Protein 1YVC (pdb70)

Foldseek 3Di:
DDPVPPPVVDPLDDAQDKDKWAQQADDPQCWGWTARVNQTEIENPDDHGDIFIWHFHADDDRYTYTYGPD

Organism: Methanococcus maripaludis (strain DSM 14266 / JCM 13030 / NBRC 101832 / S2 / LL) (NCBI:txid267377)

Secondary structure (DSSP, 8-state):
--BSBSTTS--SS-TT-EEEEE--EE-TTS-EEEEETTEEEEETT--TT-EEEEEEEEE-SS-EEEEE--

Solvent-accessible surface area: 4925 Å² total; per-residue (Å²): 225,63,163,75,160,101,66,124,169,124,39,65,1,89,64,61,103,84,56,127,8,65,0,106,53,77,27,224,69,58,32,0,19,0,104,30,150,46,42,49,0,49,0,80,66,9,115,129,57,40,106,3,25,0,61,0,71,33,48,103,138,157,69,0,74,3,63,110,64,131

Nearest PDB structures (foldseek):
  1yvc-assembly1_A  TM=8.616E-01  e=1.884E-11  Methanococcus maripaludis
  1yez-assembly1_A  TM=8.827E-01  e=1.230E-06  Methanosarcina mazei Go1
  5xj2-assembly2_B  TM=8.979E-01  e=2.664E-03  Streptococcus pneumoniae TIGR4
  5xj1-assembly1_A  TM=8.983E-01  e=5.602E-03  Streptococcus pneumoniae TIGR4
  1uwv-assembly1_A  TM=8.988E-01  e=1.509E-02  Escherichia coli K-12

Structure (mmCIF, N/CA/C/O backbone):
data_1YVC
#
_entry.id   1YVC
#
loop_
_atom_site.group_PDB
_atom_site.id
_atom_site.type_symbol
_atom_site.label_atom_id
_atom_site.label_alt_id
_atom_site.label_comp_id
_atom_site.label_asym_id
_atom_site.label_entity_id
_atom_site.label_seq_id
_atom_site.pdbx_PDB_ins_code
_atom_site.Cartn_x
_atom_site.Cartn_y
_atom_site.Cartn_z
_atom_site.occupancy
_atom_site.B_iso_or_equiv
_atom_site.auth_seq_id
_atom_site.auth_comp_id
_atom_site.auth_asym_id
_atom_site.auth_atom_id
_atom_site.pdbx_PDB_model_num
ATOM 1 N N . MET A 1 1 ? -17.879 23.164 0.828 1.00 0.00 1 MET A N 1
ATOM 2 C CA . MET A 1 1 ? -18.419 21.889 0.308 1.00 0.00 1 MET A CA 1
ATOM 3 C C . MET A 1 1 ? -17.827 20.718 1.073 1.00 0.00 1 MET A C 1
ATOM 4 O O . MET A 1 1 ? -16.669 20.351 0.870 1.00 0.00 1 MET A O 1
ATOM 20 N N . ALA A 1 2 ? -18.624 20.143 1.961 1.00 0.00 2 ALA A N 1
ATOM 21 C CA . ALA A 1 2 ? -18.176 19.031 2.780 1.00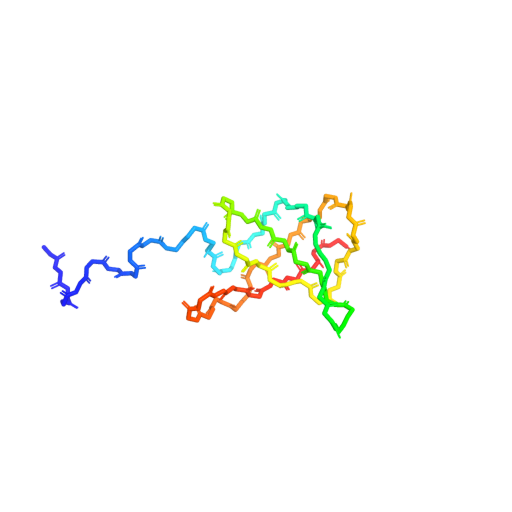 0.00 2 ALA A CA 1
ATOM 22 C C . ALA A 1 2 ? -19.359 18.203 3.257 1.00 0.00 2 ALA A C 1
ATOM 23 O O . ALA A 1 2 ? -20.307 18.732 3.838 1.00 0.00 2 ALA A O 1
ATOM 30 N N . PHE A 1 3 ? -19.305 16.906 2.998 1.00 0.00 3 PHE A N 1
ATOM 31 C CA . PHE A 1 3 ? -20.335 15.983 3.457 1.00 0.00 3 PHE A CA 1
ATOM 32 C C . PHE A 1 3 ? -19.911 15.342 4.776 1.00 0.00 3 PHE A C 1
ATOM 33 O O . PHE A 1 3 ? -19.675 14.135 4.858 1.00 0.00 3 PHE A O 1
ATOM 50 N N . GLY A 1 4 ? -19.804 16.166 5.807 1.00 0.00 4 GLY A N 1
ATOM 51 C CA . GLY A 1 4 ? -19.275 15.712 7.075 1.00 0.00 4 GLY A CA 1
ATOM 52 C C . GLY A 1 4 ? -17.806 16.052 7.196 1.00 0.00 4 GLY A C 1
ATOM 53 O O . GLY A 1 4 ? -17.409 16.858 8.040 1.00 0.00 4 GLY A O 1
ATOM 57 N N . LYS A 1 5 ? -17.005 15.440 6.331 1.00 0.00 5 LYS A N 1
ATOM 58 C CA . LYS A 1 5 ? -15.579 15.722 6.241 1.00 0.00 5 LYS A CA 1
ATOM 59 C C . LYS A 1 5 ? -15.150 15.687 4.777 1.00 0.00 5 LYS A C 1
ATOM 60 O O . LYS A 1 5 ? -15.764 14.987 3.970 1.00 0.00 5 LYS A O 1
ATOM 79 N N . PRO A 1 6 ? -14.119 16.458 4.403 1.00 0.00 6 PRO A N 1
ATOM 80 C CA . PRO A 1 6 ? -13.597 16.464 3.041 1.00 0.00 6 PRO A CA 1
ATOM 81 C C . PRO A 1 6 ? -12.747 15.232 2.759 1.00 0.00 6 PRO A C 1
ATOM 82 O O . PRO A 1 6 ? -11.556 15.199 3.086 1.00 0.00 6 PRO A O 1
ATOM 93 N N . ALA A 1 7 ? -13.382 14.212 2.186 1.00 0.00 7 ALA A N 1
ATOM 94 C CA . ALA A 1 7 ? -12.703 12.973 1.821 1.00 0.00 7 ALA A CA 1
ATOM 95 C C . ALA A 1 7 ? -12.163 12.256 3.057 1.00 0.00 7 ALA A C 1
ATOM 96 O O . ALA A 1 7 ? -12.545 12.564 4.185 1.00 0.00 7 ALA A O 1
ATOM 103 N N . MET A 1 8 ? -11.276 11.294 2.843 1.00 0.00 8 MET A N 1
ATOM 104 C CA . MET A 1 8 ? -10.682 10.544 3.942 1.00 0.00 8 MET A CA 1
ATOM 105 C C . MET A 1 8 ? -9.296 11.105 4.262 1.00 0.00 8 MET A C 1
ATOM 106 O O . MET A 1 8 ? -8.351 10.362 4.533 1.00 0.00 8 MET A O 1
ATOM 120 N N . LYS A 1 9 ? -9.197 12.434 4.213 1.00 0.00 9 LYS A N 1
ATOM 121 C CA . LYS A 1 9 ? -7.964 13.155 4.542 1.00 0.00 9 LYS A CA 1
ATOM 122 C C . LYS A 1 9 ? -6.866 12.858 3.516 1.00 0.00 9 LYS A C 1
ATOM 123 O O . LYS A 1 9 ? -5.677 13.030 3.794 1.00 0.00 9 LYS A O 1
ATOM 142 N N . ASN A 1 10 ? -7.287 12.442 2.324 1.00 0.00 10 ASN A N 1
ATOM 143 C CA . ASN A 1 10 ? -6.370 12.077 1.238 1.00 0.00 10 ASN A CA 1
ATOM 144 C C . ASN A 1 10 ? -5.456 10.919 1.623 1.00 0.00 10 ASN A C 1
ATOM 145 O O . ASN A 1 10 ? -4.447 11.099 2.305 1.00 0.00 10 ASN A O 1
ATOM 156 N N . VAL A 1 11 ? -5.824 9.728 1.185 1.00 0.00 11 VAL A N 1
ATOM 157 C CA . VAL A 1 11 ? -4.996 8.549 1.388 1.00 0.00 11 VAL A CA 1
ATOM 158 C C . VAL A 1 11 ? -3.823 8.582 0.408 1.00 0.00 11 VAL A C 1
ATOM 159 O O . VAL A 1 11 ? -4.023 8.744 -0.796 1.00 0.00 11 VAL A O 1
ATOM 172 N N . PRO A 1 12 ? -2.584 8.453 0.914 1.00 0.00 12 PRO A N 1
ATOM 173 C CA . PRO A 1 12 ? -1.363 8.498 0.087 1.00 0.00 12 PRO A CA 1
ATOM 174 C C . PRO A 1 12 ? -1.335 7.429 -1.004 1.00 0.00 12 PRO A C 1
ATOM 175 O O . PRO A 1 12 ? -0.627 7.561 -2.004 1.00 0.00 12 PRO A O 1
ATOM 186 N N . VAL A 1 13 ? -2.104 6.372 -0.804 1.00 0.00 13 VAL A N 1
ATOM 187 C CA . VAL A 1 13 ? -2.173 5.285 -1.764 1.00 0.00 13 VAL A CA 1
ATOM 188 C C . VAL A 1 13 ? -3.570 5.201 -2.371 1.00 0.00 13 VAL A C 1
ATOM 189 O O . VAL A 1 13 ? -4.564 5.045 -1.660 1.00 0.00 13 VAL A O 1
ATOM 202 N N . GLU A 1 14 ? -3.646 5.329 -3.681 1.00 0.00 14 GLU A N 1
ATOM 203 C CA . GLU A 1 14 ? -4.924 5.316 -4.364 1.00 0.00 14 GLU A CA 1
ATOM 204 C C . GLU A 1 14 ? -5.203 3.945 -4.961 1.00 0.00 14 GLU A C 1
ATOM 205 O O . GLU A 1 14 ? -4.453 3.460 -5.812 1.00 0.00 14 GLU A O 1
ATOM 217 N N . ALA A 1 15 ? -6.279 3.323 -4.495 1.00 0.00 15 ALA A N 1
ATOM 218 C CA . ALA A 1 15 ? -6.678 2.004 -4.970 1.00 0.00 15 ALA A CA 1
ATOM 219 C C . ALA A 1 15 ? -7.044 2.043 -6.448 1.00 0.00 15 ALA A C 1
ATOM 220 O O . ALA A 1 15 ? -7.895 2.829 -6.869 1.00 0.00 15 ALA A O 1
ATOM 227 N N . GLY A 1 16 ? -6.395 1.193 -7.225 1.00 0.00 16 GLY A N 1
ATOM 228 C CA . GLY A 1 16 ? -6.624 1.169 -8.656 1.00 0.00 16 GLY A CA 1
ATOM 229 C C . GLY A 1 16 ? -5.409 1.637 -9.428 1.00 0.00 16 GLY A C 1
ATOM 230 O O . GLY A 1 16 ? -5.394 1.613 -10.658 1.00 0.00 16 GLY A O 1
ATOM 234 N N . LYS A 1 17 ? -4.391 2.071 -8.702 1.00 0.00 17 LYS A N 1
ATOM 235 C CA . LYS A 1 17 ? -3.155 2.529 -9.315 1.00 0.00 17 LYS A CA 1
ATOM 236 C C . LYS A 1 17 ? -1.989 1.660 -8.865 1.00 0.00 17 LYS A C 1
ATOM 237 O O . LYS A 1 17 ? -2.068 0.993 -7.828 1.00 0.00 17 LYS A O 1
ATOM 256 N N . GLU A 1 18 ? -0.916 1.659 -9.642 1.00 0.00 18 GLU A N 1
ATOM 257 C CA . GLU A 1 18 ? 0.258 0.870 -9.312 1.00 0.00 18 GLU A CA 1
ATOM 258 C C . GLU A 1 18 ? 1.494 1.754 -9.154 1.00 0.00 18 GLU A C 1
ATOM 259 O O . GLU A 1 18 ? 1.783 2.615 -9.987 1.00 0.00 18 GLU A O 1
ATOM 271 N N . TYR A 1 19 ? 2.200 1.547 -8.052 1.00 0.00 19 TYR A N 1
ATOM 272 C CA . TYR A 1 19 ? 3.343 2.372 -7.690 1.00 0.00 19 TYR A CA 1
ATOM 273 C C . TYR A 1 19 ? 4.584 1.507 -7.527 1.00 0.00 19 TYR A C 1
ATOM 274 O O . TYR A 1 19 ? 4.482 0.344 -7.137 1.00 0.00 19 TYR A O 1
ATOM 292 N N . GLU A 1 20 ? 5.751 2.069 -7.811 1.00 0.00 20 GLU A N 1
ATOM 293 C CA . GLU A 1 20 ? 6.998 1.365 -7.559 1.00 0.00 20 GLU A CA 1
ATOM 294 C C . GLU A 1 20 ? 7.420 1.573 -6.117 1.00 0.00 20 GLU A C 1
ATOM 295 O O . GLU A 1 20 ? 7.647 2.703 -5.675 1.00 0.00 20 GLU A O 1
ATOM 307 N N . VAL A 1 21 ? 7.514 0.481 -5.389 1.00 0.00 21 VAL A N 1
ATOM 308 C CA . VAL A 1 21 ? 7.804 0.524 -3.969 1.00 0.00 21 VAL A CA 1
ATOM 309 C C . VAL A 1 21 ? 8.932 -0.431 -3.618 1.00 0.00 21 VAL A C 1
ATOM 310 O O . VAL A 1 21 ? 9.291 -1.299 -4.410 1.00 0.00 21 VAL A O 1
ATOM 323 N N . THR A 1 22 ? 9.485 -0.261 -2.436 1.00 0.00 22 THR A N 1
ATOM 324 C CA . THR A 1 22 ? 10.509 -1.155 -1.941 1.00 0.00 22 THR A CA 1
ATOM 325 C C . THR A 1 22 ? 9.945 -2.022 -0.821 1.00 0.00 22 THR A C 1
ATOM 326 O O . THR A 1 22 ? 9.053 -1.599 -0.083 1.00 0.00 22 THR A O 1
ATOM 337 N N . ILE A 1 23 ? 10.475 -3.229 -0.698 1.00 0.00 23 ILE A N 1
ATOM 338 C CA . ILE A 1 23 ? 10.003 -4.191 0.275 1.00 0.00 23 ILE A CA 1
ATOM 339 C C . ILE A 1 23 ? 11.080 -4.351 1.320 1.00 0.00 23 ILE A C 1
ATOM 340 O O . ILE A 1 23 ? 11.710 -5.397 1.467 1.00 0.00 23 ILE A O 1
ATOM 356 N N . GLU A 1 24 ? 11.340 -3.239 1.964 1.00 0.00 24 GLU A N 1
ATOM 357 C CA . GLU A 1 24 ? 12.344 -3.139 3.010 1.00 0.00 24 GLU A CA 1
ATOM 358 C C . GLU A 1 24 ? 11.995 -4.036 4.200 1.00 0.00 24 GLU A C 1
ATOM 359 O O . GLU A 1 24 ? 12.879 -4.480 4.938 1.00 0.00 24 GLU A O 1
ATOM 371 N N . ASP A 1 25 ? 10.711 -4.331 4.358 1.00 0.00 25 ASP A N 1
ATOM 372 C CA . ASP A 1 25 ? 10.243 -5.092 5.514 1.00 0.00 25 ASP A CA 1
ATOM 373 C C . ASP A 1 25 ? 9.472 -6.332 5.081 1.00 0.00 25 ASP A C 1
ATOM 374 O O . ASP A 1 25 ? 8.830 -6.341 4.033 1.00 0.00 25 ASP A O 1
ATOM 383 N N . MET A 1 26 ? 9.545 -7.378 5.894 1.00 0.00 26 MET A N 1
ATOM 384 C CA . MET A 1 26 ? 8.759 -8.590 5.680 1.00 0.00 26 MET A CA 1
ATOM 385 C C . MET A 1 26 ? 7.913 -8.884 6.911 1.00 0.00 26 MET A C 1
ATOM 386 O O . MET A 1 26 ? 8.318 -8.587 8.036 1.00 0.00 26 MET A O 1
ATOM 400 N N . GLY A 1 27 ? 6.744 -9.467 6.694 1.00 0.00 27 GLY A N 1
ATOM 401 C CA . GLY A 1 27 ? 5.838 -9.755 7.786 1.00 0.00 27 GLY A CA 1
ATOM 402 C C . GLY A 1 27 ? 5.959 -11.179 8.289 1.00 0.00 27 GLY A C 1
ATOM 403 O O . GLY A 1 27 ? 6.647 -12.005 7.690 1.00 0.00 27 GLY A O 1
ATOM 407 N N . LYS A 1 28 ? 5.253 -11.468 9.378 1.00 0.00 28 LYS A N 1
ATOM 408 C CA . LYS A 1 28 ? 5.328 -12.763 10.059 1.00 0.00 28 LYS A CA 1
ATOM 409 C C . LYS A 1 28 ? 4.568 -13.859 9.315 1.00 0.00 28 LYS A C 1
ATOM 410 O O . LYS A 1 28 ? 4.238 -14.898 9.887 1.00 0.00 28 LYS A O 1
ATOM 429 N N . GLY A 1 29 ? 4.292 -13.622 8.054 1.00 0.00 29 GLY A N 1
ATOM 430 C CA . GLY A 1 29 ? 3.554 -14.584 7.261 1.00 0.00 29 GLY A CA 1
ATOM 431 C C . GLY A 1 29 ? 4.030 -14.638 5.827 1.00 0.00 29 GLY A C 1
ATOM 432 O O . GLY A 1 29 ? 3.258 -14.956 4.924 1.00 0.00 29 GLY A O 1
ATOM 436 N N . GLY A 1 30 ? 5.303 -14.320 5.618 1.00 0.00 30 GLY A N 1
ATOM 437 C CA . GLY A 1 30 ? 5.860 -14.324 4.275 1.00 0.00 30 GLY A CA 1
ATOM 438 C C . GLY A 1 30 ? 5.291 -13.218 3.404 1.00 0.00 30 GLY A C 1
ATOM 439 O O . GLY A 1 30 ? 5.356 -13.278 2.174 1.00 0.00 30 GLY A O 1
ATOM 443 N N . ASP A 1 31 ? 4.737 -12.207 4.047 1.00 0.00 31 ASP A N 1
ATOM 444 C CA . ASP A 1 31 ? 4.139 -11.081 3.348 1.00 0.00 31 ASP A CA 1
ATOM 445 C C . ASP A 1 31 ? 5.139 -9.937 3.276 1.00 0.00 31 ASP A C 1
ATOM 446 O O . ASP A 1 31 ? 5.928 -9.747 4.202 1.00 0.00 31 ASP A O 1
ATOM 455 N N . GLY A 1 32 ? 5.128 -9.197 2.183 1.00 0.00 32 GLY A N 1
ATOM 456 C CA . GLY A 1 32 ? 6.085 -8.126 2.009 1.00 0.00 32 GLY A CA 1
ATOM 457 C C . GLY A 1 32 ? 5.495 -6.781 2.360 1.00 0.00 32 GLY A C 1
ATOM 458 O O . GLY A 1 32 ? 4.395 -6.451 1.930 1.00 0.00 32 GLY A O 1
ATOM 462 N N . ILE A 1 33 ? 6.215 -6.000 3.142 1.00 0.00 33 ILE A N 1
ATOM 463 C CA . ILE A 1 33 ? 5.723 -4.704 3.569 1.00 0.00 33 ILE A CA 1
ATOM 464 C C . ILE A 1 33 ? 6.366 -3.593 2.756 1.00 0.00 33 ILE A C 1
ATOM 465 O O . ILE A 1 33 ? 7.545 -3.268 2.927 1.00 0.00 33 ILE A O 1
ATOM 481 N N . ALA A 1 34 ? 5.599 -3.053 1.831 1.00 0.00 34 ALA A N 1
ATOM 482 C CA . ALA A 1 34 ? 5.987 -1.842 1.145 1.00 0.00 34 ALA A CA 1
ATOM 483 C C . ALA A 1 34 ? 5.587 -0.646 1.983 1.00 0.00 34 ALA A C 1
ATOM 484 O O . ALA A 1 34 ? 4.700 -0.738 2.831 1.00 0.00 34 ALA A O 1
ATOM 491 N N . ARG A 1 35 ? 6.244 0.470 1.764 1.00 0.00 35 ARG A N 1
ATOM 492 C CA . ARG A 1 35 ? 5.983 1.647 2.561 1.00 0.00 35 ARG A CA 1
ATOM 493 C C . ARG A 1 35 ? 6.046 2.901 1.708 1.00 0.00 35 ARG A C 1
ATOM 494 O O . ARG A 1 35 ? 7.121 3.317 1.275 1.00 0.00 35 ARG A O 1
ATOM 515 N N . ILE A 1 36 ? 4.885 3.484 1.457 1.00 0.00 36 ILE A N 1
ATOM 516 C CA . ILE A 1 36 ? 4.798 4.713 0.689 1.00 0.00 36 ILE A CA 1
ATOM 517 C C . ILE A 1 36 ? 4.654 5.904 1.623 1.00 0.00 36 ILE A C 1
ATOM 518 O O . ILE A 1 36 ? 3.620 6.083 2.264 1.00 0.00 36 ILE A O 1
ATOM 534 N N . ASP A 1 37 ? 5.719 6.688 1.708 1.00 0.00 37 ASP A N 1
ATOM 535 C CA . ASP A 1 37 ? 5.794 7.842 2.613 1.00 0.00 37 ASP A CA 1
ATOM 536 C C . ASP A 1 37 ? 5.584 7.442 4.072 1.00 0.00 37 ASP A C 1
ATOM 537 O O . ASP A 1 37 ? 5.341 8.293 4.929 1.00 0.00 37 ASP A O 1
ATOM 546 N N . GLY A 1 38 ? 5.708 6.153 4.352 1.00 0.00 38 GLY A N 1
ATOM 547 C CA . GLY A 1 38 ? 5.488 5.660 5.697 1.00 0.00 38 GLY A CA 1
ATOM 548 C C . GLY A 1 38 ? 4.222 4.832 5.792 1.00 0.00 38 GLY A C 1
ATOM 549 O O . GLY A 1 38 ? 4.035 4.076 6.745 1.00 0.00 38 GLY A O 1
ATOM 553 N N . PHE A 1 39 ? 3.357 4.968 4.794 1.00 0.00 39 PHE A N 1
ATOM 554 C CA . PHE A 1 39 ? 2.110 4.222 4.753 1.00 0.00 39 PHE A CA 1
ATOM 555 C C . PHE A 1 39 ? 2.401 2.758 4.453 1.00 0.00 39 PHE A C 1
ATOM 556 O O . PHE A 1 39 ? 2.954 2.428 3.401 1.00 0.00 39 PHE A O 1
ATOM 573 N N . VAL A 1 40 ? 2.055 1.898 5.394 1.00 0.00 40 VAL A N 1
ATOM 574 C CA . VAL A 1 40 ? 2.300 0.470 5.266 1.00 0.00 40 VAL A CA 1
ATOM 575 C C . VAL A 1 40 ? 1.391 -0.156 4.213 1.00 0.00 40 VAL A C 1
ATOM 576 O O . VAL A 1 40 ? 0.164 -0.150 4.342 1.00 0.00 40 VAL A O 1
ATOM 589 N N . VAL A 1 41 ? 2.009 -0.692 3.174 1.00 0.00 41 VAL A N 1
ATOM 590 C CA . VAL A 1 41 ? 1.288 -1.323 2.085 1.00 0.00 41 VAL A CA 1
ATOM 591 C C . VAL A 1 41 ? 1.700 -2.790 1.980 1.00 0.00 41 VAL A C 1
ATOM 592 O O . VAL A 1 41 ? 2.820 -3.103 1.580 1.00 0.00 41 VAL A O 1
ATOM 605 N N . PHE A 1 42 ? 0.797 -3.681 2.362 1.00 0.00 42 PHE A N 1
ATOM 606 C CA . PHE A 1 42 ? 1.092 -5.109 2.407 1.00 0.00 42 PHE A CA 1
ATOM 607 C C . PHE A 1 42 ? 1.035 -5.724 1.016 1.00 0.00 42 PHE A C 1
ATOM 608 O O . PHE A 1 42 ? 0.063 -5.538 0.279 1.00 0.00 42 PHE A O 1
ATOM 625 N N . VAL A 1 43 ? 2.078 -6.453 0.662 1.00 0.00 43 VAL A N 1
ATOM 626 C CA . VAL A 1 43 ? 2.182 -7.064 -0.649 1.00 0.00 43 VAL A CA 1
ATOM 627 C C . VAL A 1 43 ? 2.433 -8.569 -0.514 1.00 0.00 43 VAL A C 1
ATOM 628 O O . VAL A 1 43 ? 3.544 -8.998 -0.196 1.00 0.00 43 VAL A O 1
ATOM 641 N N . PRO A 1 44 ? 1.401 -9.386 -0.782 1.00 0.00 44 PRO A N 1
ATOM 642 C CA . PRO A 1 44 ? 1.432 -10.844 -0.547 1.00 0.00 44 PRO A CA 1
ATOM 643 C C . PRO A 1 44 ? 2.426 -11.605 -1.422 1.00 0.00 44 PRO A C 1
ATOM 644 O O . PRO A 1 44 ? 2.656 -12.795 -1.218 1.00 0.00 44 PRO A O 1
ATOM 655 N N . ASN A 1 45 ? 3.014 -10.925 -2.390 1.00 0.00 45 ASN A N 1
ATOM 656 C CA . ASN A 1 45 ? 3.766 -11.605 -3.440 1.00 0.00 45 ASN A CA 1
ATOM 657 C C . ASN A 1 45 ? 5.010 -10.829 -3.854 1.00 0.00 45 ASN A C 1
ATOM 658 O O . ASN A 1 45 ? 5.561 -11.045 -4.934 1.00 0.00 45 ASN A O 1
ATOM 669 N N . ALA A 1 46 ? 5.459 -9.939 -2.985 1.00 0.00 46 ALA A N 1
ATOM 670 C CA . ALA A 1 46 ? 6.684 -9.192 -3.222 1.00 0.00 46 ALA A CA 1
ATOM 671 C C . ALA A 1 46 ? 7.867 -9.836 -2.505 1.00 0.00 46 ALA A C 1
ATOM 672 O O . ALA A 1 46 ? 7.694 -10.556 -1.519 1.00 0.00 46 ALA A O 1
ATOM 679 N N . GLU A 1 47 ? 9.067 -9.576 -3.015 1.00 0.00 47 GLU A N 1
ATOM 680 C CA . GLU A 1 47 ? 10.288 -10.091 -2.425 1.00 0.00 47 GLU A CA 1
ATOM 681 C C . GLU A 1 47 ? 11.039 -8.969 -1.709 1.00 0.00 47 GLU A C 1
ATOM 682 O O . GLU A 1 47 ? 11.027 -7.820 -2.157 1.00 0.00 47 GLU A O 1
ATOM 694 N N . LYS A 1 48 ? 11.688 -9.305 -0.601 1.00 0.00 48 LYS A N 1
ATOM 695 C CA . LYS A 1 48 ? 12.367 -8.314 0.228 1.00 0.00 48 LYS A CA 1
ATOM 696 C C . LYS A 1 48 ? 13.551 -7.692 -0.507 1.00 0.00 48 LYS A C 1
ATOM 697 O O . LYS A 1 48 ? 14.315 -8.390 -1.178 1.00 0.00 48 LYS A O 1
ATOM 716 N N . GLY A 1 49 ? 13.692 -6.379 -0.381 1.00 0.00 49 GLY A N 1
ATOM 717 C CA . GLY A 1 49 ? 14.829 -5.690 -0.962 1.00 0.00 49 GLY A CA 1
ATOM 718 C C . GLY A 1 49 ? 14.643 -5.369 -2.432 1.00 0.00 49 GLY A C 1
ATOM 719 O O . GLY A 1 49 ? 15.508 -4.750 -3.051 1.00 0.00 49 GLY A O 1
ATOM 723 N N . SER A 1 50 ? 13.521 -5.786 -2.997 1.00 0.00 50 SER A N 1
ATOM 724 C CA . SER A 1 50 ? 13.248 -5.540 -4.402 1.00 0.00 50 SER A CA 1
ATOM 725 C C . SER A 1 50 ? 12.441 -4.260 -4.588 1.00 0.00 50 SER A C 1
ATOM 726 O O . SER A 1 50 ? 11.695 -3.849 -3.693 1.00 0.00 50 SER A O 1
ATOM 734 N N . VAL A 1 51 ? 12.608 -3.627 -5.742 1.00 0.00 51 VAL A N 1
ATOM 735 C CA . VAL A 1 51 ? 11.794 -2.484 -6.115 1.00 0.00 51 VAL A CA 1
ATOM 736 C C . VAL A 1 51 ? 10.684 -2.964 -7.039 1.00 0.00 51 VAL A C 1
ATOM 737 O O . VAL A 1 51 ? 10.910 -3.228 -8.222 1.00 0.00 51 VAL A O 1
ATOM 750 N N . ILE A 1 52 ? 9.499 -3.108 -6.484 1.00 0.00 52 ILE A N 1
ATOM 751 C CA . ILE A 1 52 ? 8.402 -3.750 -7.181 1.00 0.00 52 ILE A CA 1
ATOM 752 C C . ILE A 1 52 ? 7.259 -2.788 -7.452 1.00 0.00 52 ILE A C 1
ATOM 753 O O . ILE A 1 52 ? 6.982 -1.887 -6.662 1.00 0.00 52 ILE A O 1
ATOM 769 N N . ASN A 1 53 ? 6.620 -2.990 -8.588 1.00 0.00 53 ASN A N 1
ATOM 770 C CA . ASN A 1 53 ? 5.452 -2.211 -8.966 1.00 0.00 53 ASN A CA 1
ATOM 771 C C . ASN A 1 53 ? 4.206 -2.884 -8.409 1.00 0.00 53 ASN A C 1
ATOM 772 O O . ASN A 1 53 ? 3.858 -3.995 -8.815 1.00 0.00 53 ASN A O 1
ATOM 783 N N . VAL A 1 54 ? 3.559 -2.229 -7.464 1.00 0.00 54 VAL A N 1
ATOM 784 C CA . VAL A 1 54 ? 2.415 -2.818 -6.786 1.00 0.00 54 VAL A CA 1
ATOM 785 C C . VAL A 1 54 ? 1.135 -2.049 -7.076 1.00 0.00 54 VAL A C 1
ATOM 786 O O . VAL A 1 54 ? 1.109 -0.820 -7.036 1.00 0.00 54 VAL A O 1
ATOM 799 N N . LYS A 1 55 ? 0.079 -2.781 -7.377 1.00 0.00 55 LYS A N 1
ATOM 800 C CA . LYS A 1 55 ? -1.225 -2.181 -7.581 1.00 0.00 55 LYS A CA 1
ATOM 801 C C . LYS A 1 55 ? -1.995 -2.208 -6.273 1.00 0.00 55 LYS A C 1
ATOM 802 O O . LYS A 1 55 ? -2.355 -3.281 -5.789 1.00 0.00 55 LYS A O 1
ATOM 821 N N . VAL A 1 56 ? -2.215 -1.044 -5.684 1.00 0.00 56 VAL A N 1
ATOM 822 C CA . VAL A 1 56 ? -2.987 -0.970 -4.454 1.00 0.00 56 VAL A CA 1
ATOM 823 C C . VAL A 1 56 ? -4.437 -1.334 -4.750 1.00 0.00 56 VAL A C 1
ATOM 824 O O . VAL A 1 56 ? -5.130 -0.615 -5.472 1.00 0.00 56 VAL A O 1
ATOM 837 N N . THR A 1 57 ? -4.880 -2.460 -4.213 1.00 0.00 57 THR A N 1
ATOM 838 C CA . THR A 1 57 ? -6.192 -2.991 -4.539 1.00 0.00 57 THR A CA 1
ATOM 839 C C . THR A 1 57 ? -7.172 -2.877 -3.376 1.00 0.00 57 THR A C 1
ATOM 840 O O . THR A 1 57 ? -8.383 -2.793 -3.586 1.00 0.00 57 THR A O 1
ATOM 851 N N . ALA A 1 58 ? -6.663 -2.846 -2.153 1.00 0.00 58 ALA A N 1
ATOM 852 C CA . ALA A 1 58 ? -7.532 -2.841 -0.988 1.00 0.00 58 ALA A CA 1
ATOM 853 C C . ALA A 1 58 ? -6.976 -1.969 0.125 1.00 0.00 58 ALA A C 1
ATOM 854 O O . ALA A 1 58 ? -6.174 -2.420 0.941 1.00 0.00 58 ALA A O 1
ATOM 861 N N . VAL A 1 59 ? -7.382 -0.714 0.137 1.00 0.00 59 VAL A N 1
ATOM 862 C CA . VAL A 1 59 ? -7.023 0.188 1.223 1.00 0.00 59 VAL A CA 1
ATOM 863 C C . VAL A 1 59 ? -7.931 -0.061 2.422 1.00 0.00 59 VAL A C 1
ATOM 864 O O . VAL A 1 59 ? -9.159 -0.048 2.300 1.00 0.00 59 VAL A O 1
ATOM 877 N N . LYS A 1 60 ? -7.320 -0.309 3.569 1.00 0.00 60 LYS A N 1
ATOM 878 C CA . LYS A 1 60 ? -8.052 -0.575 4.797 1.00 0.00 60 LYS A CA 1
ATOM 879 C C . LYS A 1 60 ? -7.980 0.628 5.731 1.00 0.00 60 LYS A C 1
ATOM 880 O O . LYS A 1 60 ? -7.629 1.725 5.305 1.00 0.00 60 LYS A O 1
ATOM 899 N N . GLU A 1 61 ? -8.318 0.414 7.000 1.00 0.00 61 GLU A N 1
ATOM 900 C CA . GLU A 1 61 ? -8.392 1.493 7.980 1.00 0.00 61 GLU A CA 1
ATOM 901 C C . GLU A 1 61 ? -7.024 2.120 8.271 1.00 0.00 61 GLU A C 1
ATOM 902 O O . GLU A 1 61 ? -6.881 3.340 8.253 1.00 0.00 61 GLU A O 1
ATOM 914 N N . LYS A 1 62 ? -6.021 1.291 8.538 1.00 0.00 62 LYS A N 1
ATOM 915 C CA . LYS A 1 62 ? -4.720 1.800 8.976 1.00 0.00 62 LYS A CA 1
ATOM 916 C C . LYS A 1 62 ? -3.599 1.391 8.026 1.00 0.00 62 LYS A C 1
ATOM 917 O O . LYS A 1 62 ? -2.427 1.668 8.283 1.00 0.00 62 LYS A O 1
ATOM 936 N N . PHE A 1 63 ? -3.961 0.729 6.938 1.00 0.00 63 PHE A N 1
ATOM 937 C CA . PHE A 1 63 ? -2.980 0.173 6.010 1.00 0.00 63 PHE A CA 1
ATOM 938 C C . PHE A 1 63 ? -3.658 -0.233 4.709 1.00 0.00 63 PHE A C 1
ATOM 939 O O . PHE A 1 63 ? -4.881 -0.260 4.631 1.00 0.00 63 PHE A O 1
ATOM 956 N N . ALA A 1 64 ? -2.872 -0.544 3.692 1.00 0.00 64 ALA A N 1
ATOM 957 C CA . ALA A 1 64 ? -3.426 -0.943 2.408 1.00 0.00 64 ALA A CA 1
ATOM 958 C C . ALA A 1 64 ? -2.798 -2.237 1.920 1.00 0.00 64 ALA A C 1
ATOM 959 O O . ALA A 1 64 ? -1.713 -2.613 2.353 1.00 0.00 64 ALA A O 1
ATOM 966 N N . PHE A 1 65 ? -3.500 -2.910 1.026 1.00 0.00 65 PHE A N 1
ATOM 967 C CA . PHE A 1 65 ? -3.008 -4.129 0.412 1.00 0.00 65 PHE A CA 1
ATOM 968 C C . PHE A 1 65 ? -2.789 -3.905 -1.075 1.00 0.00 65 PHE A C 1
ATOM 969 O O . PHE A 1 65 ? -3.620 -3.289 -1.751 1.00 0.00 65 PHE A O 1
ATOM 986 N N . ALA A 1 66 ? -1.668 -4.393 -1.574 1.00 0.00 66 ALA A N 1
ATOM 987 C CA . ALA A 1 66 ? -1.316 -4.239 -2.976 1.00 0.00 66 ALA A CA 1
ATOM 988 C C . ALA A 1 66 ? -0.982 -5.587 -3.594 1.00 0.00 66 ALA A C 1
ATOM 989 O O . ALA A 1 66 ? -1.059 -6.615 -2.926 1.00 0.00 66 ALA A O 1
ATOM 996 N N . GLU A 1 67 ? -0.629 -5.583 -4.871 1.00 0.00 67 GLU A N 1
ATOM 997 C CA . GLU A 1 67 ? -0.263 -6.809 -5.564 1.00 0.00 67 GLU A CA 1
ATOM 998 C C . GLU A 1 67 ? 0.894 -6.573 -6.529 1.00 0.00 67 GLU A C 1
ATOM 999 O O . GLU A 1 67 ? 0.998 -5.510 -7.143 1.00 0.00 67 GLU A O 1
ATOM 1011 N N . ARG A 1 68 ? 1.762 -7.570 -6.631 1.00 0.00 68 ARG A N 1
ATOM 1012 C CA . ARG A 1 68 ? 2.906 -7.537 -7.531 1.00 0.00 68 ARG A CA 1
ATOM 1013 C C . ARG A 1 68 ? 2.474 -7.573 -8.995 1.00 0.00 68 ARG A C 1
ATOM 1014 O O . ARG A 1 68 ? 2.033 -8.605 -9.501 1.00 0.00 68 ARG A O 1
ATOM 1035 N N . VAL A 1 69 ? 2.584 -6.428 -9.660 1.00 0.00 69 VAL A N 1
ATOM 1036 C CA . VAL A 1 69 ? 2.306 -6.331 -11.090 1.00 0.00 69 VAL A CA 1
ATOM 1037 C C . VAL A 1 69 ? 3.537 -6.751 -11.904 1.00 0.00 69 VAL A C 1
ATOM 1038 O O . VAL A 1 69 ? 3.688 -6.394 -13.071 1.00 0.00 69 VAL A O 1
ATOM 1051 N N . LEU A 1 70 ? 4.413 -7.516 -11.273 1.00 0.00 70 LEU A N 1
ATOM 1052 C CA . LEU A 1 70 ? 5.635 -7.976 -11.918 1.00 0.00 70 LEU A CA 1
ATOM 1053 C C . LEU A 1 70 ? 5.495 -9.435 -12.320 1.00 0.00 70 LEU A C 1
ATOM 1054 O O . LEU A 1 70 ? 5.889 -10.311 -11.521 1.00 0.00 70 LEU A O 1
ATOM 1071 N N . MET A 1 1 ? -26.105 16.983 -0.568 1.00 0.00 1 MET A N 2
ATOM 1072 C CA . MET A 1 1 ? -25.061 16.025 -0.143 1.00 0.00 1 MET A CA 2
ATOM 1073 C C . MET A 1 1 ? -23.677 16.625 -0.331 1.00 0.00 1 MET A C 2
ATOM 1074 O O . MET A 1 1 ? -23.466 17.450 -1.223 1.00 0.00 1 MET A O 2
ATOM 1090 N N . ALA A 1 2 ? -22.745 16.234 0.528 1.00 0.00 2 ALA A N 2
ATOM 1091 C CA . ALA A 1 2 ? -21.382 16.738 0.452 1.00 0.00 2 ALA A CA 2
ATOM 1092 C C . ALA A 1 2 ? -20.426 15.683 -0.081 1.00 0.00 2 ALA A C 2
ATOM 1093 O O . ALA A 1 2 ? -20.092 15.673 -1.264 1.00 0.00 2 ALA A O 2
ATOM 1100 N N . PHE A 1 3 ? -20.001 14.781 0.791 1.00 0.00 3 PHE A N 2
ATOM 1101 C CA . PHE A 1 3 ? -18.973 13.821 0.432 1.00 0.00 3 PHE A CA 2
ATOM 1102 C C . PHE A 1 3 ? -19.444 12.392 0.652 1.00 0.00 3 PHE A C 2
ATOM 1103 O O . PHE A 1 3 ? -20.605 12.152 0.986 1.00 0.00 3 PHE A O 2
ATOM 1120 N N . GLY A 1 4 ? -18.529 11.453 0.466 1.00 0.00 4 GLY A N 2
ATOM 1121 C CA . GLY A 1 4 ? -18.874 10.044 0.463 1.00 0.00 4 GLY A CA 2
ATOM 1122 C C . GLY A 1 4 ? -18.435 9.413 -0.835 1.00 0.00 4 GLY A C 2
ATOM 1123 O O . GLY A 1 4 ? -18.203 8.208 -0.922 1.00 0.00 4 GLY A O 2
ATOM 1127 N N . LYS A 1 5 ? -18.332 10.264 -1.845 1.00 0.00 5 LYS A N 2
ATOM 1128 C CA . LYS A 1 5 ? -17.781 9.896 -3.139 1.00 0.00 5 LYS A CA 2
ATOM 1129 C C . LYS A 1 5 ? -16.583 10.790 -3.480 1.00 0.00 5 LYS A C 2
ATOM 1130 O O . LYS A 1 5 ? -15.541 10.286 -3.905 1.00 0.00 5 LYS A O 2
ATOM 1149 N N . PRO A 1 6 ? -16.696 12.130 -3.316 1.00 0.00 6 PRO A N 2
ATOM 1150 C CA . PRO A 1 6 ? -15.575 13.042 -3.502 1.00 0.00 6 PRO A CA 2
ATOM 1151 C C . PRO A 1 6 ? -14.837 13.315 -2.190 1.00 0.00 6 PRO A C 2
ATOM 1152 O O . PRO A 1 6 ? -15.350 13.013 -1.107 1.00 0.00 6 PRO A O 2
ATOM 1163 N N . ALA A 1 7 ? -13.630 13.877 -2.305 1.00 0.00 7 ALA A N 2
ATOM 1164 C CA . ALA A 1 7 ? -12.815 14.289 -1.153 1.00 0.00 7 ALA A CA 2
ATOM 1165 C C . ALA A 1 7 ? -12.421 13.114 -0.260 1.00 0.00 7 ALA A C 2
ATOM 1166 O O . ALA A 1 7 ? -11.942 13.308 0.856 1.00 0.00 7 ALA A O 2
ATOM 1173 N N . MET A 1 8 ? -12.589 11.900 -0.760 1.00 0.00 8 MET A N 2
ATOM 1174 C CA . MET A 1 8 ? -12.247 10.714 0.014 1.00 0.00 8 MET A CA 2
ATOM 1175 C C . MET A 1 8 ? -10.886 10.179 -0.428 1.00 0.00 8 MET A C 2
ATOM 1176 O O . MET A 1 8 ? -10.623 8.977 -0.391 1.00 0.00 8 MET A O 2
ATOM 1190 N N . LYS A 1 9 ? -10.009 11.091 -0.824 1.00 0.00 9 LYS A N 2
ATOM 1191 C CA . LYS A 1 9 ? -8.673 10.716 -1.261 1.00 0.00 9 LYS A CA 2
ATOM 1192 C C . LYS A 1 9 ? -7.635 11.115 -0.217 1.00 0.00 9 LYS A C 2
ATOM 1193 O O . LYS A 1 9 ? -6.465 11.341 -0.534 1.00 0.00 9 LYS A O 2
ATOM 1212 N N . ASN A 1 10 ? -8.067 11.166 1.039 1.00 0.00 10 ASN A N 2
ATOM 1213 C CA . ASN A 1 10 ? -7.186 11.496 2.156 1.00 0.00 10 ASN A CA 2
ATOM 1214 C C . ASN A 1 10 ? -6.350 10.276 2.557 1.00 0.00 10 ASN A C 2
ATOM 1215 O O . ASN A 1 10 ? -6.284 9.900 3.729 1.00 0.00 10 ASN A O 2
ATOM 1226 N N . VAL A 1 11 ? -5.661 9.717 1.569 1.00 0.00 11 VAL A N 2
ATOM 1227 C CA . VAL A 1 11 ? -4.926 8.462 1.700 1.00 0.00 11 VAL A CA 2
ATOM 1228 C C . VAL A 1 11 ? -3.877 8.403 0.592 1.00 0.00 11 VAL A C 2
ATOM 1229 O O . VAL A 1 11 ? -4.208 8.547 -0.586 1.00 0.00 11 VAL A O 2
ATOM 1242 N N . PRO A 1 12 ? -2.597 8.212 0.960 1.00 0.00 12 PRO A N 2
ATOM 1243 C CA . PRO A 1 12 ? -1.470 8.205 0.011 1.00 0.00 12 PRO A CA 2
ATOM 1244 C C . PRO A 1 12 ? -1.649 7.201 -1.125 1.00 0.00 12 PRO A C 2
ATOM 1245 O O . PRO A 1 12 ? -1.181 7.419 -2.242 1.00 0.00 12 PRO A O 2
ATOM 1256 N N . VAL A 1 13 ? -2.326 6.106 -0.831 1.00 0.00 13 VAL A N 2
ATOM 1257 C CA . VAL A 1 13 ? -2.535 5.058 -1.810 1.00 0.00 13 VAL A CA 2
ATOM 1258 C C . VAL A 1 13 ? -3.955 5.095 -2.363 1.00 0.00 13 VAL A C 2
ATOM 1259 O O . VAL A 1 13 ? -4.930 5.108 -1.611 1.00 0.00 13 VAL A O 2
ATOM 1272 N N . GLU A 1 14 ? -4.061 5.139 -3.680 1.00 0.00 14 GLU A N 2
ATOM 1273 C CA . GLU A 1 14 ? -5.353 5.100 -4.340 1.00 0.00 14 GLU A CA 2
ATOM 1274 C C . GLU A 1 14 ? -5.624 3.703 -4.873 1.00 0.00 14 GLU A C 2
ATOM 1275 O O . GLU A 1 14 ? -4.821 3.156 -5.633 1.00 0.00 14 GLU A O 2
ATOM 1287 N N . ALA A 1 15 ? -6.744 3.129 -4.459 1.00 0.00 15 ALA A N 2
ATOM 1288 C CA . ALA A 1 15 ? -7.153 1.818 -4.939 1.00 0.00 15 ALA A CA 2
ATOM 1289 C C . ALA A 1 15 ? -7.356 1.846 -6.449 1.00 0.00 15 ALA A C 2
ATOM 1290 O O . ALA A 1 15 ? -8.290 2.474 -6.948 1.00 0.00 15 ALA A O 2
ATOM 1297 N N . GLY A 1 16 ? -6.468 1.182 -7.169 1.00 0.00 16 GLY A N 2
ATOM 1298 C CA . GLY A 1 16 ? -6.539 1.169 -8.614 1.00 0.00 16 GLY A CA 2
ATOM 1299 C C . GLY A 1 16 ? -5.259 1.663 -9.261 1.00 0.00 16 GLY A C 2
ATOM 1300 O O . GLY A 1 16 ? -5.009 1.396 -10.435 1.00 0.00 16 GLY A O 2
ATOM 1304 N N . LYS A 1 17 ? -4.439 2.377 -8.495 1.00 0.00 17 LYS A N 2
ATOM 1305 C CA . LYS A 1 17 ? -3.180 2.902 -9.016 1.00 0.00 17 LYS A CA 2
ATOM 1306 C C . LYS A 1 17 ? -2.022 1.958 -8.725 1.00 0.00 17 LYS A C 2
ATOM 1307 O O . LYS A 1 17 ? -2.120 1.081 -7.863 1.00 0.00 17 LYS A O 2
ATOM 1326 N N . GLU A 1 18 ? -0.926 2.159 -9.444 1.00 0.00 18 GLU A N 2
ATOM 1327 C CA . GLU A 1 18 ? 0.271 1.347 -9.280 1.00 0.00 18 GLU A CA 2
ATOM 1328 C C . GLU A 1 18 ? 1.441 2.223 -8.844 1.00 0.00 18 GLU A C 2
ATOM 1329 O O . GLU A 1 18 ? 1.728 3.244 -9.471 1.00 0.00 18 GLU A O 2
ATOM 1341 N N . TYR A 1 19 ? 2.110 1.825 -7.776 1.00 0.00 19 TYR A N 2
ATOM 1342 C CA . TYR A 1 19 ? 3.254 2.569 -7.269 1.00 0.00 19 TYR A CA 2
ATOM 1343 C C . TYR A 1 19 ? 4.450 1.638 -7.099 1.00 0.00 19 TYR A C 2
ATOM 1344 O O . TYR A 1 19 ? 4.340 0.595 -6.461 1.00 0.00 19 TYR A O 2
ATOM 1362 N N . GLU A 1 20 ? 5.586 2.002 -7.678 1.00 0.00 20 GLU A N 2
ATOM 1363 C CA . GLU A 1 20 ? 6.796 1.207 -7.515 1.00 0.00 20 GLU A CA 2
ATOM 1364 C C . GLU A 1 20 ? 7.417 1.487 -6.151 1.00 0.00 20 GLU A C 2
ATOM 1365 O O . GLU A 1 20 ? 7.793 2.622 -5.841 1.00 0.00 20 GLU A O 2
ATOM 1377 N N . VAL A 1 21 ? 7.513 0.441 -5.342 1.00 0.00 21 VAL A N 2
ATOM 1378 C CA . VAL A 1 21 ? 7.883 0.569 -3.939 1.00 0.00 21 VAL A CA 2
ATOM 1379 C C . VAL A 1 21 ? 9.005 -0.389 -3.563 1.00 0.00 21 VAL A C 2
ATOM 1380 O O . VAL A 1 21 ? 9.281 -1.353 -4.274 1.00 0.00 21 VAL A O 2
ATOM 1393 N N . THR A 1 22 ? 9.646 -0.116 -2.439 1.00 0.00 22 THR A N 2
ATOM 1394 C CA . THR A 1 22 ? 10.699 -0.978 -1.927 1.00 0.00 22 THR A CA 2
ATOM 1395 C C . THR A 1 22 ? 10.132 -1.924 -0.865 1.00 0.00 22 THR A C 2
ATOM 1396 O O . THR A 1 22 ? 9.193 -1.570 -0.144 1.00 0.00 22 THR A O 2
ATOM 1407 N N . ILE A 1 23 ? 10.709 -3.113 -0.762 1.00 0.00 23 ILE A N 2
ATOM 1408 C CA . ILE A 1 23 ? 10.216 -4.141 0.133 1.00 0.00 23 ILE A CA 2
ATOM 1409 C C . ILE A 1 23 ? 11.322 -4.511 1.098 1.00 0.00 23 ILE A C 2
ATOM 1410 O O . ILE A 1 23 ? 11.887 -5.605 1.054 1.00 0.00 23 ILE A O 2
ATOM 1426 N N . GLU A 1 24 ? 11.666 -3.552 1.922 1.00 0.00 24 GLU A N 2
ATOM 1427 C CA . GLU A 1 24 ? 12.743 -3.723 2.895 1.00 0.00 24 GLU A CA 2
ATOM 1428 C C . GLU A 1 24 ? 12.205 -4.341 4.184 1.00 0.00 24 GLU A C 2
ATOM 1429 O O . GLU A 1 24 ? 12.960 -4.693 5.096 1.00 0.00 24 GLU A O 2
ATOM 1441 N N . ASP A 1 25 ? 10.894 -4.501 4.235 1.00 0.00 25 ASP A N 2
ATOM 1442 C CA . ASP A 1 25 ? 10.234 -5.053 5.404 1.00 0.00 25 ASP A CA 2
ATOM 1443 C C . ASP A 1 25 ? 9.521 -6.337 5.021 1.00 0.00 25 ASP A C 2
ATOM 1444 O O . ASP A 1 25 ? 8.853 -6.394 3.991 1.00 0.00 25 ASP A O 2
ATOM 1453 N N . MET A 1 26 ? 9.675 -7.369 5.835 1.00 0.00 26 MET A N 2
ATOM 1454 C CA . MET A 1 26 ? 9.038 -8.650 5.561 1.00 0.00 26 MET A CA 2
ATOM 1455 C C . MET A 1 26 ? 8.190 -9.096 6.738 1.00 0.00 26 MET A C 2
ATOM 1456 O O . MET A 1 26 ? 8.515 -8.809 7.893 1.00 0.00 26 MET A O 2
ATOM 1470 N N . GLY A 1 27 ? 7.101 -9.786 6.440 1.00 0.00 27 GLY A N 2
ATOM 1471 C CA . GLY A 1 27 ? 6.266 -10.343 7.479 1.00 0.00 27 GLY A CA 2
ATOM 1472 C C . GLY A 1 27 ? 6.753 -11.715 7.877 1.00 0.00 27 GLY A C 2
ATOM 1473 O O . GLY A 1 27 ? 6.956 -11.993 9.060 1.00 0.00 27 GLY A O 2
ATOM 1477 N N . LYS A 1 28 ? 6.948 -12.567 6.878 1.00 0.00 28 LYS A N 2
ATOM 1478 C CA . LYS A 1 28 ? 7.547 -13.874 7.093 1.00 0.00 28 LYS A CA 2
ATOM 1479 C C . LYS A 1 28 ? 7.999 -14.496 5.789 1.00 0.00 28 LYS A C 2
ATOM 1480 O O . LYS A 1 28 ? 9.175 -14.444 5.431 1.00 0.00 28 LYS A O 2
ATOM 1499 N N . GLY A 1 29 ? 7.054 -15.046 5.075 1.00 0.00 29 GLY A N 2
ATOM 1500 C CA . GLY A 1 29 ? 7.370 -15.827 3.894 1.00 0.00 29 GLY A CA 2
ATOM 1501 C C . GLY A 1 29 ? 6.666 -15.347 2.645 1.00 0.00 29 GLY A C 2
ATOM 1502 O O . GLY A 1 29 ? 5.718 -15.976 2.175 1.00 0.00 29 GLY A O 2
ATOM 1506 N N . GLY A 1 30 ? 7.115 -14.223 2.114 1.00 0.00 30 GLY A N 2
ATOM 1507 C CA . GLY A 1 30 ? 6.587 -13.730 0.852 1.00 0.00 30 GLY A CA 2
ATOM 1508 C C . GLY A 1 30 ? 5.697 -12.531 1.054 1.00 0.00 30 GLY A C 2
ATOM 1509 O O . GLY A 1 30 ? 5.587 -11.663 0.189 1.00 0.00 30 GLY A O 2
ATOM 1513 N N . ASP A 1 31 ? 5.059 -12.498 2.206 1.00 0.00 31 ASP A N 2
ATOM 1514 C CA . ASP A 1 31 ? 4.278 -11.353 2.615 1.00 0.00 31 ASP A CA 2
ATOM 1515 C C . ASP A 1 31 ? 5.216 -10.223 3.010 1.00 0.00 31 ASP A C 2
ATOM 1516 O O . ASP A 1 31 ? 5.879 -10.276 4.047 1.00 0.00 31 ASP A O 2
ATOM 1525 N N . GLY A 1 32 ? 5.309 -9.230 2.142 1.00 0.00 32 GLY A N 2
ATOM 1526 C CA . GLY A 1 32 ? 6.240 -8.148 2.354 1.00 0.00 32 GLY A CA 2
ATOM 1527 C C . GLY A 1 32 ? 5.552 -6.852 2.706 1.00 0.00 32 GLY A C 2
ATOM 1528 O O . GLY A 1 32 ? 4.355 -6.681 2.460 1.00 0.00 32 GLY A O 2
ATOM 1532 N N . ILE A 1 33 ? 6.309 -5.944 3.286 1.00 0.00 33 ILE A N 2
ATOM 1533 C CA . ILE A 1 33 ? 5.792 -4.652 3.683 1.00 0.00 33 ILE A CA 2
ATOM 1534 C C . ILE A 1 33 ? 6.448 -3.554 2.858 1.00 0.00 33 ILE A C 2
ATOM 1535 O O . ILE A 1 33 ? 7.646 -3.291 2.993 1.00 0.00 33 ILE A O 2
ATOM 1551 N N . ALA A 1 34 ? 5.676 -2.943 1.981 1.00 0.00 34 ALA A N 2
ATOM 1552 C CA . ALA A 1 34 ? 6.150 -1.798 1.234 1.00 0.00 34 ALA A CA 2
ATOM 1553 C C . ALA A 1 34 ? 5.770 -0.511 1.916 1.00 0.00 34 ALA A C 2
ATOM 1554 O O . ALA A 1 34 ? 4.809 -0.444 2.685 1.00 0.00 34 ALA A O 2
ATOM 1561 N N . ARG A 1 35 ? 6.548 0.507 1.632 1.00 0.00 35 ARG A N 2
ATOM 1562 C CA . ARG A 1 35 ? 6.429 1.767 2.312 1.00 0.00 35 ARG A CA 2
ATOM 1563 C C . ARG A 1 35 ? 6.144 2.884 1.323 1.00 0.00 35 ARG A C 2
ATOM 1564 O O . ARG A 1 35 ? 7.039 3.326 0.605 1.00 0.00 35 ARG A O 2
ATOM 1585 N N . ILE A 1 36 ? 4.899 3.325 1.262 1.00 0.00 36 ILE A N 2
ATOM 1586 C CA . ILE A 1 36 ? 4.547 4.455 0.415 1.00 0.00 36 ILE A CA 2
ATOM 1587 C C . ILE A 1 36 ? 4.431 5.707 1.250 1.00 0.00 36 ILE A C 2
ATOM 1588 O O . ILE A 1 36 ? 3.444 5.912 1.953 1.00 0.00 36 ILE A O 2
ATOM 1604 N N . ASP A 1 37 ? 5.478 6.514 1.184 1.00 0.00 37 ASP A N 2
ATOM 1605 C CA . ASP A 1 37 ? 5.623 7.711 2.024 1.00 0.00 37 ASP A CA 2
ATOM 1606 C C . ASP A 1 37 ? 5.799 7.329 3.501 1.00 0.00 37 ASP A C 2
ATOM 1607 O O . ASP A 1 37 ? 6.069 8.178 4.350 1.00 0.00 37 ASP A O 2
ATOM 1616 N N . GLY A 1 38 ? 5.708 6.036 3.789 1.00 0.00 38 GLY A N 2
ATOM 1617 C CA . GLY A 1 38 ? 5.690 5.577 5.160 1.00 0.00 38 GLY A CA 2
ATOM 1618 C C . GLY A 1 38 ? 4.440 4.772 5.442 1.00 0.00 38 GLY A C 2
ATOM 1619 O O . GLY A 1 38 ? 4.385 3.999 6.400 1.00 0.00 38 GLY A O 2
ATOM 1623 N N . PHE A 1 39 ? 3.436 4.952 4.590 1.00 0.00 39 PHE A N 2
ATOM 1624 C CA . PHE A 1 39 ? 2.195 4.201 4.683 1.00 0.00 39 PHE A CA 2
ATOM 1625 C C . PHE A 1 39 ? 2.478 2.734 4.400 1.00 0.00 39 PHE A C 2
ATOM 1626 O O . PHE A 1 39 ? 3.077 2.391 3.374 1.00 0.00 39 PHE A O 2
ATOM 1643 N N . VAL A 1 40 ? 2.068 1.883 5.320 1.00 0.00 40 VAL A N 2
ATOM 1644 C CA . VAL A 1 40 ? 2.357 0.464 5.232 1.00 0.00 40 VAL A CA 2
ATOM 1645 C C . VAL A 1 40 ? 1.454 -0.222 4.217 1.00 0.00 40 VAL A C 2
ATOM 1646 O O . VAL A 1 40 ? 0.238 -0.309 4.399 1.00 0.00 40 VAL A O 2
ATOM 1659 N N . VAL A 1 41 ? 2.061 -0.694 3.145 1.00 0.00 41 VAL A N 2
ATOM 1660 C CA . VAL A 1 41 ? 1.344 -1.422 2.117 1.00 0.00 41 VAL A CA 2
ATOM 1661 C C . VAL A 1 41 ? 1.736 -2.893 2.155 1.00 0.00 41 VAL A C 2
ATOM 1662 O O . VAL A 1 41 ? 2.878 -3.251 1.864 1.00 0.00 41 VAL A O 2
ATOM 1675 N N . PHE A 1 42 ? 0.792 -3.736 2.549 1.00 0.00 42 PHE A N 2
ATOM 1676 C CA . PHE A 1 42 ? 1.028 -5.169 2.641 1.00 0.00 42 PHE A CA 2
ATOM 1677 C C . PHE A 1 42 ? 0.979 -5.802 1.263 1.00 0.00 42 PHE A C 2
ATOM 1678 O O . PHE A 1 42 ? -0.031 -5.725 0.560 1.00 0.00 42 PHE A O 2
ATOM 1695 N N . VAL A 1 43 ? 2.082 -6.415 0.878 1.00 0.00 43 VAL A N 2
ATOM 1696 C CA . VAL A 1 43 ? 2.194 -7.012 -0.435 1.00 0.00 43 VAL A CA 2
ATOM 1697 C C . VAL A 1 43 ? 2.485 -8.508 -0.317 1.00 0.00 43 VAL A C 2
ATOM 1698 O O . VAL A 1 43 ? 3.608 -8.909 -0.016 1.00 0.00 43 VAL A O 2
ATOM 1711 N N . PRO A 1 44 ? 1.469 -9.349 -0.566 1.00 0.00 44 PRO A N 2
ATOM 1712 C CA . PRO A 1 44 ? 1.558 -10.807 -0.374 1.00 0.00 44 PRO A CA 2
ATOM 1713 C C . PRO A 1 44 ? 2.321 -11.526 -1.489 1.00 0.00 44 PRO A C 2
ATOM 1714 O O . PRO A 1 44 ? 2.219 -12.743 -1.642 1.00 0.00 44 PRO A O 2
ATOM 1725 N N . ASN A 1 45 ? 3.077 -10.767 -2.262 1.00 0.00 45 ASN A N 2
ATOM 1726 C CA . ASN A 1 45 ? 3.828 -11.308 -3.390 1.00 0.00 45 ASN A CA 2
ATOM 1727 C C . ASN A 1 45 ? 5.068 -10.462 -3.653 1.00 0.00 45 ASN A C 2
ATOM 1728 O O . ASN A 1 45 ? 5.633 -10.470 -4.748 1.00 0.00 45 ASN A O 2
ATOM 1739 N N . ALA A 1 46 ? 5.479 -9.734 -2.632 1.00 0.00 46 ALA A N 2
ATOM 1740 C CA . ALA A 1 46 ? 6.666 -8.904 -2.689 1.00 0.00 46 ALA A CA 2
ATOM 1741 C C . ALA A 1 46 ? 7.930 -9.729 -2.524 1.00 0.00 46 ALA A C 2
ATOM 1742 O O . ALA A 1 46 ? 7.880 -10.906 -2.168 1.00 0.00 46 ALA A O 2
ATOM 1749 N N . GLU A 1 47 ? 9.062 -9.098 -2.790 1.00 0.00 47 GLU A N 2
ATOM 1750 C CA . GLU A 1 47 ? 10.348 -9.748 -2.639 1.00 0.00 47 GLU A CA 2
ATOM 1751 C C . GLU A 1 47 ? 11.244 -8.905 -1.742 1.00 0.00 47 GLU A C 2
ATOM 1752 O O . GLU A 1 47 ? 11.325 -7.685 -1.908 1.00 0.00 47 GLU A O 2
ATOM 1764 N N . LYS A 1 48 ? 11.911 -9.557 -0.806 1.00 0.00 48 LYS A N 2
ATOM 1765 C CA . LYS A 1 48 ? 12.742 -8.875 0.177 1.00 0.00 48 LYS A CA 2
ATOM 1766 C C . LYS A 1 48 ? 13.903 -8.154 -0.499 1.00 0.00 48 LYS A C 2
ATOM 1767 O O . LYS A 1 48 ? 14.711 -8.769 -1.198 1.00 0.00 48 LYS A O 2
ATOM 1786 N N . GLY A 1 49 ? 13.960 -6.843 -0.304 1.00 0.00 49 GLY A N 2
ATOM 1787 C CA . GLY A 1 49 ? 15.048 -6.048 -0.839 1.00 0.00 49 GLY A CA 2
ATOM 1788 C C . GLY A 1 49 ? 14.848 -5.683 -2.293 1.00 0.00 49 GLY A C 2
ATOM 1789 O O . GLY A 1 49 ? 15.731 -5.098 -2.918 1.00 0.00 49 GLY A O 2
ATOM 1793 N N . SER A 1 50 ? 13.687 -6.020 -2.832 1.00 0.00 50 SER A N 2
ATOM 1794 C CA . SER A 1 50 ? 13.391 -5.752 -4.228 1.00 0.00 50 SER A CA 2
ATOM 1795 C C . SER A 1 50 ? 12.492 -4.523 -4.348 1.00 0.00 50 SER A C 2
ATOM 1796 O O . SER A 1 50 ? 11.885 -4.085 -3.364 1.00 0.00 50 SER A O 2
ATOM 1804 N N . VAL A 1 51 ? 12.423 -3.966 -5.549 1.00 0.00 51 VAL A N 2
ATOM 1805 C CA . VAL A 1 51 ? 11.596 -2.804 -5.809 1.00 0.00 51 VAL A CA 2
ATOM 1806 C C . VAL A 1 51 ? 10.481 -3.191 -6.771 1.00 0.00 51 VAL A C 2
ATOM 1807 O O . VAL A 1 51 ? 10.701 -3.324 -7.980 1.00 0.00 51 VAL A O 2
ATOM 1820 N N . ILE A 1 52 ? 9.290 -3.401 -6.233 1.00 0.00 52 ILE A N 2
ATOM 1821 C CA . ILE A 1 52 ? 8.180 -3.917 -7.017 1.00 0.00 52 ILE A CA 2
ATOM 1822 C C . ILE A 1 52 ? 7.133 -2.834 -7.258 1.00 0.00 52 ILE A C 2
ATOM 1823 O O . ILE A 1 52 ? 6.921 -1.960 -6.421 1.00 0.00 52 ILE A O 2
ATOM 1839 N N . ASN A 1 53 ? 6.510 -2.880 -8.419 1.00 0.00 53 ASN A N 2
ATOM 1840 C CA . ASN A 1 53 ? 5.377 -2.017 -8.713 1.00 0.00 53 ASN A CA 2
ATOM 1841 C C . ASN A 1 53 ? 4.111 -2.631 -8.130 1.00 0.00 53 ASN A C 2
ATOM 1842 O O . ASN A 1 53 ? 3.711 -3.726 -8.525 1.00 0.00 53 ASN A O 2
ATOM 1853 N N . VAL A 1 54 ? 3.504 -1.949 -7.170 1.00 0.00 54 VAL A N 2
ATOM 1854 C CA . VAL A 1 54 ? 2.322 -2.478 -6.506 1.00 0.00 54 VAL A CA 2
ATOM 1855 C C . VAL A 1 54 ? 1.061 -1.731 -6.916 1.00 0.00 54 VAL A C 2
ATOM 1856 O O . VAL A 1 54 ? 1.016 -0.502 -6.914 1.00 0.00 54 VAL A O 2
ATOM 1869 N N . LYS A 1 55 ? 0.045 -2.487 -7.282 1.00 0.00 55 LYS A N 2
ATOM 1870 C CA . LYS A 1 55 ? -1.263 -1.922 -7.538 1.00 0.00 55 LYS A CA 2
ATOM 1871 C C . LYS A 1 55 ? -2.128 -2.102 -6.304 1.00 0.00 55 LYS A C 2
ATOM 1872 O O . LYS A 1 55 ? -2.534 -3.221 -5.984 1.00 0.00 55 LYS A O 2
ATOM 1891 N N . VAL A 1 56 ? -2.363 -1.012 -5.591 1.00 0.00 56 VAL A N 2
ATOM 1892 C CA . VAL A 1 56 ? -3.185 -1.054 -4.393 1.00 0.00 56 VAL A CA 2
ATOM 1893 C C . VAL A 1 56 ? -4.631 -1.346 -4.762 1.00 0.00 56 VAL A C 2
ATOM 1894 O O . VAL A 1 56 ? -5.288 -0.537 -5.411 1.00 0.00 56 VAL A O 2
ATOM 1907 N N . THR A 1 57 ? -5.116 -2.510 -4.366 1.00 0.00 57 THR A N 2
ATOM 1908 C CA . THR A 1 57 ? -6.446 -2.945 -4.754 1.00 0.00 57 THR A CA 2
ATOM 1909 C C . THR A 1 57 ? -7.418 -2.934 -3.579 1.00 0.00 57 THR A C 2
ATOM 1910 O O . THR A 1 57 ? -8.636 -2.927 -3.769 1.00 0.00 57 THR A O 2
ATOM 1921 N N . ALA A 1 58 ? -6.879 -2.907 -2.365 1.00 0.00 58 ALA A N 2
ATOM 1922 C CA . ALA A 1 58 ? -7.705 -2.946 -1.170 1.00 0.00 58 ALA A CA 2
ATOM 1923 C C . ALA A 1 58 ? -7.117 -2.073 -0.073 1.00 0.00 58 ALA A C 2
ATOM 1924 O O . ALA A 1 58 ? -6.253 -2.507 0.690 1.00 0.00 58 ALA A O 2
ATOM 1931 N N . VAL A 1 59 ? -7.560 -0.829 -0.027 1.00 0.00 59 VAL A N 2
ATOM 1932 C CA . VAL A 1 59 ? -7.146 0.088 1.029 1.00 0.00 59 VAL A CA 2
ATOM 1933 C C . VAL A 1 59 ? -8.035 -0.094 2.252 1.00 0.00 59 VAL A C 2
ATOM 1934 O O . VAL A 1 59 ? -9.263 -0.097 2.142 1.00 0.00 59 VAL A O 2
ATOM 1947 N N . LYS A 1 60 ? -7.416 -0.258 3.409 1.00 0.00 60 LYS A N 2
ATOM 1948 C CA . LYS A 1 60 ? -8.145 -0.409 4.659 1.00 0.00 60 LYS A CA 2
ATOM 1949 C C . LYS A 1 60 ? -8.023 0.863 5.490 1.00 0.00 60 LYS A C 2
ATOM 1950 O O . LYS A 1 60 ? -7.497 1.870 5.017 1.00 0.00 60 LYS A O 2
ATOM 1969 N N . GLU A 1 61 ? -8.520 0.814 6.715 1.00 0.00 61 GLU A N 2
ATOM 1970 C CA . GLU A 1 61 ? -8.463 1.957 7.618 1.00 0.00 61 GLU A CA 2
ATOM 1971 C C . GLU A 1 61 ? -7.046 2.203 8.136 1.00 0.00 61 GLU A C 2
ATOM 1972 O O . GLU A 1 61 ? -6.607 3.349 8.249 1.00 0.00 61 GLU A O 2
ATOM 1984 N N . LYS A 1 62 ? -6.338 1.131 8.471 1.00 0.00 62 LYS A N 2
ATOM 1985 C CA . LYS A 1 62 ? -4.986 1.249 9.013 1.00 0.00 62 LYS A CA 2
ATOM 1986 C C . LYS A 1 62 ? -3.940 1.182 7.909 1.00 0.00 62 LYS A C 2
ATOM 1987 O O . LYS A 1 62 ? -3.002 1.977 7.875 1.00 0.00 62 LYS A O 2
ATOM 2006 N N . PHE A 1 63 ? -4.110 0.231 7.008 1.00 0.00 63 PHE A N 2
ATOM 2007 C CA . PHE A 1 63 ? -3.107 -0.055 5.989 1.00 0.00 63 PHE A CA 2
ATOM 2008 C C . PHE A 1 63 ? -3.775 -0.417 4.671 1.00 0.00 63 PHE A C 2
ATOM 2009 O O . PHE A 1 63 ? -4.984 -0.286 4.532 1.00 0.00 63 PHE A O 2
ATOM 2026 N N . ALA A 1 64 ? -2.991 -0.872 3.707 1.00 0.00 64 ALA A N 2
ATOM 2027 C CA . ALA A 1 64 ? -3.533 -1.234 2.407 1.00 0.00 64 ALA A CA 2
ATOM 2028 C C . ALA A 1 64 ? -2.895 -2.511 1.884 1.00 0.00 64 ALA A C 2
ATOM 2029 O O . ALA A 1 64 ? -1.807 -2.892 2.311 1.00 0.00 64 ALA A O 2
ATOM 2036 N N . PHE A 1 65 ? -3.589 -3.165 0.966 1.00 0.00 65 PHE A N 2
ATOM 2037 C CA . PHE A 1 65 ? -3.072 -4.348 0.300 1.00 0.00 65 PHE A CA 2
ATOM 2038 C C . PHE A 1 65 ? -2.857 -4.045 -1.175 1.00 0.00 65 PHE A C 2
ATOM 2039 O O . PHE A 1 65 ? -3.685 -3.374 -1.805 1.00 0.00 65 PHE A O 2
ATOM 2056 N N . ALA A 1 66 ? -1.754 -4.525 -1.722 1.00 0.00 66 ALA A N 2
ATOM 2057 C CA . ALA A 1 66 ? -1.431 -4.273 -3.118 1.00 0.00 66 ALA A CA 2
ATOM 2058 C C . ALA A 1 66 ? -0.785 -5.493 -3.754 1.00 0.00 66 ALA A C 2
ATOM 2059 O O . ALA A 1 66 ? -0.252 -6.356 -3.057 1.00 0.00 66 ALA A O 2
ATOM 2066 N N . GLU A 1 67 ? -0.835 -5.558 -5.076 1.00 0.00 67 GLU A N 2
ATOM 2067 C CA . GLU A 1 67 ? -0.236 -6.667 -5.801 1.00 0.00 67 GLU A CA 2
ATOM 2068 C C . GLU A 1 67 ? 0.944 -6.202 -6.645 1.00 0.00 67 GLU A C 2
ATOM 2069 O O . GLU A 1 67 ? 0.904 -5.142 -7.273 1.00 0.00 67 GLU A O 2
ATOM 2081 N N . ARG A 1 68 ? 2.000 -6.995 -6.622 1.00 0.00 68 ARG A N 2
ATOM 2082 C CA . ARG A 1 68 ? 3.154 -6.803 -7.482 1.00 0.00 68 ARG A CA 2
ATOM 2083 C C . ARG A 1 68 ? 2.762 -7.039 -8.945 1.00 0.00 68 ARG A C 2
ATOM 2084 O O . ARG A 1 68 ? 2.470 -8.166 -9.351 1.00 0.00 68 ARG A O 2
ATOM 2105 N N . VAL A 1 69 ? 2.734 -5.959 -9.723 1.00 0.00 69 VAL A N 2
ATOM 2106 C CA . VAL A 1 69 ? 2.272 -5.996 -11.115 1.00 0.00 69 VAL A CA 2
ATOM 2107 C C . VAL A 1 69 ? 3.372 -6.482 -12.070 1.00 0.00 69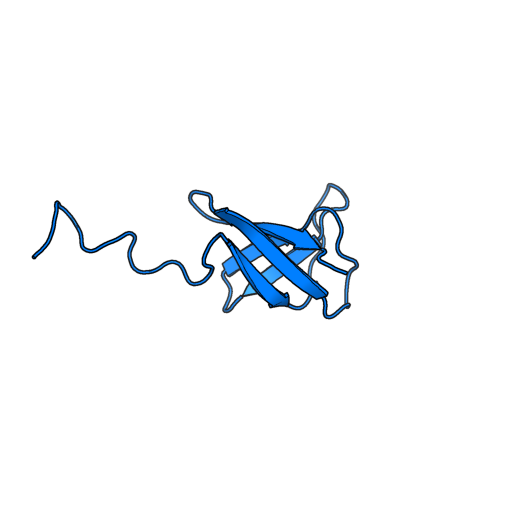 VAL A C 2
ATOM 2108 O O . VAL A 1 69 ? 3.364 -6.186 -13.265 1.00 0.00 69 VAL A O 2
ATOM 2121 N N . LEU A 1 70 ? 4.309 -7.248 -11.544 1.00 0.00 70 LEU A N 2
ATOM 2122 C CA . LEU A 1 70 ? 5.400 -7.789 -12.346 1.00 0.00 70 LEU A CA 2
ATOM 2123 C C . LEU A 1 70 ? 5.629 -9.254 -12.007 1.00 0.00 70 LEU A C 2
ATOM 2124 O O . LEU A 1 70 ? 6.138 -9.542 -10.908 1.00 0.00 70 LEU A O 2
ATOM 2141 N N . MET A 1 1 ? -7.425 20.698 14.422 1.00 0.00 1 MET A N 3
ATOM 2142 C CA . MET A 1 1 ? -7.445 20.937 12.964 1.00 0.00 1 MET A CA 3
ATOM 2143 C C . MET A 1 1 ? -8.777 20.501 12.367 1.00 0.00 1 MET A C 3
ATOM 2144 O O . MET A 1 1 ? -9.406 21.250 11.619 1.00 0.00 1 MET A O 3
ATOM 2160 N N . ALA A 1 2 ? -9.213 19.291 12.697 1.00 0.00 2 ALA A N 3
ATOM 2161 C CA . ALA A 1 2 ? -10.466 18.773 12.175 1.00 0.00 2 ALA A CA 3
ATOM 2162 C C . ALA A 1 2 ? -11.159 17.885 13.201 1.00 0.00 2 ALA A C 3
ATOM 2163 O O . ALA A 1 2 ? -10.764 17.838 14.366 1.00 0.00 2 ALA A O 3
ATOM 2170 N N . PHE A 1 3 ? -12.177 17.166 12.753 1.00 0.00 3 PHE A N 3
ATOM 2171 C CA . PHE A 1 3 ? -12.944 16.280 13.619 1.00 0.00 3 PHE A CA 3
ATOM 2172 C C . PHE A 1 3 ? -12.256 14.920 13.749 1.00 0.00 3 PHE A C 3
ATOM 2173 O O . PHE A 1 3 ? -12.871 13.870 13.572 1.00 0.00 3 PHE A O 3
ATOM 2190 N N . GLY A 1 4 ? -10.977 14.953 14.074 1.00 0.00 4 GLY A N 3
ATOM 2191 C CA . GLY A 1 4 ? -10.208 13.735 14.197 1.00 0.00 4 GLY A CA 3
ATOM 2192 C C . GLY A 1 4 ? -9.419 13.443 12.942 1.00 0.00 4 GLY A C 3
ATOM 2193 O O . GLY A 1 4 ? -8.186 13.462 12.955 1.00 0.00 4 GLY A O 3
ATOM 2197 N N . LYS A 1 5 ? -10.129 13.195 11.856 1.00 0.00 5 LYS A N 3
ATOM 2198 C CA . LYS A 1 5 ? -9.504 12.916 10.575 1.00 0.00 5 LYS A CA 3
ATOM 2199 C C . LYS A 1 5 ? -10.016 13.891 9.521 1.00 0.00 5 LYS A C 3
ATOM 2200 O O . LYS A 1 5 ? -11.211 13.920 9.225 1.00 0.00 5 LYS A O 3
ATOM 2219 N N . PRO A 1 6 ? -9.127 14.723 8.962 1.00 0.00 6 PRO A N 3
ATOM 2220 C CA . PRO A 1 6 ? -9.480 15.677 7.925 1.00 0.00 6 PRO A CA 3
ATOM 2221 C C . PRO A 1 6 ? -9.331 15.101 6.518 1.00 0.00 6 PRO A C 3
ATOM 2222 O O . PRO A 1 6 ? -9.262 13.887 6.326 1.00 0.00 6 PRO A O 3
ATOM 2233 N N . ALA A 1 7 ? -9.283 15.996 5.541 1.00 0.00 7 ALA A N 3
ATOM 2234 C CA . ALA A 1 7 ? -9.172 15.614 4.142 1.00 0.00 7 ALA A CA 3
ATOM 2235 C C . ALA A 1 7 ? -7.721 15.706 3.670 1.00 0.00 7 ALA A C 3
ATOM 2236 O O . ALA A 1 7 ? -6.802 15.393 4.427 1.00 0.00 7 ALA A O 3
ATOM 2243 N N . MET A 1 8 ? -7.530 16.116 2.409 1.00 0.00 8 MET A N 3
ATOM 2244 C CA . MET A 1 8 ? -6.196 16.305 1.827 1.00 0.00 8 MET A CA 3
ATOM 2245 C C . MET A 1 8 ? -5.495 14.972 1.626 1.00 0.00 8 MET A C 3
ATOM 2246 O O . MET A 1 8 ? -4.280 14.919 1.448 1.00 0.00 8 MET A O 3
ATOM 2260 N N . LYS A 1 9 ? -6.288 13.910 1.617 1.00 0.00 9 LYS A N 3
ATOM 2261 C CA . LYS A 1 9 ? -5.783 12.545 1.483 1.00 0.00 9 LYS A CA 3
ATOM 2262 C C . LYS A 1 9 ? -4.724 12.220 2.535 1.00 0.00 9 LYS A C 3
ATOM 2263 O O . LYS A 1 9 ? -3.526 12.339 2.285 1.00 0.00 9 LYS A O 3
ATOM 2282 N N . ASN A 1 10 ? -5.169 11.801 3.710 1.00 0.00 10 ASN A N 3
ATOM 2283 C CA . ASN A 1 10 ? -4.261 11.278 4.733 1.00 0.00 10 ASN A CA 3
ATOM 2284 C C . ASN A 1 10 ? -3.947 9.821 4.425 1.00 0.00 10 ASN A C 3
ATOM 2285 O O . ASN A 1 10 ? -3.847 8.981 5.319 1.00 0.00 10 ASN A O 3
ATOM 2296 N N . VAL A 1 11 ? -3.749 9.566 3.138 1.00 0.00 11 VAL A N 3
ATOM 2297 C CA . VAL A 1 11 ? -3.546 8.243 2.574 1.00 0.00 11 VAL A CA 3
ATOM 2298 C C . VAL A 1 11 ? -2.889 8.428 1.210 1.00 0.00 11 VAL A C 3
ATOM 2299 O O . VAL A 1 11 ? -3.531 8.880 0.257 1.00 0.00 11 VAL A O 3
ATOM 2312 N N . PRO A 1 12 ? -1.590 8.119 1.119 1.00 0.00 12 PRO A N 3
ATOM 2313 C CA . PRO A 1 12 ? -0.785 8.370 -0.085 1.00 0.00 12 PRO A CA 3
ATOM 2314 C C . PRO A 1 12 ? -1.198 7.495 -1.252 1.00 0.00 12 PRO A C 3
ATOM 2315 O O . PRO A 1 12 ? -1.103 7.884 -2.415 1.00 0.00 12 PRO A O 3
ATOM 2326 N N . VAL A 1 13 ? -1.661 6.308 -0.925 1.00 0.00 13 VAL A N 3
ATOM 2327 C CA . VAL A 1 13 ? -2.058 5.336 -1.918 1.00 0.00 13 VAL A CA 3
ATOM 2328 C C . VAL A 1 13 ? -3.457 5.636 -2.444 1.00 0.00 13 VAL A C 3
ATOM 2329 O O . VAL A 1 13 ? -4.211 6.403 -1.838 1.00 0.00 13 VAL A O 3
ATOM 2342 N N . GLU A 1 14 ? -3.782 5.042 -3.580 1.00 0.00 14 GLU A N 3
ATOM 2343 C CA . GLU A 1 14 ? -5.089 5.202 -4.191 1.00 0.00 14 GLU A CA 3
ATOM 2344 C C . GLU A 1 14 ? -5.460 3.912 -4.907 1.00 0.00 14 GLU A C 3
ATOM 2345 O O . GLU A 1 14 ? -4.736 3.459 -5.797 1.00 0.00 14 GLU A O 3
ATOM 2357 N N . ALA A 1 15 ? -6.561 3.305 -4.487 1.00 0.00 15 ALA A N 3
ATOM 2358 C CA . ALA A 1 15 ? -6.998 2.034 -5.043 1.00 0.00 15 ALA A CA 3
ATOM 2359 C C . ALA A 1 15 ? -7.232 2.136 -6.545 1.00 0.00 15 ALA A C 3
ATOM 2360 O O . ALA A 1 15 ? -8.089 2.892 -7.006 1.00 0.00 15 ALA A O 3
ATOM 2367 N N . GLY A 1 16 ? -6.457 1.372 -7.299 1.00 0.00 16 GLY A N 3
ATOM 2368 C CA . GLY A 1 16 ? -6.571 1.391 -8.741 1.00 0.00 16 GLY A CA 3
ATOM 2369 C C . GLY A 1 16 ? -5.287 1.832 -9.411 1.00 0.00 16 GLY A C 3
ATOM 2370 O O . GLY A 1 16 ? -5.031 1.490 -10.565 1.00 0.00 16 GLY A O 3
ATOM 2374 N N . LYS A 1 17 ? -4.475 2.592 -8.686 1.00 0.00 17 LYS A N 3
ATOM 2375 C CA . LYS A 1 17 ? -3.203 3.060 -9.217 1.00 0.00 17 LYS A CA 3
ATOM 2376 C C . LYS A 1 17 ? -2.089 2.073 -8.896 1.00 0.00 17 LYS A C 3
ATOM 2377 O O . LYS A 1 17 ? -2.183 1.302 -7.937 1.00 0.00 17 LYS A O 3
ATOM 2396 N N . GLU A 1 18 ? -1.034 2.112 -9.698 1.00 0.00 18 GLU A N 3
ATOM 2397 C CA . GLU A 1 18 ? 0.103 1.225 -9.512 1.00 0.00 18 GLU A CA 3
ATOM 2398 C C . GLU A 1 18 ? 1.336 2.037 -9.122 1.00 0.00 18 GLU A C 3
ATOM 2399 O O . GLU A 1 18 ? 1.681 3.020 -9.783 1.00 0.00 18 GLU A O 3
ATOM 2411 N N . TYR A 1 19 ? 1.986 1.635 -8.041 1.00 0.00 19 TYR A N 3
ATOM 2412 C CA . TYR A 1 19 ? 3.124 2.370 -7.509 1.00 0.00 19 TYR A CA 3
ATOM 2413 C C . TYR A 1 19 ? 4.364 1.497 -7.427 1.00 0.00 19 TYR A C 3
ATOM 2414 O O . TYR A 1 19 ? 4.287 0.312 -7.120 1.00 0.00 19 TYR A O 3
ATOM 2432 N N . GLU A 1 20 ? 5.503 2.101 -7.698 1.00 0.00 20 GLU A N 3
ATOM 2433 C CA . GLU A 1 20 ? 6.785 1.431 -7.561 1.00 0.00 20 GLU A CA 3
ATOM 2434 C C . GLU A 1 20 ? 7.240 1.494 -6.102 1.00 0.00 20 GLU A C 3
ATOM 2435 O O . GLU A 1 20 ? 7.562 2.573 -5.595 1.00 0.00 20 GLU A O 3
ATOM 2447 N N . VAL A 1 21 ? 7.254 0.354 -5.422 1.00 0.00 21 VAL A N 3
ATOM 2448 C CA . VAL A 1 21 ? 7.520 0.337 -3.988 1.00 0.00 21 VAL A CA 3
ATOM 2449 C C . VAL A 1 21 ? 8.729 -0.529 -3.640 1.00 0.00 21 VAL A C 3
ATOM 2450 O O . VAL A 1 21 ? 9.048 -1.488 -4.345 1.00 0.00 21 VAL A O 3
ATOM 2463 N N . THR A 1 22 ? 9.398 -0.171 -2.551 1.00 0.00 22 THR A N 3
ATOM 2464 C CA . THR A 1 22 ? 10.524 -0.940 -2.050 1.00 0.00 22 THR A CA 3
ATOM 2465 C C . THR A 1 22 ? 10.056 -1.869 -0.925 1.00 0.00 22 THR A C 3
ATOM 2466 O O . THR A 1 22 ? 9.088 -1.568 -0.224 1.00 0.00 22 THR A O 3
ATOM 2477 N N . ILE A 1 23 ? 10.749 -2.985 -0.747 1.00 0.00 23 ILE A N 3
ATOM 2478 C CA . ILE A 1 23 ? 10.344 -4.005 0.201 1.00 0.00 23 ILE A CA 3
ATOM 2479 C C . ILE A 1 23 ? 11.469 -4.223 1.201 1.00 0.00 23 ILE A C 3
ATOM 2480 O O . ILE A 1 23 ? 12.110 -5.277 1.239 1.00 0.00 23 ILE A O 3
ATOM 2496 N N . GLU A 1 24 ? 11.739 -3.184 1.963 1.00 0.00 24 GLU A N 3
ATOM 2497 C CA . GLU A 1 24 ? 12.794 -3.217 2.972 1.00 0.00 24 GLU A CA 3
ATOM 2498 C C . GLU A 1 24 ? 12.440 -4.139 4.132 1.00 0.00 24 GLU A C 3
ATOM 2499 O O . GLU A 1 24 ? 13.316 -4.579 4.878 1.00 0.00 24 GLU A O 3
ATOM 2511 N N . ASP A 1 25 ? 11.162 -4.441 4.273 1.00 0.00 25 ASP A N 3
ATOM 2512 C CA . ASP A 1 25 ? 10.698 -5.244 5.394 1.00 0.00 25 ASP A CA 3
ATOM 2513 C C . ASP A 1 25 ? 9.894 -6.437 4.920 1.00 0.00 25 ASP A C 3
ATOM 2514 O O . ASP A 1 25 ? 9.095 -6.329 3.995 1.00 0.00 25 ASP A O 3
ATOM 2523 N N . MET A 1 26 ? 10.124 -7.573 5.552 1.00 0.00 26 MET A N 3
ATOM 2524 C CA . MET A 1 26 ? 9.362 -8.777 5.269 1.00 0.00 26 MET A CA 3
ATOM 2525 C C . MET A 1 26 ? 8.653 -9.249 6.528 1.00 0.00 26 MET A C 3
ATOM 2526 O O . MET A 1 26 ? 9.194 -9.146 7.630 1.00 0.00 26 MET A O 3
ATOM 2540 N N . GLY A 1 27 ? 7.439 -9.742 6.361 1.00 0.00 27 GLY A N 3
ATOM 2541 C CA . GLY A 1 27 ? 6.672 -10.231 7.483 1.00 0.00 27 GLY A CA 3
ATOM 2542 C C . GLY A 1 27 ? 7.078 -11.633 7.863 1.00 0.00 27 GLY A C 3
ATOM 2543 O O . GLY A 1 27 ? 7.647 -11.856 8.932 1.00 0.00 27 GLY A O 3
ATOM 2547 N N . LYS A 1 28 ? 6.796 -12.578 6.975 1.00 0.00 28 LYS A N 3
ATOM 2548 C CA . LYS A 1 28 ? 7.157 -13.968 7.196 1.00 0.00 28 LYS A CA 3
ATOM 2549 C C . LYS A 1 28 ? 6.937 -14.783 5.935 1.00 0.00 28 LYS A C 3
ATOM 2550 O O . LYS A 1 28 ? 5.922 -15.461 5.765 1.00 0.00 28 LYS A O 3
ATOM 2569 N N . GLY A 1 29 ? 7.876 -14.647 5.040 1.00 0.00 29 GLY A N 3
ATOM 2570 C CA . GLY A 1 29 ? 7.907 -15.445 3.832 1.00 0.00 29 GLY A CA 3
ATOM 2571 C C . GLY A 1 29 ? 7.013 -14.907 2.736 1.00 0.00 29 GLY A C 3
ATOM 2572 O O . GLY A 1 29 ? 7.494 -14.471 1.688 1.00 0.00 29 GLY A O 3
ATOM 2576 N N . GLY A 1 30 ? 5.716 -14.914 2.985 1.00 0.00 30 GLY A N 3
ATOM 2577 C CA . GLY A 1 30 ? 4.758 -14.544 1.959 1.00 0.00 30 GLY A CA 3
ATOM 2578 C C . GLY A 1 30 ? 4.058 -13.238 2.260 1.00 0.00 30 GLY A C 3
ATOM 2579 O O . GLY A 1 30 ? 2.862 -13.087 2.003 1.00 0.00 30 GLY A O 3
ATOM 2583 N N . ASP A 1 31 ? 4.803 -12.297 2.807 1.00 0.00 31 ASP A N 3
ATOM 2584 C CA . ASP A 1 31 ? 4.271 -10.984 3.133 1.00 0.00 31 ASP A CA 3
ATOM 2585 C C . ASP A 1 31 ? 5.398 -9.975 3.190 1.00 0.00 31 ASP A C 3
ATOM 2586 O O . ASP A 1 31 ? 6.320 -10.114 3.988 1.00 0.00 31 ASP A O 3
ATOM 2595 N N . GLY A 1 32 ? 5.339 -8.990 2.318 1.00 0.00 32 GLY A N 3
ATOM 2596 C CA . GLY A 1 32 ? 6.337 -7.951 2.313 1.00 0.00 32 GLY A CA 3
ATOM 2597 C C . GLY A 1 32 ? 5.738 -6.619 2.684 1.00 0.00 32 GLY A C 3
ATOM 2598 O O . GLY A 1 32 ? 4.612 -6.307 2.289 1.00 0.00 32 GLY A O 3
ATOM 2602 N N . ILE A 1 33 ? 6.482 -5.838 3.442 1.00 0.00 33 ILE A N 3
ATOM 2603 C CA . ILE A 1 33 ? 6.004 -4.550 3.901 1.00 0.00 33 ILE A CA 3
ATOM 2604 C C . ILE A 1 33 ? 6.537 -3.440 3.006 1.00 0.00 33 ILE A C 3
ATOM 2605 O O . ILE A 1 33 ? 7.690 -3.010 3.132 1.00 0.00 33 ILE A O 3
ATOM 2621 N N . ALA A 1 34 ? 5.712 -3.012 2.072 1.00 0.00 34 ALA A N 3
ATOM 2622 C CA . ALA A 1 34 ? 6.021 -1.848 1.272 1.00 0.00 34 ALA A CA 3
ATOM 2623 C C . ALA A 1 34 ? 5.282 -0.663 1.812 1.00 0.00 34 ALA A C 3
ATOM 2624 O O . ALA A 1 34 ? 4.067 -0.671 1.928 1.00 0.00 34 ALA A O 3
ATOM 2631 N N . ARG A 1 35 ? 6.021 0.355 2.150 1.00 0.00 35 ARG A N 3
ATOM 2632 C CA . ARG A 1 35 ? 5.439 1.496 2.795 1.00 0.00 35 ARG A CA 3
ATOM 2633 C C . ARG A 1 35 ? 5.612 2.747 1.963 1.00 0.00 35 ARG A C 3
ATOM 2634 O O . ARG A 1 35 ? 6.711 3.282 1.841 1.00 0.00 35 ARG A O 3
ATOM 2655 N N . ILE A 1 36 ? 4.509 3.206 1.402 1.00 0.00 36 ILE A N 3
ATOM 2656 C CA . ILE A 1 36 ? 4.495 4.423 0.615 1.00 0.00 36 ILE A CA 3
ATOM 2657 C C . ILE A 1 36 ? 4.344 5.621 1.533 1.00 0.00 36 ILE A C 3
ATOM 2658 O O . ILE A 1 36 ? 3.317 5.786 2.189 1.00 0.00 36 ILE A O 3
ATOM 2674 N N . ASP A 1 37 ? 5.398 6.423 1.603 1.00 0.00 37 ASP A N 3
ATOM 2675 C CA . ASP A 1 37 ? 5.461 7.572 2.514 1.00 0.00 37 ASP A CA 3
ATOM 2676 C C . ASP A 1 37 ? 5.330 7.114 3.977 1.00 0.00 37 ASP A C 3
ATOM 2677 O O . ASP A 1 37 ? 5.037 7.900 4.876 1.00 0.00 37 ASP A O 3
ATOM 2686 N N . GLY A 1 38 ? 5.579 5.830 4.215 1.00 0.00 38 GLY A N 3
ATOM 2687 C CA . GLY A 1 38 ? 5.458 5.290 5.559 1.00 0.00 38 GLY A CA 3
ATOM 2688 C C . GLY A 1 38 ? 4.157 4.540 5.758 1.00 0.00 38 GLY A C 3
ATOM 2689 O O . GLY A 1 38 ? 3.961 3.875 6.775 1.00 0.00 38 GLY A O 3
ATOM 2693 N N . PHE A 1 39 ? 3.271 4.650 4.782 1.00 0.00 39 PHE A N 3
ATOM 2694 C CA . PHE A 1 39 ? 1.989 3.966 4.821 1.00 0.00 39 PHE A CA 3
ATOM 2695 C C . PHE A 1 39 ? 2.180 2.497 4.470 1.00 0.00 39 PHE A C 3
ATOM 2696 O O . PHE A 1 39 ? 2.572 2.165 3.352 1.00 0.00 39 PHE A O 3
ATOM 2713 N N . VAL A 1 40 ? 1.919 1.628 5.433 1.00 0.00 40 VAL A N 3
ATOM 2714 C CA . VAL A 1 40 ? 2.155 0.202 5.264 1.00 0.00 40 VAL A CA 3
ATOM 2715 C C . VAL A 1 40 ? 1.190 -0.421 4.261 1.00 0.00 40 VAL A C 3
ATOM 2716 O O . VAL A 1 40 ? -0.010 -0.547 4.512 1.00 0.00 40 VAL A O 3
ATOM 2729 N N . VAL A 1 41 ? 1.734 -0.797 3.122 1.00 0.00 41 VAL A N 3
ATOM 2730 C CA . VAL A 1 41 ? 0.992 -1.492 2.092 1.00 0.00 41 VAL A CA 3
ATOM 2731 C C . VAL A 1 41 ? 1.456 -2.946 2.044 1.00 0.00 41 VAL A C 3
ATOM 2732 O O . VAL A 1 41 ? 2.593 -3.232 1.669 1.00 0.00 41 VAL A O 3
ATOM 2745 N N . PHE A 1 42 ? 0.588 -3.854 2.464 1.00 0.00 42 PHE A N 3
ATOM 2746 C CA . PHE A 1 42 ? 0.932 -5.269 2.537 1.00 0.00 42 PHE A CA 3
ATOM 2747 C C . PHE A 1 42 ? 0.975 -5.898 1.155 1.00 0.00 42 PHE A C 3
ATOM 2748 O O . PHE A 1 42 ? 0.084 -5.683 0.328 1.00 0.00 42 PHE A O 3
ATOM 2765 N N . VAL A 1 43 ? 2.017 -6.678 0.911 1.00 0.00 43 VAL A N 3
ATOM 2766 C CA . VAL A 1 43 ? 2.238 -7.253 -0.400 1.00 0.00 43 VAL A CA 3
ATOM 2767 C C . VAL A 1 43 ? 2.530 -8.748 -0.294 1.00 0.00 43 VAL A C 3
ATOM 2768 O O . VAL A 1 43 ? 3.568 -9.146 0.235 1.00 0.00 43 VAL A O 3
ATOM 2781 N N . PRO A 1 44 ? 1.630 -9.591 -0.816 1.00 0.00 44 PRO A N 3
ATOM 2782 C CA . PRO A 1 44 ? 1.762 -11.052 -0.721 1.00 0.00 44 PRO A CA 3
ATOM 2783 C C . PRO A 1 44 ? 2.822 -11.636 -1.659 1.00 0.00 44 PRO A C 3
ATOM 2784 O O . PRO A 1 44 ? 3.154 -12.820 -1.569 1.00 0.00 44 PRO A O 3
ATOM 2795 N N . ASN A 1 45 ? 3.347 -10.816 -2.564 1.00 0.00 45 ASN A N 3
ATOM 2796 C CA . ASN A 1 45 ? 4.289 -11.303 -3.573 1.00 0.00 45 ASN A CA 3
ATOM 2797 C C . ASN A 1 45 ? 5.596 -10.515 -3.539 1.00 0.00 45 ASN A C 3
ATOM 2798 O O . ASN A 1 45 ? 6.434 -10.636 -4.435 1.00 0.00 45 ASN A O 3
ATOM 2809 N N . ALA A 1 46 ? 5.752 -9.694 -2.519 1.00 0.00 46 ALA A N 3
ATOM 2810 C CA . ALA A 1 46 ? 6.946 -8.872 -2.364 1.00 0.00 46 ALA A CA 3
ATOM 2811 C C . ALA A 1 46 ? 8.166 -9.707 -1.983 1.00 0.00 46 ALA A C 3
ATOM 2812 O O . ALA A 1 46 ? 8.043 -10.754 -1.344 1.00 0.00 46 ALA A O 3
ATOM 2819 N N . GLU A 1 47 ? 9.338 -9.234 -2.393 1.00 0.00 47 GLU A N 3
ATOM 2820 C CA . GLU A 1 47 ? 10.592 -9.888 -2.084 1.00 0.00 47 GLU A CA 3
ATOM 2821 C C . GLU A 1 47 ? 11.525 -8.915 -1.370 1.00 0.00 47 GLU A C 3
ATOM 2822 O O . GLU A 1 47 ? 11.564 -7.730 -1.705 1.00 0.00 47 GLU A O 3
ATOM 2834 N N . LYS A 1 48 ? 12.266 -9.422 -0.392 1.00 0.00 48 LYS A N 3
ATOM 2835 C CA . LYS A 1 48 ? 13.154 -8.596 0.424 1.00 0.00 48 LYS A CA 3
ATOM 2836 C C . LYS A 1 48 ? 14.143 -7.807 -0.434 1.00 0.00 48 LYS A C 3
ATOM 2837 O O . LYS A 1 48 ? 14.807 -8.368 -1.310 1.00 0.00 48 LYS A O 3
ATOM 2856 N N . GLY A 1 49 ? 14.219 -6.503 -0.184 1.00 0.00 49 GLY A N 3
ATOM 2857 C CA . GLY A 1 49 ? 15.206 -5.666 -0.845 1.00 0.00 49 GLY A CA 3
ATOM 2858 C C . GLY A 1 49 ? 14.961 -5.529 -2.332 1.00 0.00 49 GLY A C 3
ATOM 2859 O O . GLY A 1 49 ? 15.877 -5.233 -3.097 1.00 0.00 49 GLY A O 3
ATOM 2863 N N . SER A 1 50 ? 13.730 -5.753 -2.750 1.00 0.00 50 SER A N 3
ATOM 2864 C CA . SER A 1 50 ? 13.384 -5.642 -4.152 1.00 0.00 50 SER A CA 3
ATOM 2865 C C . SER A 1 50 ? 12.425 -4.478 -4.366 1.00 0.00 50 SER A C 3
ATOM 2866 O O . SER A 1 50 ? 11.764 -4.030 -3.427 1.00 0.00 50 SER A O 3
ATOM 2874 N N . VAL A 1 51 ? 12.361 -3.987 -5.594 1.00 0.00 51 VAL A N 3
ATOM 2875 C CA . VAL A 1 51 ? 11.506 -2.861 -5.915 1.00 0.00 51 VAL A CA 3
ATOM 2876 C C . VAL A 1 51 ? 10.472 -3.288 -6.943 1.00 0.00 51 VAL A C 3
ATOM 2877 O O . VAL A 1 51 ? 10.765 -3.381 -8.138 1.00 0.00 51 VAL A O 3
ATOM 2890 N N . ILE A 1 52 ? 9.271 -3.571 -6.474 1.00 0.00 52 ILE A N 3
ATOM 2891 C CA . ILE A 1 52 ? 8.229 -4.096 -7.336 1.00 0.00 52 ILE A CA 3
ATOM 2892 C C . ILE A 1 52 ? 7.144 -3.042 -7.539 1.00 0.00 52 ILE A C 3
ATOM 2893 O O . ILE A 1 52 ? 6.955 -2.164 -6.697 1.00 0.00 52 ILE A O 3
ATOM 2909 N N . ASN A 1 53 ? 6.459 -3.122 -8.661 1.00 0.00 53 ASN A N 3
ATOM 2910 C CA . ASN A 1 53 ? 5.372 -2.207 -8.957 1.00 0.00 53 ASN A CA 3
ATOM 2911 C C . ASN A 1 53 ? 4.067 -2.823 -8.484 1.00 0.00 53 ASN A C 3
ATOM 2912 O O . ASN A 1 53 ? 3.713 -3.914 -8.905 1.00 0.00 53 ASN A O 3
ATOM 2923 N N . VAL A 1 54 ? 3.373 -2.147 -7.581 1.00 0.00 54 VAL A N 3
ATOM 2924 C CA . VAL A 1 54 ? 2.173 -2.713 -6.984 1.00 0.00 54 VAL A CA 3
ATOM 2925 C C . VAL A 1 54 ? 0.920 -1.936 -7.354 1.00 0.00 54 VAL A C 3
ATOM 2926 O O . VAL A 1 54 ? 0.926 -0.712 -7.403 1.00 0.00 54 VAL A O 3
ATOM 2939 N N . LYS A 1 55 ? -0.150 -2.661 -7.615 1.00 0.00 55 LYS A N 3
ATOM 2940 C CA . LYS A 1 55 ? -1.453 -2.052 -7.799 1.00 0.00 55 LYS A CA 3
ATOM 2941 C C . LYS A 1 55 ? -2.242 -2.162 -6.497 1.00 0.00 55 LYS A C 3
ATOM 2942 O O . LYS A 1 55 ? -2.633 -3.258 -6.098 1.00 0.00 55 LYS A O 3
ATOM 2961 N N . VAL A 1 56 ? -2.441 -1.041 -5.818 1.00 0.00 56 VAL A N 3
ATOM 2962 C CA . VAL A 1 56 ? -3.209 -1.042 -4.581 1.00 0.00 56 VAL A CA 3
ATOM 2963 C C . VAL A 1 56 ? -4.678 -1.317 -4.884 1.00 0.00 56 VAL A C 3
ATOM 2964 O O . VAL A 1 56 ? -5.347 -0.513 -5.530 1.00 0.00 56 VAL A O 3
ATOM 2977 N N . THR A 1 57 ? -5.162 -2.462 -4.436 1.00 0.00 57 THR A N 3
ATOM 2978 C CA . THR A 1 57 ? -6.514 -2.896 -4.744 1.00 0.00 57 THR A CA 3
ATOM 2979 C C . THR A 1 57 ? -7.468 -2.671 -3.573 1.00 0.00 57 THR 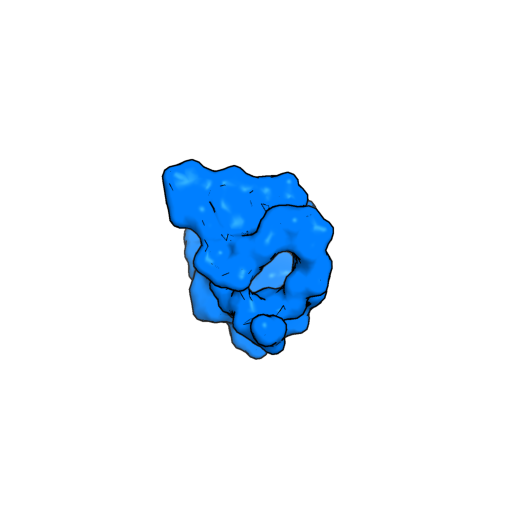A C 3
ATOM 2980 O O . THR A 1 57 ? -8.664 -2.447 -3.774 1.00 0.00 57 THR A O 3
ATOM 2991 N N . ALA A 1 58 ? -6.939 -2.710 -2.355 1.00 0.00 58 ALA A N 3
ATOM 2992 C CA . ALA A 1 58 ? -7.771 -2.648 -1.167 1.00 0.00 58 ALA A CA 3
ATOM 2993 C C . ALA A 1 58 ? -7.129 -1.794 -0.086 1.00 0.00 58 ALA A C 3
ATOM 2994 O O . ALA A 1 58 ? -6.285 -2.263 0.678 1.00 0.00 58 ALA A O 3
ATOM 3001 N N . VAL A 1 59 ? -7.501 -0.531 -0.063 1.00 0.00 59 VAL A N 3
ATOM 3002 C CA . VAL A 1 59 ? -7.061 0.377 0.990 1.00 0.00 59 VAL A CA 3
ATOM 3003 C C . VAL A 1 59 ? -7.931 0.190 2.235 1.00 0.00 59 VAL A C 3
ATOM 3004 O O . VAL A 1 59 ? -9.160 0.117 2.140 1.00 0.00 59 VAL A O 3
ATOM 3017 N N . LYS A 1 60 ? -7.292 0.086 3.389 1.00 0.00 60 LYS A N 3
ATOM 3018 C CA . LYS A 1 60 ? -7.998 -0.064 4.653 1.00 0.00 60 LYS A CA 3
ATOM 3019 C C . LYS A 1 60 ? -7.804 1.178 5.521 1.00 0.00 60 LYS A C 3
ATOM 3020 O O . LYS A 1 60 ? -7.369 2.219 5.029 1.00 0.00 60 LYS A O 3
ATOM 3039 N N . GLU A 1 61 ? -8.121 1.058 6.804 1.00 0.00 61 GLU A N 3
ATOM 3040 C CA . GLU A 1 61 ? -8.150 2.206 7.704 1.00 0.00 61 GLU A CA 3
ATOM 3041 C C . GLU A 1 61 ? -6.755 2.786 7.945 1.00 0.00 61 GLU A C 3
ATOM 3042 O O . GLU A 1 61 ? -6.564 4.002 7.878 1.00 0.00 61 GLU A O 3
ATOM 3054 N N . LYS A 1 62 ? -5.783 1.921 8.237 1.00 0.00 62 LYS A N 3
ATOM 3055 C CA . LYS A 1 62 ? -4.429 2.380 8.558 1.00 0.00 62 LYS A CA 3
ATOM 3056 C C . LYS A 1 62 ? -3.388 1.744 7.643 1.00 0.00 62 LYS A C 3
ATOM 3057 O O . LYS A 1 62 ? -2.198 2.044 7.743 1.00 0.00 62 LYS A O 3
ATOM 3076 N N . PHE A 1 63 ? -3.840 0.867 6.764 1.00 0.00 63 PHE A N 3
ATOM 3077 C CA . PHE A 1 63 ? -2.943 0.097 5.910 1.00 0.00 63 PHE A CA 3
ATOM 3078 C C . PHE A 1 63 ? -3.661 -0.301 4.634 1.00 0.00 63 PHE A C 3
ATOM 3079 O O . PHE A 1 63 ? -4.850 -0.043 4.490 1.00 0.00 63 PHE A O 3
ATOM 3096 N N . ALA A 1 64 ? -2.949 -0.915 3.704 1.00 0.00 64 ALA A N 3
ATOM 3097 C CA . ALA A 1 64 ? -3.554 -1.315 2.444 1.00 0.00 64 ALA A CA 3
ATOM 3098 C C . ALA A 1 64 ? -3.017 -2.655 1.970 1.00 0.00 64 ALA A C 3
ATOM 3099 O O . ALA A 1 64 ? -2.023 -3.155 2.493 1.00 0.00 64 ALA A O 3
ATOM 3106 N N . PHE A 1 65 ? -3.694 -3.230 0.988 1.00 0.00 65 PHE A N 3
ATOM 3107 C CA . PHE A 1 65 ? -3.249 -4.459 0.354 1.00 0.00 65 PHE A CA 3
ATOM 3108 C C . PHE A 1 65 ? -2.959 -4.180 -1.112 1.00 0.00 65 PHE A C 3
ATOM 3109 O O . PHE A 1 65 ? -3.763 -3.540 -1.800 1.00 0.00 65 PHE A O 3
ATOM 3126 N N . ALA A 1 66 ? -1.812 -4.625 -1.591 1.00 0.00 66 ALA A N 3
ATOM 3127 C CA . ALA A 1 66 ? -1.414 -4.329 -2.952 1.00 0.00 66 ALA A CA 3
ATOM 3128 C C . ALA A 1 66 ? -1.103 -5.582 -3.750 1.00 0.00 66 ALA A C 3
ATOM 3129 O O . ALA A 1 66 ? -0.755 -6.627 -3.197 1.00 0.00 66 ALA A O 3
ATOM 3136 N N . GLU A 1 67 ? -1.230 -5.455 -5.058 1.00 0.00 67 GLU A N 3
ATOM 3137 C CA . GLU A 1 67 ? -0.948 -6.531 -5.991 1.00 0.00 67 GLU A CA 3
ATOM 3138 C C . GLU A 1 67 ? 0.383 -6.286 -6.696 1.00 0.00 67 GLU A C 3
ATOM 3139 O O . GLU A 1 67 ? 0.558 -5.257 -7.349 1.00 0.00 67 GLU A O 3
ATOM 3151 N N . ARG A 1 68 ? 1.330 -7.204 -6.548 1.00 0.00 68 ARG A N 3
ATOM 3152 C CA . ARG A 1 68 ? 2.584 -7.108 -7.278 1.00 0.00 68 ARG A CA 3
ATOM 3153 C C . ARG A 1 68 ? 2.363 -7.275 -8.776 1.00 0.00 68 ARG A C 3
ATOM 3154 O O . ARG A 1 68 ? 2.052 -8.362 -9.266 1.00 0.00 68 ARG A O 3
ATOM 3175 N N . VAL A 1 69 ? 2.493 -6.169 -9.482 1.00 0.00 69 VAL A N 3
ATOM 3176 C CA . VAL A 1 69 ? 2.593 -6.170 -10.928 1.00 0.00 69 VAL A CA 3
ATOM 3177 C C . VAL A 1 69 ? 4.046 -6.516 -11.256 1.00 0.00 69 VAL A C 3
ATOM 3178 O O . VAL A 1 69 ? 4.812 -6.778 -10.326 1.00 0.00 69 VAL A O 3
ATOM 3191 N N . LEU A 1 70 ? 4.428 -6.536 -12.531 1.00 0.00 70 LEU A N 3
ATOM 3192 C CA . LEU A 1 70 ? 5.807 -6.851 -12.921 1.00 0.00 70 LEU A CA 3
ATOM 3193 C C . LEU A 1 70 ? 6.058 -8.359 -12.864 1.00 0.00 70 LEU A C 3
ATOM 3194 O O . LEU A 1 70 ? 6.510 -8.921 -13.881 1.00 0.00 70 LEU A O 3
ATOM 3211 N N . MET A 1 1 ? -2.448 21.384 13.756 1.00 0.00 1 MET A N 4
ATOM 3212 C CA . MET A 1 1 ? -3.700 21.119 13.009 1.00 0.00 1 MET A CA 4
ATOM 3213 C C . MET A 1 1 ? -3.422 20.224 11.807 1.00 0.00 1 MET A C 4
ATOM 3214 O O . MET A 1 1 ? -3.958 19.122 11.703 1.00 0.00 1 MET A O 4
ATOM 3230 N N . ALA A 1 2 ? -2.567 20.695 10.908 1.00 0.00 2 ALA A N 4
ATOM 3231 C CA . ALA A 1 2 ? -2.198 19.927 9.729 1.00 0.00 2 ALA A CA 4
ATOM 3232 C C . ALA A 1 2 ? -0.980 19.068 10.029 1.00 0.00 2 ALA A C 4
ATOM 3233 O O . ALA A 1 2 ? -0.270 19.307 11.004 1.00 0.00 2 ALA A O 4
ATOM 3240 N N . PHE A 1 3 ? -0.746 18.060 9.202 1.00 0.00 3 PHE A N 4
ATOM 3241 C CA . PHE A 1 3 ? 0.360 17.139 9.425 1.00 0.00 3 PHE A CA 4
ATOM 3242 C C . PHE A 1 3 ? 0.792 16.484 8.117 1.00 0.00 3 PHE A C 4
ATOM 3243 O O . PHE A 1 3 ? 1.976 16.268 7.879 1.00 0.00 3 PHE A O 4
ATOM 3260 N N . GLY A 1 4 ? -0.184 16.180 7.274 1.00 0.00 4 GLY A N 4
ATOM 3261 C CA . GLY A 1 4 ? 0.092 15.466 6.044 1.00 0.00 4 GLY A CA 4
ATOM 3262 C C . GLY A 1 4 ? -0.745 14.213 5.956 1.00 0.00 4 GLY A C 4
ATOM 3263 O O . GLY A 1 4 ? -0.872 13.604 4.900 1.00 0.00 4 GLY A O 4
ATOM 3267 N N . LYS A 1 5 ? -1.308 13.838 7.096 1.00 0.00 5 LYS A N 4
ATOM 3268 C CA . LYS A 1 5 ? -2.214 12.702 7.183 1.00 0.00 5 LYS A CA 4
ATOM 3269 C C . LYS A 1 5 ? -3.560 13.016 6.510 1.00 0.00 5 LYS A C 4
ATOM 3270 O O . LYS A 1 5 ? -4.087 12.184 5.773 1.00 0.00 5 LYS A O 4
ATOM 3289 N N . PRO A 1 6 ? -4.154 14.206 6.758 1.00 0.00 6 PRO A N 4
ATOM 3290 C CA . PRO A 1 6 ? -5.333 14.659 6.020 1.00 0.00 6 PRO A CA 4
ATOM 3291 C C . PRO A 1 6 ? -4.950 15.193 4.641 1.00 0.00 6 PRO A C 4
ATOM 3292 O O . PRO A 1 6 ? -3.763 15.372 4.354 1.00 0.00 6 PRO A O 4
ATOM 3303 N N . ALA A 1 7 ? -5.962 15.467 3.811 1.00 0.00 7 ALA A N 4
ATOM 3304 C CA . ALA A 1 7 ? -5.754 15.867 2.415 1.00 0.00 7 ALA A CA 4
ATOM 3305 C C . ALA A 1 7 ? -5.135 14.722 1.615 1.00 0.00 7 ALA A C 4
ATOM 3306 O O . ALA A 1 7 ? -4.958 13.624 2.142 1.00 0.00 7 ALA A O 4
ATOM 3313 N N . MET A 1 8 ? -4.837 14.972 0.340 1.00 0.00 8 MET A N 4
ATOM 3314 C CA . MET A 1 8 ? -4.276 13.947 -0.544 1.00 0.00 8 MET A CA 4
ATOM 3315 C C . MET A 1 8 ? -5.206 12.731 -0.585 1.00 0.00 8 MET A C 4
ATOM 3316 O O . MET A 1 8 ? -4.796 11.600 -0.324 1.00 0.00 8 MET A O 4
ATOM 3330 N N . LYS A 1 9 ? -6.481 12.995 -0.878 1.00 0.00 9 LYS A N 4
ATOM 3331 C CA . LYS A 1 9 ? -7.524 11.958 -0.917 1.00 0.00 9 LYS A CA 4
ATOM 3332 C C . LYS A 1 9 ? -7.753 11.343 0.458 1.00 0.00 9 LYS A C 4
ATOM 3333 O O . LYS A 1 9 ? -8.492 10.363 0.599 1.00 0.00 9 LYS A O 4
ATOM 3352 N N . ASN A 1 10 ? -7.126 11.945 1.462 1.00 0.00 10 ASN A N 4
ATOM 3353 C CA . ASN A 1 10 ? -7.158 11.464 2.849 1.00 0.00 10 ASN A CA 4
ATOM 3354 C C . ASN A 1 10 ? -6.546 10.066 2.938 1.00 0.00 10 ASN A C 4
ATOM 3355 O O . ASN A 1 10 ? -6.602 9.397 3.970 1.00 0.00 10 ASN A O 4
ATOM 3366 N N . VAL A 1 11 ? -5.879 9.682 1.858 1.00 0.00 11 VAL A N 4
ATOM 3367 C CA . VAL A 1 11 ? -5.337 8.345 1.672 1.00 0.00 11 VAL A CA 4
ATOM 3368 C C . VAL A 1 11 ? -4.263 8.406 0.587 1.00 0.00 11 VAL A C 4
ATOM 3369 O O . VAL A 1 11 ? -4.567 8.643 -0.581 1.00 0.00 11 VAL A O 4
ATOM 3382 N N . PRO A 1 12 ? -2.994 8.199 0.966 1.00 0.00 12 PRO A N 4
ATOM 3383 C CA . PRO A 1 12 ? -1.852 8.348 0.051 1.00 0.00 12 PRO A CA 4
ATOM 3384 C C . PRO A 1 12 ? -1.803 7.286 -1.041 1.00 0.00 12 PRO A C 4
ATOM 3385 O O . PRO A 1 12 ? -1.014 7.386 -1.982 1.00 0.00 12 PRO A O 4
ATOM 3396 N N . VAL A 1 13 ? -2.636 6.274 -0.911 1.00 0.00 13 VAL A N 4
ATOM 3397 C CA . VAL A 1 13 ? -2.642 5.163 -1.845 1.00 0.00 13 VAL A CA 4
ATOM 3398 C C . VAL A 1 13 ? -4.002 5.030 -2.530 1.00 0.00 13 VAL A C 4
ATOM 3399 O O . VAL A 1 13 ? -5.028 4.851 -1.876 1.00 0.00 13 VAL A O 4
ATOM 3412 N N . GLU A 1 14 ? -4.004 5.126 -3.849 1.00 0.00 14 GLU A N 4
ATOM 3413 C CA . GLU A 1 14 ? -5.240 5.066 -4.609 1.00 0.00 14 GLU A CA 4
ATOM 3414 C C . GLU A 1 14 ? -5.545 3.643 -5.042 1.00 0.00 14 GLU A C 4
ATOM 3415 O O . GLU A 1 14 ? -4.740 3.003 -5.722 1.00 0.00 14 GLU A O 4
ATOM 3427 N N . ALA A 1 15 ? -6.710 3.155 -4.636 1.00 0.00 15 ALA A N 4
ATOM 3428 C CA . ALA A 1 15 ? -7.145 1.814 -4.986 1.00 0.00 15 ALA A CA 4
ATOM 3429 C C . ALA A 1 15 ? -7.410 1.707 -6.483 1.00 0.00 15 ALA A C 4
ATOM 3430 O O . ALA A 1 15 ? -8.477 2.084 -6.967 1.00 0.00 15 ALA A O 4
ATOM 3437 N N . GLY A 1 16 ? -6.423 1.214 -7.212 1.00 0.00 16 GLY A N 4
ATOM 3438 C CA . GLY A 1 16 ? -6.544 1.099 -8.645 1.00 0.00 16 GLY A CA 4
ATOM 3439 C C . GLY A 1 16 ? -5.244 1.400 -9.356 1.00 0.00 16 GLY A C 4
ATOM 3440 O O . GLY A 1 16 ? -4.974 0.855 -10.424 1.00 0.00 16 GLY A O 4
ATOM 3444 N N . LYS A 1 17 ? -4.430 2.264 -8.768 1.00 0.00 17 LYS A N 4
ATOM 3445 C CA . LYS A 1 17 ? -3.161 2.626 -9.381 1.00 0.00 17 LYS A CA 4
ATOM 3446 C C . LYS A 1 17 ? -2.018 1.795 -8.829 1.00 0.00 17 LYS A C 4
ATOM 3447 O O . LYS A 1 17 ? -2.156 1.090 -7.827 1.00 0.00 17 LYS A O 4
ATOM 3466 N N . GLU A 1 18 ? -0.888 1.905 -9.498 1.00 0.00 18 GLU A N 4
ATOM 3467 C CA . GLU A 1 18 ? 0.312 1.178 -9.138 1.00 0.00 18 GLU A CA 4
ATOM 3468 C C . GLU A 1 18 ? 1.413 2.139 -8.709 1.00 0.00 18 GLU A C 4
ATOM 3469 O O . GLU A 1 18 ? 1.464 3.283 -9.164 1.00 0.00 18 GLU A O 4
ATOM 3481 N N . TYR A 1 19 ? 2.271 1.683 -7.815 1.00 0.00 19 TYR A N 4
ATOM 3482 C CA . TYR A 1 19 ? 3.391 2.483 -7.351 1.00 0.00 19 TYR A CA 4
ATOM 3483 C C . TYR A 1 19 ? 4.646 1.628 -7.257 1.00 0.00 19 TYR A C 4
ATOM 3484 O O . TYR A 1 19 ? 4.580 0.461 -6.865 1.00 0.00 19 TYR A O 4
ATOM 3502 N N . GLU A 1 20 ? 5.781 2.202 -7.630 1.00 0.00 20 GLU A N 4
ATOM 3503 C CA . GLU A 1 20 ? 7.059 1.526 -7.470 1.00 0.00 20 GLU A CA 4
ATOM 3504 C C . GLU A 1 20 ? 7.513 1.639 -6.022 1.00 0.00 20 GLU A C 4
ATOM 3505 O O . GLU A 1 20 ? 7.909 2.715 -5.569 1.00 0.00 20 GLU A O 4
ATOM 3517 N N . VAL A 1 21 ? 7.444 0.536 -5.298 1.00 0.00 21 VAL A N 4
ATOM 3518 C CA . VAL A 1 21 ? 7.770 0.530 -3.882 1.00 0.00 21 VAL A CA 4
ATOM 3519 C C . VAL A 1 21 ? 8.955 -0.385 -3.605 1.00 0.00 21 VAL A C 4
ATOM 3520 O O . VAL A 1 21 ? 9.327 -1.215 -4.442 1.00 0.00 21 VAL A O 4
ATOM 3533 N N . THR A 1 22 ? 9.546 -0.230 -2.436 1.00 0.00 22 THR A N 4
ATOM 3534 C CA . THR A 1 22 ? 10.654 -1.071 -2.036 1.00 0.00 22 THR A CA 4
ATOM 3535 C C . THR A 1 22 ? 10.239 -1.974 -0.882 1.00 0.00 22 THR A C 4
ATOM 3536 O O . THR A 1 22 ? 9.538 -1.552 0.038 1.00 0.00 22 THR A O 4
ATOM 3547 N N . ILE A 1 23 ? 10.694 -3.210 -0.932 1.00 0.00 23 ILE A N 4
ATOM 3548 C CA . ILE A 1 23 ? 10.345 -4.199 0.059 1.00 0.00 23 ILE A CA 4
ATOM 3549 C C . ILE A 1 23 ? 11.532 -4.389 0.974 1.00 0.00 23 ILE A C 4
ATOM 3550 O O . ILE A 1 23 ? 12.118 -5.466 1.074 1.00 0.00 23 ILE A O 4
ATOM 3566 N N . GLU A 1 24 ? 11.901 -3.291 1.597 1.00 0.00 24 GLU A N 4
ATOM 3567 C CA . GLU A 1 24 ? 13.037 -3.250 2.512 1.00 0.00 24 GLU A CA 4
ATOM 3568 C C . GLU A 1 24 ? 12.769 -4.107 3.754 1.00 0.00 24 GLU A C 4
ATOM 3569 O O . GLU A 1 24 ? 13.667 -4.341 4.567 1.00 0.00 24 GLU A O 4
ATOM 3581 N N . ASP A 1 25 ? 11.543 -4.596 3.885 1.00 0.00 25 ASP A N 4
ATOM 3582 C CA . ASP A 1 25 ? 11.157 -5.365 5.055 1.00 0.00 25 ASP A CA 4
ATOM 3583 C C . ASP A 1 25 ? 10.298 -6.559 4.660 1.00 0.00 25 ASP A C 4
ATOM 3584 O O . ASP A 1 25 ? 9.432 -6.454 3.790 1.00 0.00 25 ASP A O 4
ATOM 3593 N N . MET A 1 26 ? 10.558 -7.693 5.290 1.00 0.00 26 MET A N 4
ATOM 3594 C CA . MET A 1 26 ? 9.788 -8.901 5.043 1.00 0.00 26 MET A CA 4
ATOM 3595 C C . MET A 1 26 ? 9.141 -9.377 6.339 1.00 0.00 26 MET A C 4
ATOM 3596 O O . MET A 1 26 ? 9.830 -9.775 7.278 1.00 0.00 26 MET A O 4
ATOM 3610 N N . GLY A 1 27 ? 7.823 -9.328 6.380 1.00 0.00 27 GLY A N 4
ATOM 3611 C CA . GLY A 1 27 ? 7.100 -9.722 7.569 1.00 0.00 27 GLY A CA 4
ATOM 3612 C C . GLY A 1 27 ? 6.294 -10.984 7.346 1.00 0.00 27 GLY A C 4
ATOM 3613 O O . GLY A 1 27 ? 6.223 -11.479 6.224 1.00 0.00 27 GLY A O 4
ATOM 3617 N N . LYS A 1 28 ? 5.706 -11.508 8.421 1.00 0.00 28 LYS A N 4
ATOM 3618 C CA . LYS A 1 28 ? 4.819 -12.669 8.367 1.00 0.00 28 LYS A CA 4
ATOM 3619 C C . LYS A 1 28 ? 5.485 -13.898 7.748 1.00 0.00 28 LYS A C 4
ATOM 3620 O O . LYS A 1 28 ? 4.814 -14.865 7.390 1.00 0.00 28 LYS A O 4
ATOM 3639 N N . GLY A 1 29 ? 6.796 -13.852 7.632 1.00 0.00 29 GLY A N 4
ATOM 3640 C CA . GLY A 1 29 ? 7.538 -14.957 7.055 1.00 0.00 29 GLY A CA 4
ATOM 3641 C C . GLY A 1 29 ? 7.574 -14.936 5.536 1.00 0.00 29 GLY A C 4
ATOM 3642 O O . GLY A 1 29 ? 8.401 -15.614 4.924 1.00 0.00 29 GLY A O 4
ATOM 3646 N N . GLY A 1 30 ? 6.682 -14.170 4.917 1.00 0.00 30 GLY A N 4
ATOM 3647 C CA . GLY A 1 30 ? 6.638 -14.130 3.466 1.00 0.00 30 GLY A CA 4
ATOM 3648 C C . GLY A 1 30 ? 5.730 -13.041 2.926 1.00 0.00 30 GLY A C 4
ATOM 3649 O O . GLY A 1 30 ? 5.128 -13.193 1.864 1.00 0.00 30 GLY A O 4
ATOM 3653 N N . ASP A 1 31 ? 5.634 -11.942 3.656 1.00 0.00 31 ASP A N 4
ATOM 3654 C CA . ASP A 1 31 ? 4.822 -10.802 3.239 1.00 0.00 31 ASP A CA 4
ATOM 3655 C C . ASP A 1 31 ? 5.718 -9.577 3.115 1.00 0.00 31 ASP A C 4
ATOM 3656 O O . ASP A 1 31 ? 6.525 -9.302 4.004 1.00 0.00 31 ASP A O 4
ATOM 3665 N N . GLY A 1 32 ? 5.603 -8.859 2.013 1.00 0.00 32 GLY A N 4
ATOM 3666 C CA . GLY A 1 32 ? 6.470 -7.722 1.779 1.00 0.00 32 GLY A CA 4
ATOM 3667 C C . GLY A 1 32 ? 5.915 -6.444 2.367 1.00 0.00 32 GLY A C 4
ATOM 3668 O O . GLY A 1 32 ? 4.758 -6.107 2.133 1.00 0.00 32 GLY A O 4
ATOM 3672 N N . ILE A 1 33 ? 6.729 -5.733 3.137 1.00 0.00 33 ILE A N 4
ATOM 3673 C CA . ILE A 1 33 ? 6.296 -4.481 3.726 1.00 0.00 33 ILE A CA 4
ATOM 3674 C C . ILE A 1 33 ? 6.828 -3.301 2.919 1.00 0.00 33 ILE A C 4
ATOM 3675 O O . ILE A 1 33 ? 8.013 -2.958 2.985 1.00 0.00 33 ILE A O 4
ATOM 3691 N N . ALA A 1 34 ? 5.960 -2.725 2.107 1.00 0.00 34 ALA A N 4
ATOM 3692 C CA . ALA A 1 34 ? 6.237 -1.445 1.490 1.00 0.00 34 ALA A CA 4
ATOM 3693 C C . ALA A 1 34 ? 5.607 -0.349 2.336 1.00 0.00 34 ALA A C 4
ATOM 3694 O O . ALA A 1 34 ? 4.621 -0.589 3.029 1.00 0.00 34 ALA A O 4
ATOM 3701 N N . ARG A 1 35 ? 6.172 0.843 2.315 1.00 0.00 35 ARG A N 4
ATOM 3702 C CA . ARG A 1 35 ? 5.630 1.920 3.120 1.00 0.00 35 ARG A CA 4
ATOM 3703 C C . ARG A 1 35 ? 5.664 3.228 2.348 1.00 0.00 35 ARG A C 4
ATOM 3704 O O . ARG A 1 35 ? 6.717 3.844 2.187 1.00 0.00 35 ARG A O 4
ATOM 3725 N N . ILE A 1 36 ? 4.501 3.640 1.870 1.00 0.00 36 ILE A N 4
ATOM 3726 C CA . ILE A 1 36 ? 4.389 4.822 1.041 1.00 0.00 36 ILE A CA 4
ATOM 3727 C C . ILE A 1 36 ? 4.227 6.067 1.897 1.00 0.00 36 ILE A C 4
ATOM 3728 O O . ILE A 1 36 ? 3.167 6.312 2.476 1.00 0.00 36 ILE A O 4
ATOM 3744 N N . ASP A 1 37 ? 5.323 6.805 2.002 1.00 0.00 37 ASP A N 4
ATOM 3745 C CA . ASP A 1 37 ? 5.391 8.057 2.767 1.00 0.00 37 ASP A CA 4
ATOM 3746 C C . ASP A 1 37 ? 5.095 7.830 4.257 1.00 0.00 37 ASP A C 4
ATOM 3747 O O . ASP A 1 37 ? 4.908 8.774 5.020 1.00 0.00 37 ASP A O 4
ATOM 3756 N N . GLY A 1 38 ? 5.085 6.572 4.673 1.00 0.00 38 GLY A N 4
ATOM 3757 C CA . GLY A 1 38 ? 4.762 6.256 6.049 1.00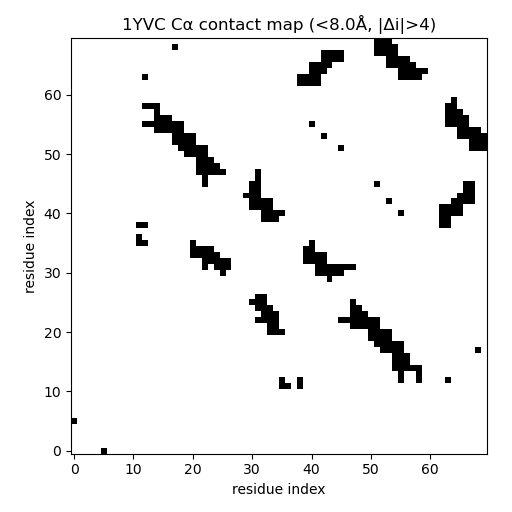 0.00 38 GLY A CA 4
ATOM 3758 C C . GLY A 1 38 ? 3.546 5.357 6.155 1.00 0.00 38 GLY A C 4
ATOM 3759 O O . GLY A 1 38 ? 3.320 4.719 7.183 1.00 0.00 38 GLY A O 4
ATOM 3763 N N . PHE A 1 39 ? 2.769 5.295 5.082 1.00 0.00 39 PHE A N 4
ATOM 3764 C CA . PHE A 1 39 ? 1.590 4.446 5.039 1.00 0.00 39 PHE A CA 4
ATOM 3765 C C . PHE A 1 39 ? 1.997 3.023 4.688 1.00 0.00 39 PHE A C 4
ATOM 3766 O O . PHE A 1 39 ? 2.560 2.774 3.620 1.00 0.00 39 PHE A O 4
ATOM 3783 N N . VAL A 1 40 ? 1.723 2.099 5.591 1.00 0.00 40 VAL A N 4
ATOM 3784 C CA . VAL A 1 40 ? 2.140 0.721 5.421 1.00 0.00 40 VAL A CA 4
ATOM 3785 C C . VAL A 1 40 ? 1.292 0.018 4.366 1.00 0.00 40 VAL A C 4
ATOM 3786 O O . VAL A 1 40 ? 0.078 -0.135 4.520 1.00 0.00 40 VAL A O 4
ATOM 3799 N N . VAL A 1 41 ? 1.943 -0.395 3.293 1.00 0.00 41 VAL A N 4
ATOM 3800 C CA . VAL A 1 41 ? 1.285 -1.116 2.222 1.00 0.00 41 VAL A CA 4
ATOM 3801 C C . VAL A 1 41 ? 1.797 -2.550 2.191 1.00 0.00 41 VAL A C 4
ATOM 3802 O O . VAL A 1 41 ? 2.939 -2.804 1.807 1.00 0.00 41 VAL A O 4
ATOM 3815 N N . PHE A 1 42 ? 0.959 -3.476 2.622 1.00 0.00 42 PHE A N 4
ATOM 3816 C CA . PHE A 1 42 ? 1.336 -4.875 2.679 1.00 0.00 42 PHE A CA 4
ATOM 3817 C C . PHE A 1 42 ? 1.272 -5.490 1.295 1.00 0.00 42 PHE A C 4
ATOM 3818 O O . PHE A 1 42 ? 0.266 -5.365 0.589 1.00 0.00 42 PHE A O 4
ATOM 3835 N N . VAL A 1 43 ? 2.351 -6.135 0.902 1.00 0.00 43 VAL A N 4
ATOM 3836 C CA . VAL A 1 43 ? 2.438 -6.730 -0.412 1.00 0.00 43 VAL A CA 4
ATOM 3837 C C . VAL A 1 43 ? 2.558 -8.244 -0.289 1.00 0.00 43 VAL A C 4
ATOM 3838 O O . VAL A 1 43 ? 3.643 -8.780 -0.054 1.00 0.00 43 VAL A O 4
ATOM 3851 N N . PRO A 1 44 ? 1.424 -8.939 -0.451 1.00 0.00 44 PRO A N 4
ATOM 3852 C CA . PRO A 1 44 ? 1.308 -10.394 -0.234 1.00 0.00 44 PRO A CA 4
ATOM 3853 C C . PRO A 1 44 ? 2.225 -11.235 -1.117 1.00 0.00 44 PRO A C 4
ATOM 3854 O O . PRO A 1 44 ? 2.483 -12.403 -0.826 1.00 0.00 44 PRO A O 4
ATOM 3865 N N . ASN A 1 45 ? 2.723 -10.641 -2.182 1.00 0.00 45 ASN A N 4
ATOM 3866 C CA . ASN A 1 45 ? 3.388 -11.397 -3.230 1.00 0.00 45 ASN A CA 4
ATOM 3867 C C . ASN A 1 45 ? 4.728 -10.793 -3.631 1.00 0.00 45 ASN A C 4
ATOM 3868 O O . ASN A 1 45 ? 5.348 -11.228 -4.599 1.00 0.00 45 ASN A O 4
ATOM 3879 N N . ALA A 1 46 ? 5.186 -9.798 -2.886 1.00 0.00 46 ALA A N 4
ATOM 3880 C CA . ALA A 1 46 ? 6.500 -9.223 -3.124 1.00 0.00 46 ALA A CA 4
ATOM 3881 C C . ALA A 1 46 ? 7.587 -10.065 -2.472 1.00 0.00 46 ALA A C 4
ATOM 3882 O O . ALA A 1 46 ? 7.314 -10.850 -1.561 1.00 0.00 46 ALA A O 4
ATOM 3889 N N . GLU A 1 47 ? 8.813 -9.903 -2.944 1.00 0.00 47 GLU A N 4
ATOM 3890 C CA . GLU A 1 47 ? 9.943 -10.622 -2.395 1.00 0.00 47 GLU A CA 4
ATOM 3891 C C . GLU A 1 47 ? 10.838 -9.681 -1.597 1.00 0.00 47 GLU A C 4
ATOM 3892 O O . GLU A 1 47 ? 10.794 -8.467 -1.780 1.00 0.00 47 GLU A O 4
ATOM 3904 N N . LYS A 1 48 ? 11.644 -10.249 -0.715 1.00 0.00 48 LYS A N 4
ATOM 3905 C CA . LYS A 1 48 ? 12.482 -9.470 0.191 1.00 0.00 48 LYS A CA 4
ATOM 3906 C C . LYS A 1 48 ? 13.542 -8.670 -0.569 1.00 0.00 48 LYS A C 4
ATOM 3907 O O . LYS A 1 48 ? 14.331 -9.229 -1.330 1.00 0.00 48 LYS A O 4
ATOM 3926 N N . GLY A 1 49 ? 13.534 -7.355 -0.362 1.00 0.00 49 GLY A N 4
ATOM 3927 C CA . GLY A 1 49 ? 14.551 -6.490 -0.935 1.00 0.00 49 GLY A CA 4
ATOM 3928 C C . GLY A 1 49 ? 14.378 -6.258 -2.424 1.00 0.00 49 GLY A C 4
ATOM 3929 O O . GLY A 1 49 ? 15.336 -5.907 -3.115 1.00 0.00 49 GLY A O 4
ATOM 3933 N N . SER A 1 50 ? 13.168 -6.436 -2.923 1.00 0.00 50 SER A N 4
ATOM 3934 C CA . SER A 1 50 ? 12.911 -6.267 -4.345 1.00 0.00 50 SER A CA 4
ATOM 3935 C C . SER A 1 50 ? 12.361 -4.876 -4.642 1.00 0.00 50 SER A C 4
ATOM 3936 O O . SER A 1 50 ? 11.762 -4.228 -3.776 1.00 0.00 50 SER A O 4
ATOM 3944 N N . VAL A 1 51 ? 12.597 -4.413 -5.864 1.00 0.00 51 VAL A N 4
ATOM 3945 C CA . VAL A 1 51 ? 12.004 -3.177 -6.348 1.00 0.00 51 VAL A CA 4
ATOM 3946 C C . VAL A 1 51 ? 10.800 -3.532 -7.205 1.00 0.00 51 VAL A C 4
ATOM 3947 O O . VAL A 1 51 ? 10.945 -4.029 -8.324 1.00 0.00 51 VAL A O 4
ATOM 3960 N N . ILE A 1 52 ? 9.616 -3.296 -6.675 1.00 0.00 52 ILE A N 4
ATOM 3961 C CA . ILE A 1 52 ? 8.411 -3.847 -7.261 1.00 0.00 52 ILE A CA 4
ATOM 3962 C C . ILE A 1 52 ? 7.345 -2.792 -7.504 1.00 0.00 52 ILE A C 4
ATOM 3963 O O . ILE A 1 52 ? 7.208 -1.824 -6.755 1.00 0.00 52 ILE A O 4
ATOM 3979 N N . ASN A 1 53 ? 6.605 -2.996 -8.577 1.00 0.00 53 ASN A N 4
ATOM 3980 C CA . ASN A 1 53 ? 5.476 -2.146 -8.912 1.00 0.00 53 ASN A CA 4
ATOM 3981 C C . ASN A 1 53 ? 4.210 -2.772 -8.352 1.00 0.00 53 ASN A C 4
ATOM 3982 O O . ASN A 1 53 ? 3.785 -3.835 -8.805 1.00 0.00 53 ASN A O 4
ATOM 3993 N N . VAL A 1 54 ? 3.629 -2.134 -7.352 1.00 0.00 54 VAL A N 4
ATOM 3994 C CA . VAL A 1 54 ? 2.465 -2.686 -6.684 1.00 0.00 54 VAL A CA 4
ATOM 3995 C C . VAL A 1 54 ? 1.207 -1.902 -7.023 1.00 0.00 54 VAL A C 4
ATOM 3996 O O . VAL A 1 54 ? 1.174 -0.676 -6.922 1.00 0.00 54 VAL A O 4
ATOM 4009 N N . LYS A 1 55 ? 0.179 -2.610 -7.448 1.00 0.00 55 LYS A N 4
ATOM 4010 C CA . LYS A 1 55 ? -1.107 -1.988 -7.700 1.00 0.00 55 LYS A CA 4
ATOM 4011 C C . LYS A 1 55 ? -1.995 -2.165 -6.479 1.00 0.00 55 LYS A C 4
ATOM 4012 O O . LYS A 1 55 ? -2.454 -3.271 -6.193 1.00 0.00 55 LYS A O 4
ATOM 4031 N N . VAL A 1 56 ? -2.194 -1.085 -5.736 1.00 0.00 56 VAL A N 4
ATOM 4032 C CA . VAL A 1 56 ? -3.005 -1.132 -4.526 1.00 0.00 56 VAL A CA 4
ATOM 4033 C C . VAL A 1 56 ? -4.470 -1.328 -4.892 1.00 0.00 56 VAL A C 4
ATOM 4034 O O . VAL A 1 56 ? -5.086 -0.455 -5.496 1.00 0.00 56 VAL A O 4
ATOM 4047 N N . THR A 1 57 ? -5.019 -2.481 -4.542 1.00 0.00 57 THR A N 4
ATOM 4048 C CA . THR A 1 57 ? -6.388 -2.804 -4.907 1.00 0.00 57 THR A CA 4
ATOM 4049 C C . THR A 1 57 ? -7.298 -2.903 -3.684 1.00 0.00 57 THR A C 4
ATOM 4050 O O . THR A 1 57 ? -8.520 -2.979 -3.819 1.00 0.00 57 THR A O 4
ATOM 4061 N N . ALA A 1 58 ? -6.707 -2.885 -2.495 1.00 0.00 58 ALA A N 4
ATOM 4062 C CA . ALA A 1 58 ? -7.472 -3.039 -1.270 1.00 0.00 58 ALA A CA 4
ATOM 4063 C C . ALA A 1 58 ? -6.927 -2.141 -0.168 1.00 0.00 58 ALA A C 4
ATOM 4064 O O . ALA A 1 58 ? -6.009 -2.515 0.562 1.00 0.00 58 ALA A O 4
ATOM 4071 N N . VAL A 1 59 ? -7.479 -0.949 -0.071 1.00 0.00 59 VAL A N 4
ATOM 4072 C CA . VAL A 1 59 ? -7.093 -0.012 0.973 1.00 0.00 59 VAL A CA 4
ATOM 4073 C C . VAL A 1 59 ? -7.983 -0.202 2.195 1.00 0.00 59 VAL A C 4
ATOM 4074 O O . VAL A 1 59 ? -9.203 -0.294 2.071 1.00 0.00 59 VAL A O 4
ATOM 4087 N N . LYS A 1 60 ? -7.368 -0.290 3.366 1.00 0.00 60 LYS A N 4
ATOM 4088 C CA . LYS A 1 60 ? -8.110 -0.417 4.611 1.00 0.00 60 LYS A CA 4
ATOM 4089 C C . LYS A 1 60 ? -7.904 0.840 5.452 1.00 0.00 60 LYS A C 4
ATOM 4090 O O . LYS A 1 60 ? -7.217 1.768 5.029 1.00 0.00 60 LYS A O 4
ATOM 4109 N N . GLU A 1 61 ? -8.489 0.865 6.642 1.00 0.00 61 GLU A N 4
ATOM 4110 C CA . GLU A 1 61 ? -8.503 2.074 7.460 1.00 0.00 61 GLU A CA 4
ATOM 4111 C C . GLU A 1 61 ? -7.129 2.421 8.041 1.00 0.00 61 GLU A C 4
ATOM 4112 O O . GLU A 1 61 ? -6.857 3.586 8.331 1.00 0.00 61 GLU A O 4
ATOM 4124 N N . LYS A 1 62 ? -6.274 1.423 8.225 1.00 0.00 62 LYS A N 4
ATOM 4125 C CA . LYS A 1 62 ? -4.961 1.660 8.837 1.00 0.00 62 LYS A CA 4
ATOM 4126 C C . LYS A 1 62 ? -3.831 1.383 7.850 1.00 0.00 62 LYS A C 4
ATOM 4127 O O . LYS A 1 62 ? -2.750 1.966 7.939 1.00 0.00 62 LYS A O 4
ATOM 4146 N N . PHE A 1 63 ? -4.092 0.485 6.916 1.00 0.00 63 PHE A N 4
ATOM 4147 C CA . PHE A 1 63 ? -3.070 -0.011 6.010 1.00 0.00 63 PHE A CA 4
ATOM 4148 C C . PHE A 1 63 ? -3.714 -0.462 4.711 1.00 0.00 63 PHE A C 4
ATOM 4149 O O . PHE A 1 63 ? -4.935 -0.546 4.627 1.00 0.00 63 PHE A O 4
ATOM 4166 N N . ALA A 1 64 ? -2.910 -0.759 3.708 1.00 0.00 64 ALA A N 4
ATOM 4167 C CA . ALA A 1 64 ? -3.443 -1.179 2.421 1.00 0.00 64 ALA A CA 4
ATOM 4168 C C . ALA A 1 64 ? -2.747 -2.429 1.920 1.00 0.00 64 ALA A C 4
ATOM 4169 O O . ALA A 1 64 ? -1.653 -2.762 2.369 1.00 0.00 64 ALA A O 4
ATOM 4176 N N . PHE A 1 65 ? -3.399 -3.117 1.000 1.00 0.00 65 PHE A N 4
ATOM 4177 C CA . PHE A 1 65 ? -2.835 -4.291 0.359 1.00 0.00 65 PHE A CA 4
ATOM 4178 C C . PHE A 1 65 ? -2.684 -4.036 -1.132 1.00 0.00 65 PHE A C 4
ATOM 4179 O O . PHE A 1 65 ? -3.593 -3.504 -1.777 1.00 0.00 65 PHE A O 4
ATOM 4196 N N . ALA A 1 66 ? -1.535 -4.402 -1.672 1.00 0.00 66 ALA A N 4
ATOM 4197 C CA . ALA A 1 66 ? -1.259 -4.191 -3.081 1.00 0.00 66 ALA A CA 4
ATOM 4198 C C . ALA A 1 66 ? -0.874 -5.500 -3.759 1.00 0.00 66 ALA A C 4
ATOM 4199 O O . ALA A 1 66 ? -0.789 -6.538 -3.108 1.00 0.00 66 ALA A O 4
ATOM 4206 N N . GLU A 1 67 ? -0.652 -5.453 -5.062 1.00 0.00 67 GLU A N 4
ATOM 4207 C CA . GLU A 1 67 ? -0.297 -6.648 -5.811 1.00 0.00 67 GLU A CA 4
ATOM 4208 C C . GLU A 1 67 ? 0.978 -6.431 -6.619 1.00 0.00 67 GLU A C 4
ATOM 4209 O O . GLU A 1 67 ? 1.204 -5.352 -7.172 1.00 0.00 67 GLU A O 4
ATOM 4221 N N . ARG A 1 68 ? 1.809 -7.459 -6.667 1.00 0.00 68 ARG A N 4
ATOM 4222 C CA . ARG A 1 68 ? 3.028 -7.447 -7.458 1.00 0.00 68 ARG A CA 4
ATOM 4223 C C . ARG A 1 68 ? 2.712 -7.512 -8.950 1.00 0.00 68 ARG A C 4
ATOM 4224 O O . ARG A 1 68 ? 2.433 -8.584 -9.486 1.00 0.00 68 ARG A O 4
ATOM 4245 N N . VAL A 1 69 ? 2.716 -6.359 -9.606 1.00 0.00 69 VAL A N 4
ATOM 4246 C CA . VAL A 1 69 ? 2.484 -6.298 -11.046 1.00 0.00 69 VAL A CA 4
ATOM 4247 C C . VAL A 1 69 ? 3.776 -6.602 -11.804 1.00 0.00 69 VAL A C 4
ATOM 4248 O O . VAL A 1 69 ? 4.329 -5.733 -12.479 1.00 0.00 69 VAL A O 4
ATOM 4261 N N . LEU A 1 70 ? 4.270 -7.823 -11.663 1.00 0.00 70 LEU A N 4
ATOM 4262 C CA . LEU A 1 70 ? 5.516 -8.226 -12.303 1.00 0.00 70 LEU A CA 4
ATOM 4263 C C . LEU A 1 70 ? 5.317 -9.535 -13.059 1.00 0.00 70 LEU A C 4
ATOM 4264 O O . LEU A 1 70 ? 4.439 -10.323 -12.653 1.00 0.00 70 LEU A O 4
ATOM 4281 N N . MET A 1 1 ? 1.362 21.275 7.728 1.00 0.00 1 MET A N 5
ATOM 4282 C CA . MET A 1 1 ? 0.892 20.071 7.002 1.00 0.00 1 MET A CA 5
ATOM 4283 C C . MET A 1 1 ? -0.625 20.085 6.847 1.00 0.00 1 MET A C 5
ATOM 4284 O O . MET A 1 1 ? -1.146 20.140 5.734 1.00 0.00 1 MET A O 5
ATOM 4300 N N . ALA A 1 2 ? -1.335 20.056 7.971 1.00 0.00 2 ALA A N 5
ATOM 4301 C CA . ALA A 1 2 ? -2.781 19.876 7.954 1.00 0.00 2 ALA A CA 5
ATOM 4302 C C . ALA A 1 2 ? -3.545 21.194 8.050 1.00 0.00 2 ALA A C 5
ATOM 4303 O O . ALA A 1 2 ? -4.773 21.193 8.105 1.00 0.00 2 ALA A O 5
ATOM 4310 N N . PHE A 1 3 ? -2.840 22.317 8.048 1.00 0.00 3 PHE A N 5
ATOM 4311 C CA . PHE A 1 3 ? -3.515 23.604 8.164 1.00 0.00 3 PHE A CA 5
ATOM 4312 C C . PHE A 1 3 ? -4.019 24.060 6.800 1.00 0.00 3 PHE A C 5
ATOM 4313 O O . PHE A 1 3 ? -3.238 24.447 5.925 1.00 0.00 3 PHE A O 5
ATOM 4330 N N . GLY A 1 4 ? -5.327 24.015 6.637 1.00 0.00 4 GLY A N 5
ATOM 4331 C CA . GLY A 1 4 ? -5.944 24.304 5.364 1.00 0.00 4 GLY A CA 5
ATOM 4332 C C . GLY A 1 4 ? -7.025 23.293 5.073 1.00 0.00 4 GLY A C 5
ATOM 4333 O O . GLY A 1 4 ? -8.117 23.639 4.620 1.00 0.00 4 GLY A O 5
ATOM 4337 N N . LYS A 1 5 ? -6.716 22.033 5.356 1.00 0.00 5 LYS A N 5
ATOM 4338 C CA . LYS A 1 5 ? -7.680 20.951 5.259 1.00 0.00 5 LYS A CA 5
ATOM 4339 C C . LYS A 1 5 ? -7.139 19.705 5.966 1.00 0.00 5 LYS A C 5
ATOM 4340 O O . LYS A 1 5 ? -6.430 18.887 5.375 1.00 0.00 5 LYS A O 5
ATOM 4359 N N . PRO A 1 6 ? -7.444 19.556 7.260 1.00 0.00 6 PRO A N 5
ATOM 4360 C CA . PRO A 1 6 ? -7.023 18.400 8.051 1.00 0.00 6 PRO A CA 5
ATOM 4361 C C . PRO A 1 6 ? -7.900 17.180 7.779 1.00 0.00 6 PRO A C 5
ATOM 4362 O O . PRO A 1 6 ? -8.067 16.309 8.634 1.00 0.00 6 PRO A O 5
ATOM 4373 N N . ALA A 1 7 ? -8.433 17.117 6.567 1.00 0.00 7 ALA A N 5
ATOM 4374 C CA . ALA A 1 7 ? -9.368 16.076 6.178 1.00 0.00 7 ALA A CA 5
ATOM 4375 C C . ALA A 1 7 ? -9.378 15.918 4.657 1.00 0.00 7 ALA A C 5
ATOM 4376 O O . ALA A 1 7 ? -8.380 16.220 3.992 1.00 0.00 7 ALA A O 5
ATOM 4383 N N . MET A 1 8 ? -10.514 15.444 4.138 1.00 0.00 8 MET A N 5
ATOM 4384 C CA . MET A 1 8 ? -10.739 15.232 2.703 1.00 0.00 8 MET A CA 5
ATOM 4385 C C . MET A 1 8 ? -10.131 13.908 2.250 1.00 0.00 8 MET A C 5
ATOM 4386 O O . MET A 1 8 ? -9.876 13.691 1.064 1.00 0.00 8 MET A O 5
ATOM 4400 N N . LYS A 1 9 ? -9.926 13.019 3.220 1.00 0.00 9 LYS A N 5
ATOM 4401 C CA . LYS A 1 9 ? -9.528 11.635 2.958 1.00 0.00 9 LYS A CA 5
ATOM 4402 C C . LYS A 1 9 ? -8.272 11.551 2.093 1.00 0.00 9 LYS A C 5
ATOM 4403 O O . LYS A 1 9 ? -8.231 10.803 1.115 1.00 0.00 9 LYS A O 5
ATOM 4422 N N . ASN A 1 10 ? -7.234 12.292 2.473 1.00 0.00 10 ASN A N 5
ATOM 4423 C CA . ASN A 1 10 ? -5.995 12.320 1.702 1.00 0.00 10 ASN A CA 5
ATOM 4424 C C . ASN A 1 10 ? -5.108 11.115 2.028 1.00 0.00 10 ASN A C 5
ATOM 4425 O O . ASN A 1 10 ? -3.978 11.252 2.508 1.00 0.00 10 ASN A O 5
ATOM 4436 N N . VAL A 1 11 ? -5.640 9.928 1.770 1.00 0.00 11 VAL A N 5
ATOM 4437 C CA . VAL A 1 11 ? -4.890 8.689 1.932 1.00 0.00 11 VAL A CA 5
ATOM 4438 C C . VAL A 1 11 ? -3.738 8.651 0.930 1.00 0.00 11 VAL A C 5
ATOM 4439 O O . VAL A 1 11 ? -3.946 8.871 -0.263 1.00 0.00 11 VAL A O 5
ATOM 4452 N N . PRO A 1 12 ? -2.509 8.390 1.402 1.00 0.00 12 PRO A N 5
ATOM 4453 C CA . PRO A 1 12 ? -1.305 8.399 0.555 1.00 0.00 12 PRO A CA 5
ATOM 4454 C C . PRO A 1 12 ? -1.395 7.440 -0.633 1.00 0.00 12 PRO A C 5
ATOM 4455 O O . PRO A 1 12 ? -0.831 7.700 -1.695 1.00 0.00 12 PRO A O 5
ATOM 4466 N N . VAL A 1 13 ? -2.111 6.344 -0.448 1.00 0.00 13 VAL A N 5
ATOM 4467 C CA . VAL A 1 13 ? -2.244 5.334 -1.488 1.00 0.00 13 VAL A CA 5
ATOM 4468 C C . VAL A 1 13 ? -3.603 5.428 -2.174 1.00 0.00 13 VAL A C 5
ATOM 4469 O O . VAL A 1 13 ? -4.647 5.421 -1.520 1.00 0.00 13 VAL A O 5
ATOM 4482 N N . GLU A 1 14 ? -3.581 5.542 -3.492 1.00 0.00 14 GLU A N 5
ATOM 4483 C CA . GLU A 1 14 ? -4.804 5.617 -4.274 1.00 0.00 14 GLU A CA 5
ATOM 4484 C C . GLU A 1 14 ? -5.191 4.236 -4.795 1.00 0.00 14 GLU A C 5
ATOM 4485 O O . GLU A 1 14 ? -4.485 3.651 -5.618 1.00 0.00 14 GLU A O 5
ATOM 4497 N N . ALA A 1 15 ? -6.314 3.721 -4.301 1.00 0.00 15 ALA A N 5
ATOM 4498 C CA . ALA A 1 15 ? -6.801 2.401 -4.688 1.00 0.00 15 ALA A CA 5
ATOM 4499 C C . ALA A 1 15 ? -7.025 2.308 -6.194 1.00 0.00 15 ALA A C 5
ATOM 4500 O O . ALA A 1 15 ? -7.795 3.078 -6.769 1.00 0.00 15 ALA A O 5
ATOM 4507 N N . GLY A 1 16 ? -6.340 1.367 -6.823 1.00 0.00 16 GLY A N 5
ATOM 4508 C CA . GLY A 1 16 ? -6.452 1.184 -8.255 1.00 0.00 16 GLY A CA 5
ATOM 4509 C C . GLY A 1 16 ? -5.149 1.475 -8.969 1.00 0.00 16 GLY A C 5
ATOM 4510 O O . GLY A 1 16 ? -4.839 0.861 -9.993 1.00 0.00 16 GLY A O 5
ATOM 4514 N N . LYS A 1 17 ? -4.374 2.396 -8.421 1.00 0.00 17 LYS A N 5
ATOM 4515 C CA . LYS A 1 17 ? -3.117 2.791 -9.036 1.00 0.00 17 LYS A CA 5
ATOM 4516 C C . LYS A 1 17 ? -1.972 1.916 -8.548 1.00 0.00 17 LYS A C 5
ATOM 4517 O O . LYS A 1 17 ? -1.999 1.397 -7.430 1.00 0.00 17 LYS A O 5
ATOM 4536 N N . GLU A 1 18 ? -0.984 1.745 -9.402 1.00 0.00 18 GLU A N 5
ATOM 4537 C CA . GLU A 1 18 ? 0.185 0.952 -9.076 1.00 0.00 18 GLU A CA 5
ATOM 4538 C C . GLU A 1 18 ? 1.397 1.851 -8.859 1.00 0.00 18 GLU A C 5
ATOM 4539 O O . GLU A 1 18 ? 1.566 2.862 -9.548 1.00 0.00 18 GLU A O 5
ATOM 4551 N N . TYR A 1 19 ? 2.228 1.489 -7.890 1.00 0.00 19 TYR A N 5
ATOM 4552 C CA . TYR A 1 19 ? 3.379 2.297 -7.515 1.00 0.00 19 TYR A CA 5
ATOM 4553 C C . TYR A 1 19 ? 4.649 1.452 -7.500 1.00 0.00 19 TYR A C 5
ATOM 4554 O O . TYR A 1 19 ? 4.607 0.272 -7.152 1.00 0.00 19 TYR A O 5
ATOM 4572 N N . GLU A 1 20 ? 5.767 2.058 -7.875 1.00 0.00 20 GLU A N 5
ATOM 4573 C CA . GLU A 1 20 ? 7.066 1.412 -7.757 1.00 0.00 20 GLU A CA 5
ATOM 4574 C C . GLU A 1 20 ? 7.538 1.531 -6.308 1.00 0.00 20 GLU A C 5
ATOM 4575 O O . GLU A 1 20 ? 7.937 2.612 -5.868 1.00 0.00 20 GLU A O 5
ATOM 4587 N N . VAL A 1 21 ? 7.468 0.439 -5.561 1.00 0.00 21 VAL A N 5
ATOM 4588 C CA . VAL A 1 21 ? 7.741 0.481 -4.129 1.00 0.00 21 VAL A CA 5
ATOM 4589 C C . VAL A 1 21 ? 8.932 -0.384 -3.746 1.00 0.00 21 VAL A C 5
ATOM 4590 O O . VAL A 1 21 ? 9.447 -1.156 -4.555 1.00 0.00 21 VAL A O 5
ATOM 4603 N N . THR A 1 22 ? 9.356 -0.241 -2.497 1.00 0.00 22 THR A N 5
ATOM 4604 C CA . THR A 1 22 ? 10.430 -1.045 -1.944 1.00 0.00 22 THR A CA 5
ATOM 4605 C C . THR A 1 22 ? 9.880 -1.935 -0.826 1.00 0.00 22 THR A C 5
ATOM 4606 O O . THR A 1 22 ? 8.865 -1.612 -0.210 1.00 0.00 22 THR A O 5
ATOM 4617 N N . ILE A 1 23 ? 10.559 -3.044 -0.561 1.00 0.00 23 ILE A N 5
ATOM 4618 C CA . ILE A 1 23 ? 10.097 -4.028 0.402 1.00 0.00 23 ILE A CA 5
ATOM 4619 C C . ILE A 1 23 ? 11.125 -4.140 1.512 1.00 0.00 23 ILE A C 5
ATOM 4620 O O . ILE A 1 23 ? 11.822 -5.144 1.660 1.00 0.00 23 ILE A O 5
ATOM 4636 N N . GLU A 1 24 ? 11.263 -3.042 2.221 1.00 0.00 24 GLU A N 5
ATOM 4637 C CA . GLU A 1 24 ? 12.195 -2.936 3.340 1.00 0.00 24 GLU A CA 5
ATOM 4638 C C . GLU A 1 24 ? 11.717 -3.720 4.568 1.00 0.00 24 GLU A C 5
ATOM 4639 O O . GLU A 1 24 ? 12.460 -3.876 5.540 1.00 0.00 24 GLU A O 5
ATOM 4651 N N . ASP A 1 25 ? 10.486 -4.220 4.515 1.00 0.00 25 ASP A N 5
ATOM 4652 C CA . ASP A 1 25 ? 9.938 -5.053 5.588 1.00 0.00 25 ASP A CA 5
ATOM 4653 C C . ASP A 1 25 ? 9.241 -6.267 4.998 1.00 0.00 25 ASP A C 5
ATOM 4654 O O . ASP A 1 25 ? 8.795 -6.229 3.857 1.00 0.00 25 ASP A O 5
ATOM 4663 N N . MET A 1 26 ? 9.164 -7.351 5.763 1.00 0.00 26 MET A N 5
ATOM 4664 C CA . MET A 1 26 ? 8.411 -8.529 5.348 1.00 0.00 26 MET A CA 5
ATOM 4665 C C . MET A 1 26 ? 7.618 -9.102 6.515 1.00 0.00 26 MET A C 5
ATOM 4666 O O . MET A 1 26 ? 7.983 -8.916 7.675 1.00 0.00 26 MET A O 5
ATOM 4680 N N . GLY A 1 27 ? 6.544 -9.813 6.199 1.00 0.00 27 GLY A N 5
ATOM 4681 C CA . GLY A 1 27 ? 5.747 -10.457 7.226 1.00 0.00 27 GLY A CA 5
ATOM 4682 C C . GLY A 1 27 ? 6.288 -11.826 7.581 1.00 0.00 27 GLY A C 5
ATOM 4683 O O . GLY A 1 27 ? 5.724 -12.525 8.423 1.00 0.00 27 GLY A O 5
ATOM 4687 N N . LYS A 1 28 ? 7.382 -12.204 6.912 1.00 0.00 28 LYS A N 5
ATOM 4688 C CA . LYS A 1 28 ? 8.103 -13.452 7.181 1.00 0.00 28 LYS A CA 5
ATOM 4689 C C . LYS A 1 28 ? 7.284 -14.673 6.771 1.00 0.00 28 LYS A C 5
ATOM 4690 O O . LYS A 1 28 ? 7.605 -15.811 7.108 1.00 0.00 28 LYS A O 5
ATOM 4709 N N . GLY A 1 29 ? 6.245 -14.425 6.005 1.00 0.00 29 GLY A N 5
ATOM 4710 C CA . GLY A 1 29 ? 5.396 -15.498 5.522 1.00 0.00 29 GLY A CA 5
ATOM 4711 C C . GLY A 1 29 ? 5.227 -15.451 4.020 1.00 0.00 29 GLY A C 5
ATOM 4712 O O . GLY A 1 29 ? 4.250 -15.963 3.475 1.00 0.00 29 GLY A O 5
ATOM 4716 N N . GLY A 1 30 ? 6.193 -14.835 3.351 1.00 0.00 30 GLY A N 5
ATOM 4717 C CA . GLY A 1 30 ? 6.107 -14.640 1.916 1.00 0.00 30 GLY A CA 5
ATOM 4718 C C . GLY A 1 30 ? 5.614 -13.248 1.588 1.00 0.00 30 GLY A C 5
ATOM 4719 O O . GLY A 1 30 ? 6.050 -12.635 0.615 1.00 0.00 30 GLY A O 5
ATOM 4723 N N . ASP A 1 31 ? 4.708 -12.755 2.420 1.00 0.00 31 ASP A N 5
ATOM 4724 C CA . ASP A 1 31 ? 4.191 -11.397 2.302 1.00 0.00 31 ASP A CA 5
ATOM 4725 C C . ASP A 1 31 ? 5.263 -10.378 2.676 1.00 0.00 31 ASP A C 5
ATOM 4726 O O . ASP A 1 31 ? 6.004 -10.567 3.647 1.00 0.00 31 ASP A O 5
ATOM 4735 N N . GLY A 1 32 ? 5.346 -9.312 1.895 1.00 0.00 32 GLY A N 5
ATOM 4736 C CA . GLY A 1 32 ? 6.291 -8.250 2.164 1.00 0.00 32 GLY A CA 5
ATOM 4737 C C . GLY A 1 32 ? 5.588 -6.936 2.433 1.00 0.00 32 GLY A C 5
ATOM 4738 O O . GLY A 1 32 ? 4.456 -6.741 2.006 1.00 0.00 32 GLY A O 5
ATOM 4742 N N . ILE A 1 33 ? 6.250 -6.034 3.136 1.00 0.00 33 ILE A N 5
ATOM 4743 C CA . ILE A 1 33 ? 5.648 -4.761 3.494 1.00 0.00 33 ILE A CA 5
ATOM 4744 C C . ILE A 1 33 ? 6.326 -3.611 2.752 1.00 0.00 33 ILE A C 5
ATOM 4745 O O . ILE A 1 33 ? 7.493 -3.285 3.000 1.00 0.00 33 ILE A O 5
ATOM 4761 N N . ALA A 1 34 ? 5.595 -3.023 1.820 1.00 0.00 34 ALA A N 5
ATOM 4762 C CA . ALA A 1 34 ? 6.017 -1.797 1.169 1.00 0.00 34 ALA A CA 5
ATOM 4763 C C . ALA A 1 34 ? 5.639 -0.593 2.021 1.00 0.00 34 ALA A C 5
ATOM 4764 O O . ALA A 1 34 ? 4.780 -0.685 2.900 1.00 0.00 34 ALA A O 5
ATOM 4771 N N . ARG A 1 35 ? 6.277 0.531 1.763 1.00 0.00 35 ARG A N 5
ATOM 4772 C CA . ARG A 1 35 ? 6.014 1.741 2.520 1.00 0.00 35 ARG A CA 5
ATOM 4773 C C . ARG A 1 35 ? 5.855 2.926 1.586 1.00 0.00 35 ARG A C 5
ATOM 4774 O O . ARG A 1 35 ? 6.837 3.436 1.047 1.00 0.00 35 ARG A O 5
ATOM 4795 N N . ILE A 1 36 ? 4.623 3.350 1.377 1.00 0.00 36 ILE A N 5
ATOM 4796 C CA . ILE A 1 36 ? 4.361 4.513 0.546 1.00 0.00 36 ILE A CA 5
ATOM 4797 C C . ILE A 1 36 ? 4.038 5.709 1.416 1.00 0.00 36 ILE A C 5
ATOM 4798 O O . ILE A 1 36 ? 3.017 5.727 2.096 1.00 0.00 36 ILE A O 5
ATOM 4814 N N . ASP A 1 37 ? 4.939 6.681 1.407 1.00 0.00 37 ASP A N 5
ATOM 4815 C CA . ASP A 1 37 ? 4.800 7.900 2.217 1.00 0.00 37 ASP A CA 5
ATOM 4816 C C . ASP A 1 37 ? 4.913 7.578 3.717 1.00 0.00 37 ASP A C 5
ATOM 4817 O O . ASP A 1 37 ? 4.763 8.452 4.568 1.00 0.00 37 ASP A O 5
ATOM 4826 N N . GLY A 1 38 ? 5.225 6.322 4.035 1.00 0.00 38 GLY A N 5
ATOM 4827 C CA . GLY A 1 38 ? 5.227 5.885 5.420 1.00 0.00 38 GLY A CA 5
ATOM 4828 C C . GLY A 1 38 ? 4.019 5.021 5.727 1.00 0.00 38 GLY A C 5
ATOM 4829 O O . GLY A 1 38 ? 3.900 4.454 6.814 1.00 0.00 38 GLY A O 5
ATOM 4833 N N . PHE A 1 39 ? 3.128 4.924 4.752 1.00 0.00 39 PHE A N 5
ATOM 4834 C CA . PHE A 1 39 ? 1.934 4.108 4.858 1.00 0.00 39 PHE A CA 5
ATOM 4835 C C . PHE A 1 39 ? 2.292 2.660 4.550 1.00 0.00 39 PHE A C 5
ATOM 4836 O O . PHE A 1 39 ? 3.027 2.380 3.599 1.00 0.00 39 PHE A O 5
ATOM 4853 N N . VAL A 1 40 ? 1.784 1.751 5.360 1.00 0.00 40 VAL A N 5
ATOM 4854 C CA . VAL A 1 40 ? 2.126 0.345 5.239 1.00 0.00 40 VAL A CA 5
ATOM 4855 C C . VAL A 1 40 ? 1.297 -0.332 4.156 1.00 0.00 40 VAL A C 5
ATOM 4856 O O . VAL A 1 40 ? 0.066 -0.345 4.216 1.00 0.00 40 VAL A O 5
ATOM 4869 N N . VAL A 1 41 ? 1.978 -0.883 3.166 1.00 0.00 41 VAL A N 5
ATOM 4870 C CA . VAL A 1 41 ? 1.316 -1.550 2.061 1.00 0.00 41 VAL A CA 5
ATOM 4871 C C . VAL A 1 41 ? 1.793 -2.996 1.940 1.00 0.00 41 VAL A C 5
ATOM 4872 O O . VAL A 1 41 ? 2.941 -3.253 1.584 1.00 0.00 41 VAL A O 5
ATOM 4885 N N . PHE A 1 42 ? 0.908 -3.931 2.249 1.00 0.00 42 PHE A N 5
ATOM 4886 C CA . PHE A 1 42 ? 1.236 -5.349 2.217 1.00 0.00 42 PHE A CA 5
ATOM 4887 C C . PHE A 1 42 ? 1.263 -5.873 0.788 1.00 0.00 42 PHE A C 5
ATOM 4888 O O . PHE A 1 42 ? 0.330 -5.650 0.011 1.00 0.00 42 PHE A O 5
ATOM 4905 N N . VAL A 1 43 ? 2.338 -6.567 0.453 1.00 0.00 43 VAL A N 5
ATOM 4906 C CA . VAL A 1 43 ? 2.520 -7.122 -0.875 1.00 0.00 43 VAL A CA 5
ATOM 4907 C C . VAL A 1 43 ? 2.739 -8.631 -0.782 1.00 0.00 43 VAL A C 5
ATOM 4908 O O . VAL A 1 43 ? 3.786 -9.086 -0.331 1.00 0.00 43 VAL A O 5
ATOM 4921 N N . PRO A 1 44 ? 1.754 -9.414 -1.246 1.00 0.00 44 PRO A N 5
ATOM 4922 C CA . PRO A 1 44 ? 1.682 -10.867 -1.011 1.00 0.00 44 PRO A CA 5
ATOM 4923 C C . PRO A 1 44 ? 2.881 -11.675 -1.516 1.00 0.00 44 PRO A C 5
ATOM 4924 O O . PRO A 1 44 ? 3.211 -12.710 -0.941 1.00 0.00 44 PRO A O 5
ATOM 4935 N N . ASN A 1 45 ? 3.521 -11.227 -2.589 1.00 0.00 45 ASN A N 5
ATOM 4936 C CA . ASN A 1 45 ? 4.583 -12.024 -3.209 1.00 0.00 45 ASN A CA 5
ATOM 4937 C C . ASN A 1 45 ? 5.834 -11.207 -3.505 1.00 0.00 45 ASN A C 5
ATOM 4938 O O . ASN A 1 45 ? 6.638 -11.581 -4.357 1.00 0.00 45 ASN A O 5
ATOM 4949 N N . ALA A 1 46 ? 6.004 -10.100 -2.811 1.00 0.00 46 ALA A N 5
ATOM 4950 C CA . ALA A 1 46 ? 7.212 -9.295 -2.963 1.00 0.00 46 ALA A CA 5
ATOM 4951 C C . ALA A 1 46 ? 8.330 -9.776 -2.038 1.00 0.00 46 ALA A C 5
ATOM 4952 O O . ALA A 1 46 ? 8.103 -10.025 -0.853 1.00 0.00 46 ALA A O 5
ATOM 4959 N N . GLU A 1 47 ? 9.535 -9.896 -2.589 1.00 0.00 47 GLU A N 5
ATOM 4960 C CA . GLU A 1 47 ? 10.700 -10.304 -1.818 1.00 0.00 47 GLU A CA 5
ATOM 4961 C C . GLU A 1 47 ? 11.366 -9.097 -1.162 1.00 0.00 47 GLU A C 5
ATOM 4962 O O . GLU A 1 47 ? 11.228 -7.965 -1.636 1.00 0.00 47 GLU A O 5
ATOM 4974 N N . LYS A 1 48 ? 12.099 -9.335 -0.081 1.00 0.00 48 LYS A N 5
ATOM 4975 C CA . LYS A 1 48 ? 12.769 -8.260 0.633 1.00 0.00 48 LYS A CA 5
ATOM 4976 C C . LYS A 1 48 ? 13.847 -7.632 -0.240 1.00 0.00 48 LYS A C 5
ATOM 4977 O O . LYS A 1 48 ? 14.748 -8.320 -0.726 1.00 0.00 48 LYS A O 5
ATOM 4996 N N . GLY A 1 49 ? 13.748 -6.329 -0.439 1.00 0.00 49 GLY A N 5
ATOM 4997 C CA . GLY A 1 49 ? 14.740 -5.622 -1.218 1.00 0.00 49 GLY A CA 5
ATOM 4998 C C . GLY A 1 49 ? 14.387 -5.549 -2.692 1.00 0.00 49 GLY A C 5
ATOM 4999 O O . GLY A 1 49 ? 15.135 -4.983 -3.486 1.00 0.00 49 GLY A O 5
ATOM 5003 N N . SER A 1 50 ? 13.254 -6.122 -3.061 1.00 0.00 50 SER A N 5
ATOM 5004 C CA . SER A 1 50 ? 12.809 -6.067 -4.441 1.00 0.00 50 SER A CA 5
ATOM 5005 C C . SER A 1 50 ? 12.180 -4.714 -4.754 1.00 0.00 50 SER A C 5
ATOM 5006 O O . SER A 1 50 ? 11.445 -4.156 -3.938 1.00 0.00 50 SER A O 5
ATOM 5014 N N . VAL A 1 51 ? 12.495 -4.188 -5.928 1.00 0.00 51 VAL A N 5
ATOM 5015 C CA . VAL A 1 51 ? 11.856 -2.979 -6.417 1.00 0.00 51 VAL A CA 5
ATOM 5016 C C . VAL A 1 51 ? 10.657 -3.391 -7.251 1.00 0.00 51 VAL A C 5
ATOM 5017 O O . VAL A 1 51 ? 10.797 -3.813 -8.399 1.00 0.00 51 VAL A O 5
ATOM 5030 N N . ILE A 1 52 ? 9.484 -3.307 -6.658 1.00 0.00 52 ILE A N 5
ATOM 5031 C CA . ILE A 1 52 ? 8.305 -3.900 -7.256 1.00 0.00 52 ILE A CA 5
ATOM 5032 C C . ILE A 1 52 ? 7.194 -2.896 -7.472 1.00 0.00 52 ILE A C 5
ATOM 5033 O O . ILE A 1 52 ? 6.942 -2.017 -6.650 1.00 0.00 52 ILE A O 5
ATOM 5049 N N . ASN A 1 53 ? 6.551 -3.053 -8.606 1.00 0.00 53 ASN A N 5
ATOM 5050 C CA . ASN A 1 53 ? 5.393 -2.258 -8.957 1.00 0.00 53 ASN A CA 5
ATOM 5051 C C . ASN A 1 53 ? 4.155 -2.928 -8.387 1.00 0.00 53 ASN A C 5
ATOM 5052 O O . ASN A 1 53 ? 3.819 -4.051 -8.769 1.00 0.00 53 ASN A O 5
ATOM 5063 N N . VAL A 1 54 ? 3.503 -2.265 -7.451 1.00 0.00 54 VAL A N 5
ATOM 5064 C CA . VAL A 1 54 ? 2.351 -2.842 -6.777 1.00 0.00 54 VAL A CA 5
ATOM 5065 C C . VAL A 1 54 ? 1.101 -2.010 -7.009 1.00 0.00 54 VAL A C 5
ATOM 5066 O O . VAL A 1 54 ? 1.124 -0.789 -6.871 1.00 0.00 54 VAL A O 5
ATOM 5079 N N . LYS A 1 55 ? 0.013 -2.671 -7.373 1.00 0.00 55 LYS A N 5
ATOM 5080 C CA . LYS A 1 55 ? -1.253 -1.984 -7.560 1.00 0.00 55 LYS A CA 5
ATOM 5081 C C . LYS A 1 55 ? -2.097 -2.110 -6.299 1.00 0.00 55 LYS A C 5
ATOM 5082 O O . LYS A 1 55 ? -2.609 -3.185 -5.999 1.00 0.00 55 LYS A O 5
ATOM 5101 N N . VAL A 1 56 ? -2.219 -1.021 -5.553 1.00 0.00 56 VAL A N 5
ATOM 5102 C CA . VAL A 1 56 ? -2.966 -1.037 -4.304 1.00 0.00 56 VAL A CA 5
ATOM 5103 C C . VAL A 1 56 ? -4.458 -1.166 -4.593 1.00 0.00 56 VAL A C 5
ATOM 5104 O O . VAL A 1 56 ? -5.088 -0.224 -5.068 1.00 0.00 56 VAL A O 5
ATOM 5117 N N . THR A 1 57 ? -5.008 -2.338 -4.322 1.00 0.00 57 THR A N 5
ATOM 5118 C CA . THR A 1 57 ? -6.390 -2.631 -4.664 1.00 0.00 57 THR A CA 5
ATOM 5119 C C . THR A 1 57 ? -7.308 -2.570 -3.448 1.00 0.00 57 THR A C 5
ATOM 5120 O O . THR A 1 57 ? -8.516 -2.372 -3.586 1.00 0.00 57 THR A O 5
ATOM 5131 N N . ALA A 1 58 ? -6.738 -2.717 -2.262 1.00 0.00 58 ALA A N 5
ATOM 5132 C CA . ALA A 1 58 ? -7.530 -2.764 -1.045 1.00 0.00 58 ALA A CA 5
ATOM 5133 C C . ALA A 1 58 ? -6.905 -1.903 0.038 1.00 0.00 58 ALA A C 5
ATOM 5134 O O . ALA A 1 58 ? -6.031 -2.348 0.782 1.00 0.00 58 ALA A O 5
ATOM 5141 N N . VAL A 1 59 ? -7.337 -0.658 0.096 1.00 0.00 59 VAL A N 5
ATOM 5142 C CA . VAL A 1 59 ? -6.873 0.275 1.113 1.00 0.00 59 VAL A CA 5
ATOM 5143 C C . VAL A 1 59 ? -7.742 0.183 2.361 1.00 0.00 59 VAL A C 5
ATOM 5144 O O . VAL A 1 59 ? -8.945 0.453 2.313 1.00 0.00 59 VAL A O 5
ATOM 5157 N N . LYS A 1 60 ? -7.135 -0.213 3.468 1.00 0.00 60 LYS A N 5
ATOM 5158 C CA . LYS A 1 60 ? -7.826 -0.237 4.748 1.00 0.00 60 LYS A CA 5
ATOM 5159 C C . LYS A 1 60 ? -7.494 1.031 5.534 1.00 0.00 60 LYS A C 5
ATOM 5160 O O . LYS A 1 60 ? -6.921 1.977 4.989 1.00 0.00 60 LYS A O 5
ATOM 5179 N N . GLU A 1 61 ? -7.862 1.050 6.804 1.00 0.00 61 GLU A N 5
ATOM 5180 C CA . GLU A 1 61 ? -7.663 2.226 7.644 1.00 0.00 61 GLU A CA 5
ATOM 5181 C C . GLU A 1 61 ? -6.187 2.457 7.964 1.00 0.00 61 GLU A C 5
ATOM 5182 O O . GLU A 1 61 ? -5.654 3.541 7.730 1.00 0.00 61 GLU A O 5
ATOM 5194 N N . LYS A 1 62 ? -5.528 1.437 8.494 1.00 0.00 62 LYS A N 5
ATOM 5195 C CA . LYS A 1 62 ? -4.150 1.577 8.954 1.00 0.00 62 LYS A CA 5
ATOM 5196 C C . LYS A 1 62 ? -3.143 1.185 7.878 1.00 0.00 62 LYS A C 5
ATOM 5197 O O . LYS A 1 62 ? -2.024 1.698 7.840 1.00 0.00 62 LYS A O 5
ATOM 5216 N N . PHE A 1 63 ? -3.542 0.272 7.011 1.00 0.00 63 PHE A N 5
ATOM 5217 C CA . PHE A 1 63 ? -2.641 -0.271 6.009 1.00 0.00 63 PHE A CA 5
ATOM 5218 C C . PHE A 1 63 ? -3.411 -0.714 4.777 1.00 0.00 63 PHE A C 5
ATOM 5219 O O . PHE A 1 63 ? -4.631 -0.855 4.819 1.00 0.00 63 PHE A O 5
ATOM 5236 N N . ALA A 1 64 ? -2.703 -0.931 3.683 1.00 0.00 64 ALA A N 5
ATOM 5237 C CA . ALA A 1 64 ? -3.337 -1.329 2.441 1.00 0.00 64 ALA A CA 5
ATOM 5238 C C . ALA A 1 64 ? -2.722 -2.610 1.903 1.00 0.00 64 ALA A C 5
ATOM 5239 O O . ALA A 1 64 ? -1.644 -3.017 2.330 1.00 0.00 64 ALA A O 5
ATOM 5246 N N . PHE A 1 65 ? -3.422 -3.238 0.976 1.00 0.00 65 PHE A N 5
ATOM 5247 C CA . PHE A 1 65 ? -2.930 -4.430 0.308 1.00 0.00 65 PHE A CA 5
ATOM 5248 C C . PHE A 1 65 ? -2.745 -4.136 -1.172 1.00 0.00 65 PHE A C 5
ATOM 5249 O O . PHE A 1 65 ? -3.646 -3.592 -1.821 1.00 0.00 65 PHE A O 5
ATOM 5266 N N . ALA A 1 66 ? -1.582 -4.475 -1.698 1.00 0.00 66 ALA A N 5
ATOM 5267 C CA . ALA A 1 66 ? -1.260 -4.154 -3.076 1.00 0.00 66 ALA A CA 5
ATOM 5268 C C . ALA A 1 66 ? -0.944 -5.400 -3.886 1.00 0.00 66 ALA A C 5
ATOM 5269 O O . ALA A 1 66 ? -0.517 -6.418 -3.347 1.00 0.00 66 ALA A O 5
ATOM 5276 N N . GLU A 1 67 ? -1.152 -5.295 -5.182 1.00 0.00 67 GLU A N 5
ATOM 5277 C CA . GLU A 1 67 ? -0.958 -6.402 -6.093 1.00 0.00 67 GLU A CA 5
ATOM 5278 C C . GLU A 1 67 ? 0.363 -6.279 -6.852 1.00 0.00 67 GLU A C 5
ATOM 5279 O O . GLU A 1 67 ? 0.570 -5.326 -7.603 1.00 0.00 67 GLU A O 5
ATOM 5291 N N . ARG A 1 68 ? 1.256 -7.237 -6.622 1.00 0.00 68 ARG A N 5
ATOM 5292 C CA . ARG A 1 68 ? 2.492 -7.362 -7.383 1.00 0.00 68 ARG A CA 5
ATOM 5293 C C . ARG A 1 68 ? 2.198 -7.420 -8.889 1.00 0.00 68 ARG A C 5
ATOM 5294 O O . ARG A 1 68 ? 1.653 -8.403 -9.392 1.00 0.00 68 ARG A O 5
ATOM 5315 N N . VAL A 1 69 ? 2.526 -6.339 -9.596 1.00 0.00 69 VAL A N 5
ATOM 5316 C CA . VAL A 1 69 ? 2.308 -6.258 -11.043 1.00 0.00 69 VAL A CA 5
ATOM 5317 C C . VAL A 1 69 ? 3.449 -6.954 -11.793 1.00 0.00 69 VAL A C 5
ATOM 5318 O O . VAL A 1 69 ? 3.596 -6.846 -13.010 1.00 0.00 69 VAL A O 5
ATOM 5331 N N . LEU A 1 70 ? 4.240 -7.689 -11.041 1.00 0.00 70 LEU A N 5
ATOM 5332 C CA . LEU A 1 70 ? 5.329 -8.472 -11.598 1.00 0.00 70 LEU A CA 5
ATOM 5333 C C . LEU A 1 70 ? 4.789 -9.813 -12.069 1.00 0.00 70 LEU A C 5
ATOM 5334 O O . LEU A 1 70 ? 4.878 -10.104 -13.276 1.00 0.00 70 LEU A O 5
ATOM 5351 N N . MET A 1 1 ? -0.609 20.970 13.787 1.00 0.00 1 MET A N 6
ATOM 5352 C CA . MET A 1 1 ? -1.901 21.155 13.083 1.00 0.00 1 MET A CA 6
ATOM 5353 C C . MET A 1 1 ? -2.820 19.959 13.284 1.00 0.00 1 MET A C 6
ATOM 5354 O O . MET A 1 1 ? -2.727 18.957 12.572 1.00 0.00 1 MET A O 6
ATOM 5370 N N . ALA A 1 2 ? -3.700 20.067 14.263 1.00 0.00 2 ALA A N 6
ATOM 5371 C CA . ALA A 1 2 ? -4.711 19.052 14.499 1.00 0.00 2 ALA A CA 6
ATOM 5372 C C . ALA A 1 2 ? -6.079 19.614 14.142 1.00 0.00 2 ALA A C 6
ATOM 5373 O O . ALA A 1 2 ? -6.684 20.355 14.916 1.00 0.00 2 ALA A O 6
ATOM 5380 N N . PHE A 1 3 ? -6.552 19.272 12.956 1.00 0.00 3 PHE A N 6
ATOM 5381 C CA . PHE A 1 3 ? -7.795 19.825 12.430 1.00 0.00 3 PHE A CA 6
ATOM 5382 C C . PHE A 1 3 ? -9.003 19.031 12.925 1.00 0.00 3 PHE A C 6
ATOM 5383 O O . PHE A 1 3 ? -9.951 18.789 12.178 1.00 0.00 3 PHE A O 6
ATOM 5400 N N . GLY A 1 4 ? -8.963 18.634 14.187 1.00 0.00 4 GLY A N 6
ATOM 5401 C CA . GLY A 1 4 ? -10.029 17.834 14.755 1.00 0.00 4 GLY A CA 6
ATOM 5402 C C . GLY A 1 4 ? -9.680 16.365 14.719 1.00 0.00 4 GLY A C 6
ATOM 5403 O O . GLY A 1 4 ? -9.788 15.654 15.718 1.00 0.00 4 GLY A O 6
ATOM 5407 N N . LYS A 1 5 ? -9.237 15.923 13.556 1.00 0.00 5 LYS A N 6
ATOM 5408 C CA . LYS A 1 5 ? -8.810 14.551 13.365 1.00 0.00 5 LYS A CA 6
ATOM 5409 C C . LYS A 1 5 ? -7.317 14.508 13.047 1.00 0.00 5 LYS A C 6
ATOM 5410 O O . LYS A 1 5 ? -6.849 15.195 12.137 1.00 0.00 5 LYS A O 6
ATOM 5429 N N . PRO A 1 6 ? -6.542 13.746 13.830 1.00 0.00 6 PRO A N 6
ATOM 5430 C CA . PRO A 1 6 ? -5.127 13.510 13.541 1.00 0.00 6 PRO A CA 6
ATOM 5431 C C . PRO A 1 6 ? -4.960 12.728 12.244 1.00 0.00 6 PRO A C 6
ATOM 5432 O O . PRO A 1 6 ? -5.732 11.798 11.973 1.00 0.00 6 PRO A O 6
ATOM 5443 N N . ALA A 1 7 ? -3.961 13.118 11.447 1.00 0.00 7 ALA A N 6
ATOM 5444 C CA . ALA A 1 7 ? -3.721 12.512 10.138 1.00 0.00 7 ALA A CA 6
ATOM 5445 C C . ALA A 1 7 ? -4.920 12.733 9.209 1.00 0.00 7 ALA A C 6
ATOM 5446 O O . ALA A 1 7 ? -5.590 13.766 9.287 1.00 0.00 7 ALA A O 6
ATOM 5453 N N . MET A 1 8 ? -5.169 11.769 8.318 1.00 0.00 8 MET A N 6
ATOM 5454 C CA . MET A 1 8 ? -6.294 11.829 7.383 1.00 0.00 8 MET A CA 6
ATOM 5455 C C . MET A 1 8 ? -6.160 13.016 6.436 1.00 0.00 8 MET A C 6
ATOM 5456 O O . MET A 1 8 ? -7.130 13.727 6.160 1.00 0.00 8 MET A O 6
ATOM 5470 N N . LYS A 1 9 ? -4.955 13.225 5.929 1.00 0.00 9 LYS A N 6
ATOM 5471 C CA . LYS A 1 9 ? -4.713 14.314 4.996 1.00 0.00 9 LYS A CA 6
ATOM 5472 C C . LYS A 1 9 ? -4.320 13.767 3.622 1.00 0.00 9 LYS A C 6
ATOM 5473 O O . LYS A 1 9 ? -3.162 13.839 3.209 1.00 0.00 9 LYS A O 6
ATOM 5492 N N . ASN A 1 10 ? -5.316 13.187 2.945 1.00 0.00 10 ASN A N 6
ATOM 5493 C CA . ASN A 1 10 ? -5.164 12.608 1.615 1.00 0.00 10 ASN A CA 6
ATOM 5494 C C . ASN A 1 10 ? -4.385 11.299 1.682 1.00 0.00 10 ASN A C 6
ATOM 5495 O O . ASN A 1 10 ? -3.186 11.287 1.965 1.00 0.00 10 ASN A O 6
ATOM 5506 N N . VAL A 1 11 ? -5.088 10.203 1.431 1.00 0.00 11 VAL A N 6
ATOM 5507 C CA . VAL A 1 11 ? -4.481 8.877 1.418 1.00 0.00 11 VAL A CA 6
ATOM 5508 C C . VAL A 1 11 ? -3.343 8.823 0.391 1.00 0.00 11 VAL A C 6
ATOM 5509 O O . VAL A 1 11 ? -3.536 9.165 -0.777 1.00 0.00 11 VAL A O 6
ATOM 5522 N N . PRO A 1 12 ? -2.139 8.407 0.823 1.00 0.00 12 PRO A N 6
ATOM 5523 C CA . PRO A 1 12 ? -0.938 8.400 -0.029 1.00 0.00 12 PRO A CA 6
ATOM 5524 C C . PRO A 1 12 ? -0.992 7.348 -1.133 1.00 0.00 12 PRO A C 6
ATOM 5525 O O . PRO A 1 12 ? -0.146 7.328 -2.026 1.00 0.00 12 PRO A O 6
ATOM 5536 N N . VAL A 1 13 ? -1.983 6.476 -1.051 1.00 0.00 13 VAL A N 6
ATOM 5537 C CA . VAL A 1 13 ? -2.146 5.399 -2.012 1.00 0.00 13 VAL A CA 6
ATOM 5538 C C . VAL A 1 13 ? -3.582 5.366 -2.523 1.00 0.00 13 VAL A C 6
ATOM 5539 O O . VAL A 1 13 ? -4.530 5.481 -1.747 1.00 0.00 13 VAL A O 6
ATOM 5552 N N . GLU A 1 14 ? -3.745 5.226 -3.823 1.00 0.00 14 GLU A N 6
ATOM 5553 C CA . GLU A 1 14 ? -5.071 5.166 -4.403 1.00 0.00 14 GLU A CA 6
ATOM 5554 C C . GLU A 1 14 ? -5.367 3.767 -4.923 1.00 0.00 14 GLU A C 6
ATOM 5555 O O . GLU A 1 14 ? -4.513 3.130 -5.546 1.00 0.00 14 GLU A O 6
ATOM 5567 N N . ALA A 1 15 ? -6.572 3.291 -4.644 1.00 0.00 15 ALA A N 6
ATOM 5568 C CA . ALA A 1 15 ? -7.023 1.998 -5.138 1.00 0.00 15 ALA A CA 6
ATOM 5569 C C . ALA A 1 15 ? -7.109 2.007 -6.658 1.00 0.00 15 ALA A C 6
ATOM 5570 O O . ALA A 1 15 ? -7.870 2.782 -7.241 1.00 0.00 15 ALA A O 6
ATOM 5577 N N . GLY A 1 16 ? -6.315 1.158 -7.291 1.00 0.00 16 GLY A N 6
ATOM 5578 C CA . GLY A 1 16 ? -6.318 1.078 -8.735 1.00 0.00 16 GLY A CA 6
ATOM 5579 C C . GLY A 1 16 ? -5.022 1.573 -9.350 1.00 0.00 16 GLY A C 6
ATOM 5580 O O . GLY A 1 16 ? -4.808 1.443 -10.556 1.00 0.00 16 GLY A O 6
ATOM 5584 N N . LYS A 1 17 ? -4.151 2.140 -8.527 1.00 0.00 17 LYS A N 6
ATOM 5585 C CA . LYS A 1 17 ? -2.875 2.654 -9.009 1.00 0.00 17 LYS A CA 6
ATOM 5586 C C . LYS A 1 17 ? -1.793 1.597 -8.876 1.00 0.00 17 LYS A C 6
ATOM 5587 O O . LYS A 1 17 ? -1.890 0.709 -8.031 1.00 0.00 17 LYS A O 6
ATOM 5606 N N . GLU A 1 18 ? -0.759 1.717 -9.691 1.00 0.00 18 GLU A N 6
ATOM 5607 C CA . GLU A 1 18 ? 0.409 0.863 -9.554 1.00 0.00 18 GLU A CA 6
ATOM 5608 C C . GLU A 1 18 ? 1.600 1.713 -9.141 1.00 0.00 18 GLU A C 6
ATOM 5609 O O . GLU A 1 18 ? 1.996 2.633 -9.860 1.00 0.00 18 GLU A O 6
ATOM 5621 N N . TYR A 1 19 ? 2.156 1.426 -7.979 1.00 0.00 19 TYR A N 6
ATOM 5622 C CA . TYR A 1 19 ? 3.262 2.211 -7.462 1.00 0.00 19 TYR A CA 6
ATOM 5623 C C . TYR A 1 19 ? 4.550 1.407 -7.426 1.00 0.00 19 TYR A C 6
ATOM 5624 O O . TYR A 1 19 ? 4.548 0.216 -7.119 1.00 0.00 19 TYR A O 6
ATOM 5642 N N . GLU A 1 20 ? 5.637 2.075 -7.768 1.00 0.00 20 GLU A N 6
ATOM 5643 C CA . GLU A 1 20 ? 6.962 1.490 -7.725 1.00 0.00 20 GLU A CA 6
ATOM 5644 C C . GLU A 1 20 ? 7.518 1.612 -6.311 1.00 0.00 20 GLU A C 6
ATOM 5645 O O . GLU A 1 20 ? 8.003 2.672 -5.915 1.00 0.00 20 GLU A O 6
ATOM 5657 N N . VAL A 1 21 ? 7.424 0.534 -5.550 1.00 0.00 21 VAL A N 6
ATOM 5658 C CA . VAL A 1 21 ? 7.739 0.581 -4.128 1.00 0.00 21 VAL A CA 6
ATOM 5659 C C . VAL A 1 21 ? 8.957 -0.261 -3.782 1.00 0.00 21 VAL A C 6
ATOM 5660 O O . VAL A 1 21 ? 9.469 -1.015 -4.612 1.00 0.00 21 VAL A O 6
ATOM 5673 N N . THR A 1 22 ? 9.408 -0.121 -2.542 1.00 0.00 22 THR A N 6
ATOM 5674 C CA . THR A 1 22 ? 10.506 -0.914 -2.024 1.00 0.00 22 THR A CA 6
ATOM 5675 C C . THR A 1 22 ? 10.007 -1.808 -0.889 1.00 0.00 22 THR A C 6
ATOM 5676 O O . THR A 1 22 ? 9.034 -1.474 -0.212 1.00 0.00 22 THR A O 6
ATOM 5687 N N . ILE A 1 23 ? 10.678 -2.930 -0.680 1.00 0.00 23 ILE A N 6
ATOM 5688 C CA . ILE A 1 23 ? 10.235 -3.925 0.277 1.00 0.00 23 ILE A CA 6
ATOM 5689 C C . ILE A 1 23 ? 11.302 -4.094 1.340 1.00 0.00 23 ILE A C 6
ATOM 5690 O O . ILE A 1 23 ? 11.975 -5.123 1.434 1.00 0.00 23 ILE A O 6
ATOM 5706 N N . GLU A 1 24 ? 11.491 -3.023 2.084 1.00 0.00 24 GLU A N 6
ATOM 5707 C CA . GLU A 1 24 ? 12.437 -2.992 3.193 1.00 0.00 24 GLU A CA 6
ATOM 5708 C C . GLU A 1 24 ? 12.034 -3.953 4.310 1.00 0.00 24 GLU A C 6
ATOM 5709 O O . GLU A 1 24 ? 12.850 -4.305 5.157 1.00 0.00 24 GLU A O 6
ATOM 5721 N N . ASP A 1 25 ? 10.782 -4.384 4.311 1.00 0.00 25 ASP A N 6
ATOM 5722 C CA . ASP A 1 25 ? 10.283 -5.244 5.378 1.00 0.00 25 ASP A CA 6
ATOM 5723 C C . ASP A 1 25 ? 9.453 -6.386 4.809 1.00 0.00 25 ASP A C 6
ATOM 5724 O O . ASP A 1 25 ? 8.871 -6.256 3.740 1.00 0.00 25 ASP A O 6
ATOM 5733 N N . MET A 1 26 ? 9.427 -7.514 5.508 1.00 0.00 26 MET A N 6
ATOM 5734 C CA . MET A 1 26 ? 8.594 -8.642 5.117 1.00 0.00 26 MET A CA 6
ATOM 5735 C C . MET A 1 26 ? 7.918 -9.244 6.338 1.00 0.00 26 MET A C 6
ATOM 5736 O O . MET A 1 26 ? 8.440 -9.166 7.446 1.00 0.00 26 MET A O 6
ATOM 5750 N N . GLY A 1 27 ? 6.763 -9.859 6.126 1.00 0.00 27 GLY A N 6
ATOM 5751 C CA . GLY A 1 27 ? 6.056 -10.511 7.209 1.00 0.00 27 GLY A CA 6
ATOM 5752 C C . GLY A 1 27 ? 6.529 -11.936 7.404 1.00 0.00 27 GLY A C 6
ATOM 5753 O O . GLY A 1 27 ? 6.054 -12.641 8.294 1.00 0.00 27 GLY A O 6
ATOM 5757 N N . LYS A 1 28 ? 7.471 -12.351 6.552 1.00 0.00 28 LYS A N 6
ATOM 5758 C CA . LYS A 1 28 ? 8.064 -13.684 6.602 1.00 0.00 28 LYS A CA 6
ATOM 5759 C C . LYS A 1 28 ? 7.016 -14.779 6.452 1.00 0.00 28 LYS A C 6
ATOM 5760 O O . LYS A 1 28 ? 7.218 -15.926 6.848 1.00 0.00 28 LYS A O 6
ATOM 5779 N N . GLY A 1 29 ? 5.911 -14.408 5.841 1.00 0.00 29 GLY A N 6
ATOM 5780 C CA . GLY A 1 29 ? 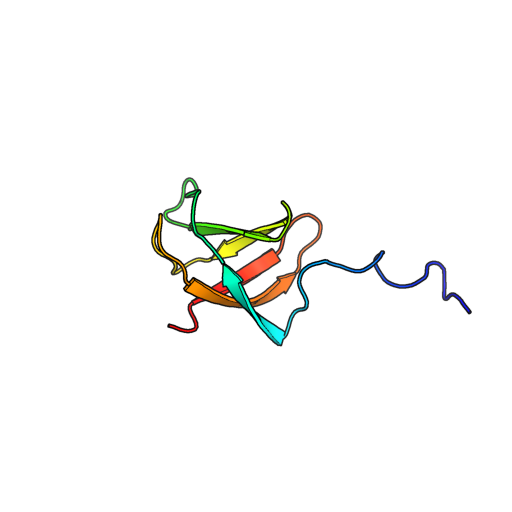4.856 -15.349 5.542 1.00 0.00 29 GLY A CA 6
ATOM 5781 C C . GLY A 1 29 ? 4.287 -15.106 4.161 1.00 0.00 29 GLY A C 6
ATOM 5782 O O . GLY A 1 29 ? 3.088 -15.255 3.937 1.00 0.00 29 GLY A O 6
ATOM 5786 N N . GLY A 1 30 ? 5.153 -14.707 3.236 1.00 0.00 30 GLY A N 6
ATOM 5787 C CA . GLY A 1 30 ? 4.719 -14.406 1.884 1.00 0.00 30 GLY A CA 6
ATOM 5788 C C . GLY A 1 30 ? 4.514 -12.920 1.672 1.00 0.00 30 GLY A C 6
ATOM 5789 O O . GLY A 1 30 ? 4.895 -12.374 0.639 1.00 0.00 30 GLY A O 6
ATOM 5793 N N . ASP A 1 31 ? 3.921 -12.268 2.662 1.00 0.00 31 ASP A N 6
ATOM 5794 C CA . ASP A 1 31 ? 3.648 -10.838 2.580 1.00 0.00 31 ASP A CA 6
ATOM 5795 C C . ASP A 1 31 ? 4.923 -10.021 2.736 1.00 0.00 31 ASP A C 6
ATOM 5796 O O . ASP A 1 31 ? 5.684 -10.208 3.685 1.00 0.00 31 ASP A O 6
ATOM 5805 N N . GLY A 1 32 ? 5.150 -9.130 1.791 1.00 0.00 32 GLY A N 6
ATOM 5806 C CA . GLY A 1 32 ? 6.220 -8.166 1.900 1.00 0.00 32 GLY A CA 6
ATOM 5807 C C . GLY A 1 32 ? 5.658 -6.793 2.195 1.00 0.00 32 GLY A C 6
ATOM 5808 O O . GLY A 1 32 ? 4.593 -6.440 1.692 1.00 0.00 32 GLY A O 6
ATOM 5812 N N . ILE A 1 33 ? 6.350 -6.020 3.009 1.00 0.00 33 ILE A N 6
ATOM 5813 C CA . ILE A 1 33 ? 5.828 -4.744 3.456 1.00 0.00 33 ILE A CA 6
ATOM 5814 C C . ILE A 1 33 ? 6.490 -3.592 2.717 1.00 0.00 33 ILE A C 6
ATOM 5815 O O . ILE A 1 33 ? 7.662 -3.271 2.944 1.00 0.00 33 ILE A O 6
ATOM 5831 N N . ALA A 1 34 ? 5.744 -3.008 1.796 1.00 0.00 34 ALA A N 6
ATOM 5832 C CA . ALA A 1 34 ? 6.117 -1.738 1.218 1.00 0.00 34 ALA A CA 6
ATOM 5833 C C . ALA A 1 34 ? 5.565 -0.636 2.103 1.00 0.00 34 ALA A C 6
ATOM 5834 O O . ALA A 1 34 ? 4.603 -0.858 2.839 1.00 0.00 34 ALA A O 6
ATOM 5841 N N . ARG A 1 35 ? 6.160 0.535 2.066 1.00 0.00 35 ARG A N 6
ATOM 5842 C CA . ARG A 1 35 ? 5.664 1.626 2.879 1.00 0.00 35 ARG A CA 6
ATOM 5843 C C . ARG A 1 35 ? 5.762 2.935 2.122 1.00 0.00 35 ARG A C 6
ATOM 5844 O O . ARG A 1 35 ? 6.848 3.367 1.740 1.00 0.00 35 ARG A O 6
ATOM 5865 N N . ILE A 1 36 ? 4.614 3.548 1.897 1.00 0.00 36 ILE A N 6
ATOM 5866 C CA . ILE A 1 36 ? 4.545 4.800 1.175 1.00 0.00 36 ILE A CA 6
ATOM 5867 C C . ILE A 1 36 ? 4.186 5.936 2.118 1.00 0.00 36 ILE A C 6
ATOM 5868 O O . ILE A 1 36 ? 3.071 6.006 2.629 1.00 0.00 36 ILE A O 6
ATOM 5884 N N . ASP A 1 37 ? 5.170 6.783 2.378 1.00 0.00 37 ASP A N 6
ATOM 5885 C CA . ASP A 1 37 ? 5.009 7.953 3.248 1.00 0.00 37 ASP A CA 6
ATOM 5886 C C . ASP A 1 37 ? 4.721 7.526 4.693 1.00 0.00 37 ASP A C 6
ATOM 5887 O O . ASP A 1 37 ? 4.243 8.311 5.509 1.00 0.00 37 ASP A O 6
ATOM 5896 N N . GLY A 1 38 ? 5.051 6.281 5.022 1.00 0.00 38 GLY A N 6
ATOM 5897 C CA . GLY A 1 38 ? 4.763 5.777 6.350 1.00 0.00 38 GLY A CA 6
ATOM 5898 C C . GLY A 1 38 ? 3.513 4.929 6.369 1.00 0.00 38 GLY A C 6
ATOM 5899 O O . GLY A 1 38 ? 3.213 4.266 7.359 1.00 0.00 38 GLY A O 6
ATOM 5903 N N . PHE A 1 39 ? 2.794 4.941 5.260 1.00 0.00 39 PHE A N 6
ATOM 5904 C CA . PHE A 1 39 ? 1.595 4.140 5.107 1.00 0.00 39 PHE A CA 6
ATOM 5905 C C . PHE A 1 39 ? 1.991 2.727 4.703 1.00 0.00 39 PHE A C 6
ATOM 5906 O O . PHE A 1 39 ? 2.621 2.529 3.661 1.00 0.00 39 PHE A O 6
ATOM 5923 N N . VAL A 1 40 ? 1.647 1.757 5.535 1.00 0.00 40 VAL A N 6
ATOM 5924 C CA . VAL A 1 40 ? 2.062 0.378 5.315 1.00 0.00 40 VAL A CA 6
ATOM 5925 C C . VAL A 1 40 ? 1.256 -0.268 4.193 1.00 0.00 40 VAL A C 6
ATOM 5926 O O . VAL A 1 40 ? 0.029 -0.318 4.243 1.00 0.00 40 VAL A O 6
ATOM 5939 N N . VAL A 1 41 ? 1.952 -0.755 3.180 1.00 0.00 41 VAL A N 6
ATOM 5940 C CA . VAL A 1 41 ? 1.314 -1.403 2.049 1.00 0.00 41 VAL A CA 6
ATOM 5941 C C . VAL A 1 41 ? 1.731 -2.871 1.989 1.00 0.00 41 VAL A C 6
ATOM 5942 O O . VAL A 1 41 ? 2.881 -3.190 1.689 1.00 0.00 41 VAL A O 6
ATOM 5955 N N . PHE A 1 42 ? 0.798 -3.758 2.295 1.00 0.00 42 PHE A N 6
ATOM 5956 C CA . PHE A 1 42 ? 1.073 -5.187 2.312 1.00 0.00 42 PHE A CA 6
ATOM 5957 C C . PHE A 1 42 ? 1.039 -5.758 0.906 1.00 0.00 42 PHE A C 6
ATOM 5958 O O . PHE A 1 42 ? 0.019 -5.692 0.218 1.00 0.00 42 PHE A O 6
ATOM 5975 N N . VAL A 1 43 ? 2.163 -6.306 0.484 1.00 0.00 43 VAL A N 6
ATOM 5976 C CA . VAL A 1 43 ? 2.276 -6.920 -0.824 1.00 0.00 43 VAL A CA 6
ATOM 5977 C C . VAL A 1 43 ? 2.532 -8.415 -0.661 1.00 0.00 43 VAL A C 6
ATOM 5978 O O . VAL A 1 43 ? 3.657 -8.834 -0.395 1.00 0.00 43 VAL A O 6
ATOM 5991 N N . PRO A 1 44 ? 1.491 -9.240 -0.836 1.00 0.00 44 PRO A N 6
ATOM 5992 C CA . PRO A 1 44 ? 1.521 -10.670 -0.481 1.00 0.00 44 PRO A CA 6
ATOM 5993 C C . PRO A 1 44 ? 2.448 -11.528 -1.347 1.00 0.00 44 PRO A C 6
ATOM 5994 O O . PRO A 1 44 ? 2.474 -12.751 -1.202 1.00 0.00 44 PRO A O 6
ATOM 6005 N N . ASN A 1 45 ? 3.204 -10.899 -2.245 1.00 0.00 45 ASN A N 6
ATOM 6006 C CA . ASN A 1 45 ? 4.127 -11.635 -3.110 1.00 0.00 45 ASN A CA 6
ATOM 6007 C C . ASN A 1 45 ? 5.412 -10.852 -3.355 1.00 0.00 45 ASN A C 6
ATOM 6008 O O . ASN A 1 45 ? 6.184 -11.181 -4.252 1.00 0.00 45 ASN A O 6
ATOM 6019 N N . ALA A 1 46 ? 5.648 -9.824 -2.562 1.00 0.00 46 ALA A N 6
ATOM 6020 C CA . ALA A 1 46 ? 6.836 -8.994 -2.727 1.00 0.00 46 ALA A CA 6
ATOM 6021 C C . ALA A 1 46 ? 8.038 -9.561 -1.979 1.00 0.00 46 ALA A C 6
ATOM 6022 O O . ALA A 1 46 ? 7.928 -9.952 -0.817 1.00 0.00 46 ALA A O 6
ATOM 6029 N N . GLU A 1 47 ? 9.186 -9.597 -2.651 1.00 0.00 47 GLU A N 6
ATOM 6030 C CA . GLU A 1 47 ? 10.420 -10.059 -2.037 1.00 0.00 47 GLU A CA 6
ATOM 6031 C C . GLU A 1 47 ? 11.207 -8.891 -1.445 1.00 0.00 47 GLU A C 6
ATOM 6032 O O . GLU A 1 47 ? 11.197 -7.782 -1.986 1.00 0.00 47 GLU A O 6
ATOM 6044 N N . LYS A 1 48 ? 11.895 -9.152 -0.341 1.00 0.00 48 LYS A N 6
ATOM 6045 C CA . LYS A 1 48 ? 12.658 -8.127 0.363 1.00 0.00 48 LYS A CA 6
ATOM 6046 C C . LYS A 1 48 ? 13.819 -7.623 -0.489 1.00 0.00 48 LYS A C 6
ATOM 6047 O O . LYS A 1 48 ? 14.593 -8.414 -1.030 1.00 0.00 48 LYS A O 6
ATOM 6066 N N . GLY A 1 49 ? 13.930 -6.308 -0.611 1.00 0.00 49 GLY A N 6
ATOM 6067 C CA . GLY A 1 49 ? 15.047 -5.719 -1.327 1.00 0.00 49 GLY A CA 6
ATOM 6068 C C . GLY A 1 49 ? 14.794 -5.563 -2.815 1.00 0.00 49 GLY A C 6
ATOM 6069 O O . GLY A 1 49 ? 15.613 -4.984 -3.529 1.00 0.00 49 GLY A O 6
ATOM 6073 N N . SER A 1 50 ? 13.665 -6.071 -3.287 1.00 0.00 50 SER A N 6
ATOM 6074 C CA . SER A 1 50 ? 13.333 -5.988 -4.702 1.00 0.00 50 SER A CA 6
ATOM 6075 C C . SER A 1 50 ? 12.445 -4.775 -4.981 1.00 0.00 50 SER A C 6
ATOM 6076 O O . SER A 1 50 ? 11.650 -4.368 -4.134 1.00 0.00 50 SER A O 6
ATOM 6084 N N . VAL A 1 51 ? 12.600 -4.197 -6.170 1.00 0.00 51 VAL A N 6
ATOM 6085 C CA . VAL A 1 51 ? 11.791 -3.058 -6.582 1.00 0.00 51 VAL A CA 6
ATOM 6086 C C . VAL A 1 51 ? 10.563 -3.559 -7.327 1.00 0.00 51 VAL A C 6
ATOM 6087 O O . VAL A 1 51 ? 10.665 -4.063 -8.447 1.00 0.00 51 VAL A O 6
ATOM 6100 N N . ILE A 1 52 ? 9.411 -3.428 -6.702 1.00 0.00 52 ILE A N 6
ATOM 6101 C CA . ILE A 1 52 ? 8.204 -4.047 -7.217 1.00 0.00 52 ILE A CA 6
ATOM 6102 C C . ILE A 1 52 ? 7.125 -3.030 -7.540 1.00 0.00 52 ILE A C 6
ATOM 6103 O O . ILE A 1 52 ? 6.963 -2.014 -6.859 1.00 0.00 52 ILE A O 6
ATOM 6119 N N . ASN A 1 53 ? 6.413 -3.324 -8.607 1.00 0.00 53 ASN A N 6
ATOM 6120 C CA . ASN A 1 53 ? 5.271 -2.538 -9.035 1.00 0.00 53 ASN A CA 6
ATOM 6121 C C . ASN A 1 53 ? 4.025 -3.091 -8.364 1.00 0.00 53 ASN A C 6
ATOM 6122 O O . ASN A 1 53 ? 3.645 -4.240 -8.601 1.00 0.00 53 ASN A O 6
ATOM 6133 N N . VAL A 1 54 ? 3.420 -2.303 -7.495 1.00 0.00 54 VAL A N 6
ATOM 6134 C CA . VAL A 1 54 ? 2.278 -2.773 -6.731 1.00 0.00 54 VAL A CA 6
ATOM 6135 C C . VAL A 1 54 ? 1.008 -2.019 -7.090 1.00 0.00 54 VAL A C 6
ATOM 6136 O O . VAL A 1 54 ? 0.976 -0.790 -7.097 1.00 0.00 54 VAL A O 6
ATOM 6149 N N . LYS A 1 55 ? -0.035 -2.763 -7.403 1.00 0.00 55 LYS A N 6
ATOM 6150 C CA . LYS A 1 55 ? -1.337 -2.171 -7.638 1.00 0.00 55 LYS A CA 6
ATOM 6151 C C . LYS A 1 55 ? -2.158 -2.222 -6.355 1.00 0.00 55 LYS A C 6
ATOM 6152 O O . LYS A 1 55 ? -2.631 -3.287 -5.956 1.00 0.00 55 LYS A O 6
ATOM 6171 N N . VAL A 1 56 ? -2.286 -1.077 -5.695 1.00 0.00 56 VAL A N 6
ATOM 6172 C CA . VAL A 1 56 ? -3.055 -0.992 -4.458 1.00 0.00 56 VAL A CA 6
ATOM 6173 C C . VAL A 1 56 ? -4.526 -1.252 -4.750 1.00 0.00 56 VAL A C 6
ATOM 6174 O O . VAL A 1 56 ? -5.188 -0.450 -5.404 1.00 0.00 56 VAL A O 6
ATOM 6187 N N . THR A 1 57 ? -5.023 -2.388 -4.287 1.00 0.00 57 THR A N 6
ATOM 6188 C CA . THR A 1 57 ? -6.377 -2.810 -4.598 1.00 0.00 57 THR A CA 6
ATOM 6189 C C . THR A 1 57 ? -7.321 -2.648 -3.408 1.00 0.00 57 THR A C 6
ATOM 6190 O O . THR A 1 57 ? -8.519 -2.418 -3.586 1.00 0.00 57 THR A O 6
ATOM 6201 N N . ALA A 1 58 ? -6.783 -2.744 -2.201 1.00 0.00 58 ALA A N 6
ATOM 6202 C CA . ALA A 1 58 ? -7.603 -2.703 -1.004 1.00 0.00 58 ALA A CA 6
ATOM 6203 C C . ALA A 1 58 ? -6.963 -1.830 0.065 1.00 0.00 58 ALA A C 6
ATOM 6204 O O . ALA A 1 58 ? -6.122 -2.286 0.839 1.00 0.00 58 ALA A O 6
ATOM 6211 N N . VAL A 1 59 ? -7.339 -0.564 0.069 1.00 0.00 59 VAL A N 6
ATOM 6212 C CA . VAL A 1 59 ? -6.877 0.376 1.080 1.00 0.00 59 VAL A CA 6
ATOM 6213 C C . VAL A 1 59 ? -7.710 0.229 2.349 1.00 0.00 59 VAL A C 6
ATOM 6214 O O . VAL A 1 59 ? -8.937 0.311 2.302 1.00 0.00 59 VAL A O 6
ATOM 6227 N N . LYS A 1 60 ? -7.051 -0.000 3.476 1.00 0.00 60 LYS A N 6
ATOM 6228 C CA . LYS A 1 60 ? -7.743 -0.125 4.754 1.00 0.00 60 LYS A CA 6
ATOM 6229 C C . LYS A 1 60 ? -7.446 1.094 5.630 1.00 0.00 60 LYS A C 6
ATOM 6230 O O . LYS A 1 60 ? -7.234 2.191 5.114 1.00 0.00 60 LYS A O 6
ATOM 6249 N N . GLU A 1 61 ? -7.453 0.905 6.947 1.00 0.00 61 GLU A N 6
ATOM 6250 C CA . GLU A 1 61 ? -7.266 2.013 7.880 1.00 0.00 61 GLU A CA 6
ATOM 6251 C C . GLU A 1 61 ? -5.831 2.542 7.868 1.00 0.00 61 GLU A C 6
ATOM 6252 O O . GLU A 1 61 ? -5.554 3.583 7.282 1.00 0.00 61 GLU A O 6
ATOM 6264 N N . LYS A 1 62 ? -4.921 1.815 8.511 1.00 0.00 62 LYS A N 6
ATOM 6265 C CA . LYS A 1 62 ? -3.539 2.271 8.645 1.00 0.00 62 LYS A CA 6
ATOM 6266 C C . LYS A 1 62 ? -2.651 1.621 7.595 1.00 0.00 62 LYS A C 6
ATOM 6267 O O . LYS A 1 62 ? -1.457 1.911 7.501 1.00 0.00 62 LYS A O 6
ATOM 6286 N N . PHE A 1 63 ? -3.243 0.747 6.805 1.00 0.00 63 PHE A N 6
ATOM 6287 C CA . PHE A 1 63 ? -2.493 -0.055 5.859 1.00 0.00 63 PHE A CA 6
ATOM 6288 C C . PHE A 1 63 ? -3.352 -0.415 4.660 1.00 0.00 63 PHE A C 6
ATOM 6289 O O . PHE A 1 63 ? -4.571 -0.269 4.698 1.00 0.00 63 PHE A O 6
ATOM 6306 N N . ALA A 1 64 ? -2.716 -0.871 3.601 1.00 0.00 64 ALA A N 6
ATOM 6307 C CA . ALA A 1 64 ? -3.426 -1.287 2.404 1.00 0.00 64 ALA A CA 6
ATOM 6308 C C . ALA A 1 64 ? -2.832 -2.567 1.849 1.00 0.00 64 ALA A C 6
ATOM 6309 O O . ALA A 1 64 ? -1.787 -3.023 2.310 1.00 0.00 64 ALA A O 6
ATOM 6316 N N . PHE A 1 65 ? -3.507 -3.143 0.869 1.00 0.00 65 PHE A N 6
ATOM 6317 C CA . PHE A 1 65 ? -3.021 -4.333 0.196 1.00 0.00 65 PHE A CA 6
ATOM 6318 C C . PHE A 1 65 ? -2.813 -4.032 -1.280 1.00 0.00 65 PHE A C 6
ATOM 6319 O O . PHE A 1 65 ? -3.670 -3.414 -1.920 1.00 0.00 65 PHE A O 6
ATOM 6336 N N . ALA A 1 66 ? -1.676 -4.450 -1.807 1.00 0.00 66 ALA A N 6
ATOM 6337 C CA . ALA A 1 66 ? -1.348 -4.206 -3.201 1.00 0.00 66 ALA A CA 6
ATOM 6338 C C . ALA A 1 66 ? -0.813 -5.471 -3.850 1.00 0.00 66 ALA A C 6
ATOM 6339 O O . ALA A 1 66 ? -0.127 -6.264 -3.206 1.00 0.00 66 ALA A O 6
ATOM 6346 N N . GLU A 1 67 ? -1.129 -5.660 -5.121 1.00 0.00 67 GLU A N 6
ATOM 6347 C CA . GLU A 1 67 ? -0.711 -6.856 -5.826 1.00 0.00 67 GLU A CA 6
ATOM 6348 C C . GLU A 1 67 ? 0.604 -6.635 -6.566 1.00 0.00 67 GLU A C 6
ATOM 6349 O O . GLU A 1 67 ? 0.860 -5.555 -7.105 1.00 0.00 67 GLU A O 6
ATOM 6361 N N . ARG A 1 68 ? 1.436 -7.664 -6.562 1.00 0.00 68 ARG A N 6
ATOM 6362 C CA . ARG A 1 68 ? 2.671 -7.684 -7.323 1.00 0.00 68 ARG A CA 6
ATOM 6363 C C . ARG A 1 68 ? 2.365 -7.804 -8.814 1.00 0.00 68 ARG A C 6
ATOM 6364 O O . ARG A 1 68 ? 1.886 -8.835 -9.278 1.00 0.00 68 ARG A O 6
ATOM 6385 N N . VAL A 1 69 ? 2.615 -6.725 -9.545 1.00 0.00 69 VAL A N 6
ATOM 6386 C CA . VAL A 1 69 ? 2.306 -6.648 -10.976 1.00 0.00 69 VAL A CA 6
ATOM 6387 C C . VAL A 1 69 ? 3.400 -7.317 -11.826 1.00 0.00 69 VAL A C 6
ATOM 6388 O O . VAL A 1 69 ? 3.442 -7.196 -13.052 1.00 0.00 69 VAL A O 6
ATOM 6401 N N . LEU A 1 70 ? 4.264 -8.056 -11.167 1.00 0.00 70 LEU A N 6
ATOM 6402 C CA . LEU A 1 70 ? 5.363 -8.739 -11.838 1.00 0.00 70 LEU A CA 6
ATOM 6403 C C . LEU A 1 70 ? 5.573 -10.124 -11.238 1.00 0.00 70 LEU A C 6
ATOM 6404 O O . LEU A 1 70 ? 6.536 -10.309 -10.468 1.00 0.00 70 LEU A O 6
ATOM 6421 N N . MET A 1 1 ? -13.510 14.594 14.800 1.00 0.00 1 MET A N 7
ATOM 6422 C CA . MET A 1 1 ? -14.016 15.968 14.590 1.00 0.00 1 MET A CA 7
ATOM 6423 C C . MET A 1 1 ? -15.128 15.973 13.550 1.00 0.00 1 MET A C 7
ATOM 6424 O O . MET A 1 1 ? -16.176 16.589 13.747 1.00 0.00 1 MET A O 7
ATOM 6440 N N . ALA A 1 2 ? -14.900 15.284 12.442 1.00 0.00 2 ALA A N 7
ATOM 6441 C CA . ALA A 1 2 ? -15.896 15.198 11.388 1.00 0.00 2 ALA A CA 7
ATOM 6442 C C . ALA A 1 2 ? -16.871 14.061 11.670 1.00 0.00 2 ALA A C 7
ATOM 6443 O O . ALA A 1 2 ? -16.464 12.970 12.078 1.00 0.00 2 ALA A O 7
ATOM 6450 N N . PHE A 1 3 ? -18.147 14.314 11.437 1.00 0.00 3 PHE A N 7
ATOM 6451 C CA . PHE A 1 3 ? -19.193 13.373 11.807 1.00 0.00 3 PHE A CA 7
ATOM 6452 C C . PHE A 1 3 ? -19.369 12.312 10.731 1.00 0.00 3 PHE A C 7
ATOM 6453 O O . PHE A 1 3 ? -19.626 12.628 9.567 1.00 0.00 3 PHE A O 7
ATOM 6470 N N . GLY A 1 4 ? -19.201 11.057 11.122 1.00 0.00 4 GLY A N 7
ATOM 6471 C CA . GLY A 1 4 ? -19.336 9.962 10.184 1.00 0.00 4 GLY A CA 7
ATOM 6472 C C . GLY A 1 4 ? -17.998 9.510 9.655 1.00 0.00 4 GLY A C 7
ATOM 6473 O O . GLY A 1 4 ? -17.879 8.419 9.100 1.00 0.00 4 GLY A O 7
ATOM 6477 N N . LYS A 1 5 ? -16.988 10.359 9.851 1.00 0.00 5 LYS A N 7
ATOM 6478 C CA . LYS A 1 5 ? -15.630 10.106 9.375 1.00 0.00 5 LYS A CA 7
ATOM 6479 C C . LYS A 1 5 ? -15.597 9.991 7.851 1.00 0.00 5 LYS A C 7
ATOM 6480 O O . LYS A 1 5 ? -15.870 8.930 7.284 1.00 0.00 5 LYS A O 7
ATOM 6499 N N . PRO A 1 6 ? -15.285 11.102 7.170 1.00 0.00 6 PRO A N 7
ATOM 6500 C CA . PRO A 1 6 ? -15.169 11.128 5.715 1.00 0.00 6 PRO A CA 7
ATOM 6501 C C . PRO A 1 6 ? -13.824 10.577 5.250 1.00 0.00 6 PRO A C 7
ATOM 6502 O O . PRO A 1 6 ? -13.129 9.898 6.009 1.00 0.00 6 PRO A O 7
ATOM 6513 N N . ALA A 1 7 ? -13.457 10.863 4.013 1.00 0.00 7 ALA A N 7
ATOM 6514 C CA . ALA A 1 7 ? -12.198 10.384 3.468 1.00 0.00 7 ALA A CA 7
ATOM 6515 C C . ALA A 1 7 ? -11.047 11.265 3.933 1.00 0.00 7 ALA A C 7
ATOM 6516 O O . ALA A 1 7 ? -10.177 10.816 4.675 1.00 0.00 7 ALA A O 7
ATOM 6523 N N . MET A 1 8 ? -11.063 12.529 3.498 1.00 0.00 8 MET A N 7
ATOM 6524 C CA . MET A 1 8 ? -10.014 13.492 3.851 1.00 0.00 8 MET A CA 7
ATOM 6525 C C . MET A 1 8 ? -8.649 12.994 3.387 1.00 0.00 8 MET A C 7
ATOM 6526 O O . MET A 1 8 ? -7.613 13.405 3.911 1.00 0.00 8 MET A O 7
ATOM 6540 N N . LYS A 1 9 ? -8.670 12.138 2.368 1.00 0.00 9 LYS A N 7
ATOM 6541 C CA . LYS A 1 9 ? -7.488 11.428 1.899 1.00 0.00 9 LYS A CA 7
ATOM 6542 C C . LYS A 1 9 ? -6.973 10.498 2.980 1.00 0.00 9 LYS A C 7
ATOM 6543 O O . LYS A 1 9 ? -7.382 9.343 3.067 1.00 0.00 9 LYS A O 7
ATOM 6562 N N . ASN A 1 10 ? -6.079 11.026 3.789 1.00 0.00 10 ASN A N 7
ATOM 6563 C CA . ASN A 1 10 ? -5.512 10.316 4.940 1.00 0.00 10 ASN A CA 7
ATOM 6564 C C . ASN A 1 10 ? -4.738 9.068 4.492 1.00 0.00 10 ASN A C 7
ATOM 6565 O O . ASN A 1 10 ? -4.253 8.278 5.301 1.00 0.00 10 ASN A O 7
ATOM 6576 N N . VAL A 1 11 ? -4.524 8.980 3.192 1.00 0.00 11 VAL A N 7
ATOM 6577 C CA . VAL A 1 11 ? -3.979 7.793 2.551 1.00 0.00 11 VAL A CA 7
ATOM 6578 C C . VAL A 1 11 ? -3.397 8.179 1.190 1.00 0.00 11 VAL A C 7
ATOM 6579 O O . VAL A 1 11 ? -4.087 8.772 0.359 1.00 0.00 11 VAL A O 7
ATOM 6592 N N . PRO A 1 12 ? -2.109 7.873 0.966 1.00 0.00 12 PRO A N 7
ATOM 6593 C CA . PRO A 1 12 ? -1.400 8.225 -0.273 1.00 0.00 12 PRO A CA 7
ATOM 6594 C C . PRO A 1 12 ? -1.721 7.291 -1.434 1.00 0.00 12 PRO A C 7
ATOM 6595 O O . PRO A 1 12 ? -1.535 7.637 -2.600 1.00 0.00 12 PRO A O 7
ATOM 6606 N N . VAL A 1 13 ? -2.193 6.104 -1.104 1.00 0.00 13 VAL A N 7
ATOM 6607 C CA . VAL A 1 13 ? -2.453 5.087 -2.102 1.00 0.00 13 VAL A CA 7
ATOM 6608 C C . VAL A 1 13 ? -3.927 5.077 -2.493 1.00 0.00 13 VAL A C 7
ATOM 6609 O O . VAL A 1 13 ? -4.809 4.967 -1.640 1.00 0.00 13 VAL A O 7
ATOM 6622 N N . GLU A 1 14 ? -4.197 5.221 -3.779 1.00 0.00 14 GLU A N 7
ATOM 6623 C CA . GLU A 1 14 ? -5.565 5.231 -4.254 1.00 0.00 14 GLU A CA 7
ATOM 6624 C C . GLU A 1 14 ? -5.899 3.902 -4.914 1.00 0.00 14 GLU A C 7
ATOM 6625 O O . GLU A 1 14 ? -5.152 3.421 -5.771 1.00 0.00 14 GLU A O 7
ATOM 6637 N N . ALA A 1 15 ? -7.010 3.309 -4.490 1.00 0.00 15 ALA A N 7
ATOM 6638 C CA . ALA A 1 15 ? -7.444 2.016 -5.004 1.00 0.00 15 ALA A CA 7
ATOM 6639 C C . ALA A 1 15 ? -7.547 2.035 -6.522 1.00 0.00 15 ALA A C 7
ATOM 6640 O O . ALA A 1 15 ? -8.313 2.811 -7.095 1.00 0.00 15 ALA A O 7
ATOM 6647 N N . GLY A 1 16 ? -6.758 1.196 -7.167 1.00 0.00 16 GLY A N 7
ATOM 6648 C CA . GLY A 1 16 ? -6.775 1.130 -8.609 1.00 0.00 16 GLY A CA 7
ATOM 6649 C C . GLY A 1 16 ? -5.478 1.610 -9.225 1.00 0.00 16 GLY A C 7
ATOM 6650 O O . GLY A 1 16 ? -5.126 1.210 -10.334 1.00 0.00 16 GLY A O 7
ATOM 6654 N N . LYS A 1 17 ? -4.767 2.471 -8.508 1.00 0.00 17 LYS A N 7
ATOM 6655 C CA . LYS A 1 17 ? -3.495 2.984 -8.989 1.00 0.00 17 LYS A CA 7
ATOM 6656 C C . LYS A 1 17 ? -2.368 2.032 -8.628 1.00 0.00 17 LYS A C 7
ATOM 6657 O O . LYS A 1 17 ? -2.505 1.199 -7.728 1.00 0.00 17 LYS A O 7
ATOM 6676 N N . GLU A 1 18 ? -1.257 2.160 -9.327 1.00 0.00 18 GLU A N 7
ATOM 6677 C CA . GLU A 1 18 ? -0.103 1.327 -9.067 1.00 0.00 18 GLU A CA 7
ATOM 6678 C C . GLU A 1 18 ? 1.138 2.189 -8.844 1.00 0.00 18 GLU A C 7
ATOM 6679 O O . GLU A 1 18 ? 1.393 3.141 -9.584 1.00 0.00 18 GLU A O 7
ATOM 6691 N N . TYR A 1 19 ? 1.890 1.875 -7.800 1.00 0.00 19 TYR A N 7
ATOM 6692 C CA . TYR A 1 19 ? 3.059 2.662 -7.434 1.00 0.00 19 TYR A CA 7
ATOM 6693 C C . TYR A 1 19 ? 4.298 1.782 -7.398 1.00 0.00 19 TYR A C 7
ATOM 6694 O O . TYR A 1 19 ? 4.197 0.561 -7.317 1.00 0.00 19 TYR A O 7
ATOM 6712 N N . GLU A 1 20 ? 5.462 2.405 -7.433 1.00 0.00 20 GLU A N 7
ATOM 6713 C CA . GLU A 1 20 ? 6.715 1.680 -7.325 1.00 0.00 20 GLU A CA 7
ATOM 6714 C C . GLU A 1 20 ? 7.198 1.717 -5.881 1.00 0.00 20 GLU A C 7
ATOM 6715 O O . GLU A 1 20 ? 7.375 2.797 -5.307 1.00 0.00 20 GLU A O 7
ATOM 6727 N N . VAL A 1 21 ? 7.393 0.547 -5.287 1.00 0.00 21 VAL A N 7
ATOM 6728 C CA . VAL A 1 21 ? 7.741 0.467 -3.878 1.00 0.00 21 VAL A CA 7
ATOM 6729 C C . VAL A 1 21 ? 8.969 -0.404 -3.653 1.00 0.00 21 VAL A C 7
ATOM 6730 O O . VAL A 1 21 ? 9.425 -1.106 -4.555 1.00 0.00 21 VAL A O 7
ATOM 6743 N N . THR A 1 22 ? 9.495 -0.353 -2.442 1.00 0.00 22 THR A N 7
ATOM 6744 C CA . THR A 1 22 ? 10.601 -1.198 -2.050 1.00 0.00 22 THR A CA 7
ATOM 6745 C C . THR A 1 22 ? 10.170 -2.089 -0.890 1.00 0.00 22 THR A C 7
ATOM 6746 O O . THR A 1 22 ? 9.417 -1.657 -0.022 1.00 0.00 22 THR A O 7
ATOM 6757 N N . ILE A 1 23 ? 10.651 -3.319 -0.883 1.00 0.00 23 ILE A N 7
ATOM 6758 C CA . ILE A 1 23 ? 10.213 -4.314 0.078 1.00 0.00 23 ILE A CA 7
ATOM 6759 C C . ILE A 1 23 ? 11.361 -4.622 1.018 1.00 0.00 23 ILE A C 7
ATOM 6760 O O . ILE A 1 23 ? 11.850 -5.748 1.103 1.00 0.00 23 ILE A O 7
ATOM 6776 N N . GLU A 1 24 ? 11.808 -3.586 1.693 1.00 0.00 24 GLU A N 7
ATOM 6777 C CA . GLU A 1 24 ? 12.944 -3.682 2.607 1.00 0.00 24 GLU A CA 7
ATOM 6778 C C . GLU A 1 24 ? 12.556 -4.309 3.950 1.00 0.00 24 GLU A C 7
ATOM 6779 O O . GLU A 1 24 ? 13.349 -4.311 4.896 1.00 0.00 24 GLU A O 7
ATOM 6791 N N . ASP A 1 25 ? 11.342 -4.846 4.024 1.00 0.00 25 ASP A N 7
ATOM 6792 C CA . ASP A 1 25 ? 10.875 -5.533 5.224 1.00 0.00 25 ASP A CA 7
ATOM 6793 C C . ASP A 1 25 ? 9.878 -6.621 4.850 1.00 0.00 25 ASP A C 7
ATOM 6794 O O . ASP A 1 25 ? 9.155 -6.491 3.863 1.00 0.00 25 ASP A O 7
ATOM 6803 N N . MET A 1 26 ? 9.848 -7.701 5.622 1.00 0.00 26 MET A N 7
ATOM 6804 C CA . MET A 1 26 ? 8.910 -8.785 5.366 1.00 0.00 26 MET A CA 7
ATOM 6805 C C . MET A 1 26 ? 8.053 -9.070 6.590 1.00 0.00 26 MET A C 7
ATOM 6806 O O . MET A 1 26 ? 8.475 -8.846 7.727 1.00 0.00 26 MET A O 7
ATOM 6820 N N . GLY A 1 27 ? 6.854 -9.569 6.343 1.00 0.00 27 GLY A N 7
ATOM 6821 C CA . GLY A 1 27 ? 5.922 -9.832 7.415 1.00 0.00 27 GLY A CA 7
ATOM 6822 C C . GLY A 1 27 ? 6.097 -11.208 8.016 1.00 0.00 27 GLY A C 7
ATOM 6823 O O . GLY A 1 27 ? 6.442 -11.336 9.192 1.00 0.00 27 GLY A O 7
ATOM 6827 N N . LYS A 1 28 ? 5.872 -12.241 7.211 1.00 0.00 28 LYS A N 7
ATOM 6828 C CA . LYS A 1 28 ? 5.920 -13.601 7.692 1.00 0.00 28 LYS A CA 7
ATOM 6829 C C . LYS A 1 28 ? 6.028 -14.624 6.567 1.00 0.00 28 LYS A C 7
ATOM 6830 O O . LYS A 1 28 ? 5.045 -15.240 6.152 1.00 0.00 28 LYS A O 7
ATOM 6849 N N . GLY A 1 29 ? 7.232 -14.774 6.081 1.00 0.00 29 GLY A N 7
ATOM 6850 C CA . GLY A 1 29 ? 7.564 -15.865 5.174 1.00 0.00 29 GLY A CA 7
ATOM 6851 C C . GLY A 1 29 ? 6.847 -15.816 3.839 1.00 0.00 29 GLY A C 7
ATOM 6852 O O . GLY A 1 29 ? 6.400 -16.845 3.330 1.00 0.00 29 GLY A O 7
ATOM 6856 N N . GLY A 1 30 ? 6.719 -14.631 3.275 1.00 0.00 30 GLY A N 7
ATOM 6857 C CA . GLY A 1 30 ? 6.166 -14.513 1.941 1.00 0.00 30 GLY A CA 7
ATOM 6858 C C . GLY A 1 30 ? 5.636 -13.129 1.677 1.00 0.00 30 GLY A C 7
ATOM 6859 O O . GLY A 1 30 ? 5.929 -12.526 0.647 1.00 0.00 30 GLY A O 7
ATOM 6863 N N . ASP A 1 31 ? 4.861 -12.629 2.618 1.00 0.00 31 ASP A N 7
ATOM 6864 C CA . ASP A 1 31 ? 4.328 -11.281 2.528 1.00 0.00 31 ASP A CA 7
ATOM 6865 C C . ASP A 1 31 ? 5.378 -10.276 2.971 1.00 0.00 31 ASP A C 7
ATOM 6866 O O . ASP A 1 31 ? 6.210 -10.568 3.836 1.00 0.00 31 ASP A O 7
ATOM 6875 N N . GLY A 1 32 ? 5.354 -9.111 2.357 1.00 0.00 32 GLY A N 7
ATOM 6876 C CA . GLY A 1 32 ? 6.337 -8.099 2.654 1.00 0.00 32 GLY A CA 7
ATOM 6877 C C . GLY A 1 32 ? 5.711 -6.764 2.976 1.00 0.00 32 GLY A C 7
ATOM 6878 O O . GLY A 1 32 ? 4.498 -6.586 2.829 1.00 0.00 32 GLY A O 7
ATOM 6882 N N . ILE A 1 33 ? 6.538 -5.828 3.402 1.00 0.00 33 ILE A N 7
ATOM 6883 C CA . ILE A 1 33 ? 6.077 -4.497 3.750 1.00 0.00 33 ILE A CA 7
ATOM 6884 C C . ILE A 1 33 ? 6.646 -3.471 2.783 1.00 0.00 33 ILE A C 7
ATOM 6885 O O . ILE A 1 33 ? 7.862 -3.363 2.617 1.00 0.00 33 ILE A O 7
ATOM 6901 N N . ALA A 1 34 ? 5.759 -2.749 2.129 1.00 0.00 34 ALA A N 7
ATOM 6902 C CA . ALA A 1 34 ? 6.146 -1.633 1.296 1.00 0.00 34 ALA A CA 7
ATOM 6903 C C . ALA A 1 34 ? 5.552 -0.365 1.872 1.00 0.00 34 ALA A C 7
ATOM 6904 O O . ALA A 1 34 ? 4.336 -0.234 1.969 1.00 0.00 34 ALA A O 7
ATOM 6911 N N . ARG A 1 35 ? 6.398 0.557 2.285 1.00 0.00 35 ARG A N 7
ATOM 6912 C CA . ARG A 1 35 ? 5.921 1.732 2.992 1.00 0.00 35 ARG A CA 7
ATOM 6913 C C . ARG A 1 35 ? 5.929 2.958 2.091 1.00 0.00 35 ARG A C 7
ATOM 6914 O O . ARG A 1 35 ? 6.985 3.462 1.712 1.00 0.00 35 ARG A O 7
ATOM 6935 N N . ILE A 1 36 ? 4.737 3.420 1.749 1.00 0.00 36 ILE A N 7
ATOM 6936 C CA . ILE A 1 36 ? 4.577 4.595 0.912 1.00 0.00 36 ILE A CA 7
ATOM 6937 C C . ILE A 1 36 ? 4.266 5.813 1.764 1.00 0.00 36 ILE A C 7
ATOM 6938 O O . ILE A 1 36 ? 3.192 5.917 2.355 1.00 0.00 36 ILE A O 7
ATOM 6954 N N . ASP A 1 37 ? 5.233 6.714 1.834 1.00 0.00 37 ASP A N 7
ATOM 6955 C CA . ASP A 1 37 ? 5.110 7.952 2.614 1.00 0.00 37 ASP A CA 7
ATOM 6956 C C . ASP A 1 37 ? 4.788 7.676 4.084 1.00 0.00 37 ASP A C 7
ATOM 6957 O O . ASP A 1 37 ? 4.187 8.511 4.763 1.00 0.00 37 ASP A O 7
ATOM 6966 N N . GLY A 1 38 ? 5.207 6.516 4.581 1.00 0.00 38 GLY A N 7
ATOM 6967 C CA . GLY A 1 38 ? 4.941 6.162 5.965 1.00 0.00 38 GLY A CA 7
ATOM 6968 C C . GLY A 1 38 ? 3.766 5.216 6.093 1.00 0.00 38 GLY A C 7
ATOM 6969 O O . GLY A 1 38 ? 3.576 4.576 7.127 1.00 0.00 38 GLY A O 7
ATOM 6973 N N . PHE A 1 39 ? 3.002 5.105 5.021 1.00 0.00 39 PHE A N 7
ATOM 6974 C CA . PHE A 1 39 ? 1.820 4.262 4.993 1.00 0.00 39 PHE A CA 7
ATOM 6975 C C . PHE A 1 39 ? 2.220 2.836 4.649 1.00 0.00 39 PHE A C 7
ATOM 6976 O O . PHE A 1 39 ? 3.023 2.613 3.745 1.00 0.00 39 PHE A O 7
ATOM 6993 N N . VAL A 1 40 ? 1.669 1.877 5.372 1.00 0.00 40 VAL A N 7
ATOM 6994 C CA . VAL A 1 40 ? 2.051 0.487 5.198 1.00 0.00 40 VAL A CA 7
ATOM 6995 C C . VAL A 1 40 ? 1.210 -0.186 4.119 1.00 0.00 40 VAL A C 7
ATOM 6996 O O . VAL A 1 40 ? -0.012 -0.287 4.234 1.00 0.00 40 VAL A O 7
ATOM 7009 N N . VAL A 1 41 ? 1.873 -0.615 3.061 1.00 0.00 41 VAL A N 7
ATOM 7010 C CA . VAL A 1 41 ? 1.232 -1.370 2.000 1.00 0.00 41 VAL A CA 7
ATOM 7011 C C . VAL A 1 41 ? 1.772 -2.796 2.000 1.00 0.00 41 VAL A C 7
ATOM 7012 O O . VAL A 1 41 ? 2.973 -3.015 1.835 1.00 0.00 41 VAL A O 7
ATOM 7025 N N . PHE A 1 42 ? 0.893 -3.760 2.215 1.00 0.00 42 PHE A N 7
ATOM 7026 C CA . PHE A 1 42 ? 1.303 -5.153 2.291 1.00 0.00 42 PHE A CA 7
ATOM 7027 C C . PHE A 1 42 ? 1.334 -5.800 0.915 1.00 0.00 42 PHE A C 7
ATOM 7028 O O . PHE A 1 42 ? 0.391 -5.677 0.130 1.00 0.00 42 PHE A O 7
ATOM 7045 N N . VAL A 1 43 ? 2.430 -6.488 0.634 1.00 0.00 43 VAL A N 7
ATOM 7046 C CA . VAL A 1 43 ? 2.601 -7.194 -0.623 1.00 0.00 43 VAL A CA 7
ATOM 7047 C C . VAL A 1 43 ? 2.593 -8.706 -0.389 1.00 0.00 43 VAL A C 7
ATOM 7048 O O . VAL A 1 43 ? 3.371 -9.222 0.411 1.00 0.00 43 VAL A O 7
ATOM 7061 N N . PRO A 1 44 ? 1.702 -9.434 -1.072 1.00 0.00 44 PRO A N 7
ATOM 7062 C CA . PRO A 1 44 ? 1.524 -10.880 -0.870 1.00 0.00 44 PRO A CA 7
ATOM 7063 C C . PRO A 1 44 ? 2.681 -11.721 -1.406 1.00 0.00 44 PRO A C 7
ATOM 7064 O O . PRO A 1 44 ? 3.029 -12.751 -0.829 1.00 0.00 44 PRO A O 7
ATOM 7075 N N . ASN A 1 45 ? 3.273 -11.278 -2.506 1.00 0.00 45 ASN A N 7
ATOM 7076 C CA . ASN A 1 45 ? 4.191 -12.119 -3.266 1.00 0.00 45 ASN A CA 7
ATOM 7077 C C . ASN A 1 45 ? 5.453 -11.376 -3.705 1.00 0.00 45 ASN A C 7
ATOM 7078 O O . ASN A 1 45 ? 5.995 -11.641 -4.775 1.00 0.00 45 ASN A O 7
ATOM 7089 N N . ALA A 1 46 ? 5.925 -10.455 -2.879 1.00 0.00 46 ALA A N 7
ATOM 7090 C CA . ALA A 1 46 ? 7.175 -9.748 -3.145 1.00 0.00 46 ALA A CA 7
ATOM 7091 C C . ALA A 1 46 ? 8.382 -10.463 -2.536 1.00 0.00 46 ALA A C 7
ATOM 7092 O O . ALA A 1 46 ? 8.239 -11.305 -1.648 1.00 0.00 46 ALA A O 7
ATOM 7099 N N . GLU A 1 47 ? 9.571 -10.126 -3.036 1.00 0.00 47 GLU A N 7
ATOM 7100 C CA . GLU A 1 47 ? 10.822 -10.567 -2.437 1.00 0.00 47 GLU A CA 7
ATOM 7101 C C . GLU A 1 47 ? 11.441 -9.425 -1.637 1.00 0.00 47 GLU A C 7
ATOM 7102 O O . GLU A 1 47 ? 11.287 -8.254 -1.997 1.00 0.00 47 GLU A O 7
ATOM 7114 N N . LYS A 1 48 ? 12.130 -9.757 -0.551 1.00 0.00 48 LYS A N 7
ATOM 7115 C CA . LYS A 1 48 ? 12.760 -8.744 0.287 1.00 0.00 48 LYS A CA 7
ATOM 7116 C C . LYS A 1 48 ? 13.893 -8.040 -0.460 1.00 0.00 48 LYS A C 7
ATOM 7117 O O . LYS A 1 48 ? 14.651 -8.665 -1.204 1.00 0.00 48 LYS A O 7
ATOM 7136 N N . GLY A 1 49 ? 13.987 -6.734 -0.268 1.00 0.00 49 GLY A N 7
ATOM 7137 C CA . GLY A 1 49 ? 15.051 -5.959 -0.877 1.00 0.00 49 GLY A CA 7
ATOM 7138 C C . GLY A 1 49 ? 14.856 -5.765 -2.368 1.00 0.00 49 GLY A C 7
ATOM 7139 O O . GLY A 1 49 ? 15.780 -5.369 -3.074 1.00 0.00 49 GLY A O 7
ATOM 7143 N N . SER A 1 50 ? 13.659 -6.053 -2.852 1.00 0.00 50 SER A N 7
ATOM 7144 C CA . SER A 1 50 ? 13.355 -5.876 -4.259 1.00 0.00 50 SER A CA 7
ATOM 7145 C C . SER A 1 50 ? 12.436 -4.672 -4.443 1.00 0.00 50 SER A C 7
ATOM 7146 O O . SER A 1 50 ? 11.668 -4.319 -3.543 1.00 0.00 50 SER A O 7
ATOM 7154 N N . VAL A 1 51 ? 12.538 -4.034 -5.600 1.00 0.00 51 VAL A N 7
ATOM 7155 C CA . VAL A 1 51 ? 11.714 -2.882 -5.916 1.00 0.00 51 VAL A CA 7
ATOM 7156 C C . VAL A 1 51 ? 10.616 -3.292 -6.887 1.00 0.00 51 VAL A C 7
ATOM 7157 O O . VAL A 1 51 ? 10.868 -3.515 -8.071 1.00 0.00 51 VAL A O 7
ATOM 7170 N N . ILE A 1 52 ? 9.400 -3.413 -6.380 1.00 0.00 52 ILE A N 7
ATOM 7171 C CA . ILE A 1 52 ? 8.300 -3.911 -7.185 1.00 0.00 52 ILE A CA 7
ATOM 7172 C C . ILE A 1 52 ? 7.260 -2.818 -7.403 1.00 0.00 52 ILE A C 7
ATOM 7173 O O . ILE A 1 52 ? 7.160 -1.876 -6.618 1.00 0.00 52 ILE A O 7
ATOM 7189 N N . ASN A 1 53 ? 6.506 -2.935 -8.481 1.00 0.00 53 ASN A N 7
ATOM 7190 C CA . ASN A 1 53 ? 5.402 -2.024 -8.738 1.00 0.00 53 ASN A CA 7
ATOM 7191 C C . ASN A 1 53 ? 4.115 -2.649 -8.225 1.00 0.00 53 ASN A C 7
ATOM 7192 O O . ASN A 1 53 ? 3.738 -3.732 -8.657 1.00 0.00 53 ASN A O 7
ATOM 7203 N N . VAL A 1 54 ? 3.456 -1.986 -7.292 1.00 0.00 54 VAL A N 7
ATOM 7204 C CA . VAL A 1 54 ? 2.269 -2.540 -6.664 1.00 0.00 54 VAL A CA 7
ATOM 7205 C C . VAL A 1 54 ? 1.019 -1.765 -7.042 1.00 0.00 54 VAL A C 7
ATOM 7206 O O . VAL A 1 54 ? 0.993 -0.539 -6.988 1.00 0.00 54 VAL A O 7
ATOM 7219 N N . LYS A 1 55 ? -0.014 -2.484 -7.433 1.00 0.00 55 LYS A N 7
ATOM 7220 C CA . LYS A 1 55 ? -1.300 -1.869 -7.680 1.00 0.00 55 LYS A CA 7
ATOM 7221 C C . LYS A 1 55 ? -2.194 -2.101 -6.469 1.00 0.00 55 LYS A C 7
ATOM 7222 O O . LYS A 1 55 ? -2.598 -3.233 -6.197 1.00 0.00 55 LYS A O 7
ATOM 7241 N N . VAL A 1 56 ? -2.462 -1.037 -5.728 1.00 0.00 56 VAL A N 7
ATOM 7242 C CA . VAL A 1 56 ? -3.237 -1.138 -4.503 1.00 0.00 56 VAL A CA 7
ATOM 7243 C C . VAL A 1 56 ? -4.702 -1.399 -4.818 1.00 0.00 56 VAL A C 7
ATOM 7244 O O . VAL A 1 56 ? -5.381 -0.555 -5.406 1.00 0.00 56 VAL A O 7
ATOM 7257 N N . THR A 1 57 ? -5.181 -2.572 -4.438 1.00 0.00 57 THR A N 7
ATOM 7258 C CA . THR A 1 57 ? -6.548 -2.963 -4.727 1.00 0.00 57 THR A CA 7
ATOM 7259 C C . THR A 1 57 ? -7.421 -2.962 -3.473 1.00 0.00 57 THR A C 7
ATOM 7260 O O . THR A 1 57 ? -8.647 -2.915 -3.565 1.00 0.00 57 THR A O 7
ATOM 7271 N N . ALA A 1 58 ? -6.793 -2.987 -2.302 1.00 0.00 58 ALA A N 7
ATOM 7272 C CA . ALA A 1 58 ? -7.527 -3.035 -1.049 1.00 0.00 58 ALA A CA 7
ATOM 7273 C C . ALA A 1 58 ? -6.951 -2.042 -0.054 1.00 0.00 58 ALA A C 7
ATOM 7274 O O . ALA A 1 58 ? -6.021 -2.350 0.687 1.00 0.00 58 ALA A O 7
ATOM 7281 N N . VAL A 1 59 ? -7.498 -0.843 -0.074 1.00 0.00 59 VAL A N 7
ATOM 7282 C CA . VAL A 1 59 ? -7.074 0.219 0.828 1.00 0.00 59 VAL A CA 7
ATOM 7283 C C . VAL A 1 59 ? -7.889 0.192 2.118 1.00 0.00 59 VAL A C 7
ATOM 7284 O O . VAL A 1 59 ? -9.112 0.042 2.084 1.00 0.00 59 VAL A O 7
ATOM 7297 N N . LYS A 1 60 ? -7.208 0.316 3.248 1.00 0.00 60 LYS A N 7
ATOM 7298 C CA . LYS A 1 60 ? -7.881 0.427 4.536 1.00 0.00 60 LYS A CA 7
ATOM 7299 C C . LYS A 1 60 ? -7.542 1.746 5.202 1.00 0.00 60 LYS A C 7
ATOM 7300 O O . LYS A 1 60 ? -6.678 2.492 4.737 1.00 0.00 60 LYS A O 7
ATOM 7319 N N . GLU A 1 61 ? -8.224 2.009 6.303 1.00 0.00 61 GLU A N 7
ATOM 7320 C CA . GLU A 1 61 ? -7.938 3.158 7.142 1.00 0.00 61 GLU A CA 7
ATOM 7321 C C . GLU A 1 61 ? -6.604 2.954 7.841 1.00 0.00 61 GLU A C 7
ATOM 7322 O O . GLU A 1 61 ? -5.878 3.904 8.139 1.00 0.00 61 GLU A O 7
ATOM 7334 N N . LYS A 1 62 ? -6.282 1.692 8.077 1.00 0.00 62 LYS A N 7
ATOM 7335 C CA . LYS A 1 62 ? -5.055 1.314 8.674 1.00 0.00 62 LYS A CA 7
ATOM 7336 C C . LYS A 1 62 ? -4.484 0.263 7.773 1.00 0.00 62 LYS A C 7
ATOM 7337 O O . LYS A 1 62 ? -4.890 -0.889 7.838 1.00 0.00 62 LYS A O 7
ATOM 7356 N N . PHE A 1 63 ? -3.760 0.766 6.792 1.00 0.00 63 PHE A N 7
ATOM 7357 C CA . PHE A 1 63 ? -2.808 0.014 5.930 1.00 0.00 63 PHE A CA 7
ATOM 7358 C C . PHE A 1 63 ? -3.522 -0.777 4.837 1.00 0.00 63 PHE A C 7
ATOM 7359 O O . PHE A 1 63 ? -4.596 -1.329 5.040 1.00 0.00 63 PHE A O 7
ATOM 7376 N N . ALA A 1 64 ? -2.905 -0.812 3.663 1.00 0.00 64 ALA A N 7
ATOM 7377 C CA . ALA A 1 64 ? -3.549 -1.344 2.472 1.00 0.00 64 ALA A CA 7
ATOM 7378 C C . ALA A 1 64 ? -2.824 -2.568 1.934 1.00 0.00 64 ALA A C 7
ATOM 7379 O O . ALA A 1 64 ? -1.716 -2.892 2.361 1.00 0.00 64 ALA A O 7
ATOM 7386 N N . PHE A 1 65 ? -3.462 -3.233 0.989 1.00 0.00 65 PHE A N 7
ATOM 7387 C CA . PHE A 1 65 ? -2.892 -4.398 0.338 1.00 0.00 65 PHE A CA 7
ATOM 7388 C C . PHE A 1 65 ? -2.776 -4.136 -1.154 1.00 0.00 65 PHE A C 7
ATOM 7389 O O . PHE A 1 65 ? -3.717 -3.632 -1.777 1.00 0.00 65 PHE A O 7
ATOM 7406 N N . ALA A 1 66 ? -1.627 -4.457 -1.726 1.00 0.00 66 ALA A N 7
ATOM 7407 C CA . ALA A 1 66 ? -1.388 -4.195 -3.133 1.00 0.00 66 ALA A CA 7
ATOM 7408 C C . ALA A 1 66 ? -0.752 -5.393 -3.815 1.00 0.00 66 ALA A C 7
ATOM 7409 O O . ALA A 1 66 ? 0.015 -6.137 -3.202 1.00 0.00 66 ALA A O 7
ATOM 7416 N N . GLU A 1 67 ? -1.066 -5.570 -5.086 1.00 0.00 67 GLU A N 7
ATOM 7417 C CA . GLU A 1 67 ? -0.547 -6.690 -5.847 1.00 0.00 67 GLU A CA 7
ATOM 7418 C C . GLU A 1 67 ? 0.716 -6.295 -6.604 1.00 0.00 67 GLU A C 7
ATOM 7419 O O . GLU A 1 67 ? 0.772 -5.241 -7.245 1.00 0.00 67 GLU A O 7
ATOM 7431 N N . ARG A 1 68 ? 1.730 -7.139 -6.498 1.00 0.00 68 ARG A N 7
ATOM 7432 C CA . ARG A 1 68 ? 2.976 -6.966 -7.225 1.00 0.00 68 ARG A CA 7
ATOM 7433 C C . ARG A 1 68 ? 2.755 -7.143 -8.727 1.00 0.00 68 ARG A C 7
ATOM 7434 O O . ARG A 1 68 ? 2.551 -8.256 -9.214 1.00 0.00 68 ARG A O 7
ATOM 7455 N N . VAL A 1 69 ? 2.785 -6.032 -9.446 1.00 0.00 69 VAL A N 7
ATOM 7456 C CA . VAL A 1 69 ? 2.602 -6.030 -10.889 1.00 0.00 69 VAL A CA 7
ATOM 7457 C C . VAL A 1 69 ? 3.909 -6.417 -11.583 1.00 0.00 69 VAL A C 7
ATOM 7458 O O . VAL A 1 69 ? 4.553 -5.594 -12.233 1.00 0.00 69 VAL A O 7
ATOM 7471 N N . LEU A 1 70 ? 4.319 -7.661 -11.383 1.00 0.00 70 LEU A N 7
ATOM 7472 C CA . LEU A 1 70 ? 5.524 -8.193 -12.004 1.00 0.00 70 LEU A CA 7
ATOM 7473 C C . LEU A 1 70 ? 5.264 -9.618 -12.479 1.00 0.00 70 LEU A C 7
ATOM 7474 O O . LEU A 1 70 ? 5.736 -10.565 -11.821 1.00 0.00 70 LEU A O 7
ATOM 7491 N N . MET A 1 1 ? -11.014 4.537 17.382 1.00 0.00 1 MET A N 8
ATOM 7492 C CA . MET A 1 1 ? -11.519 4.624 15.996 1.00 0.00 1 MET A CA 8
ATOM 7493 C C . MET A 1 1 ? -11.103 5.951 15.360 1.00 0.00 1 MET A C 8
ATOM 7494 O O . MET A 1 1 ? -10.382 5.968 14.362 1.00 0.00 1 MET A O 8
ATOM 7510 N N . ALA A 1 2 ? -11.544 7.059 15.949 1.00 0.00 2 ALA A N 8
ATOM 7511 C CA . ALA A 1 2 ? -11.223 8.379 15.425 1.00 0.00 2 ALA A CA 8
ATOM 7512 C C . ALA A 1 2 ? -11.243 9.427 16.531 1.00 0.00 2 ALA A C 8
ATOM 7513 O O . ALA A 1 2 ? -12.303 9.918 16.916 1.00 0.00 2 ALA A O 8
ATOM 7520 N N . PHE A 1 3 ? -10.069 9.752 17.048 1.00 0.00 3 PHE A N 8
ATOM 7521 C CA . PHE A 1 3 ? -9.946 10.769 18.086 1.00 0.00 3 PHE A CA 8
ATOM 7522 C C . PHE A 1 3 ? -9.335 12.042 17.522 1.00 0.00 3 PHE A C 8
ATOM 7523 O O . PHE A 1 3 ? -8.236 12.019 16.972 1.00 0.00 3 PHE A O 8
ATOM 7540 N N . GLY A 1 4 ? -10.067 13.141 17.623 1.00 0.00 4 GLY A N 8
ATOM 7541 C CA . GLY A 1 4 ? -9.538 14.421 17.196 1.00 0.00 4 GLY A CA 8
ATOM 7542 C C . GLY A 1 4 ? -9.950 14.776 15.787 1.00 0.00 4 GLY A C 8
ATOM 7543 O O . GLY A 1 4 ? -9.667 15.875 15.313 1.00 0.00 4 GLY A O 8
ATOM 7547 N N . LYS A 1 5 ? -10.631 13.840 15.123 1.00 0.00 5 LYS A N 8
ATOM 7548 C CA . LYS A 1 5 ? -10.982 13.981 13.709 1.00 0.00 5 LYS A CA 8
ATOM 7549 C C . LYS A 1 5 ? -9.716 14.173 12.873 1.00 0.00 5 LYS A C 8
ATOM 7550 O O . LYS A 1 5 ? -9.401 15.283 12.436 1.00 0.00 5 LYS A O 8
ATOM 7569 N N . PRO A 1 6 ? -8.956 13.090 12.670 1.00 0.00 6 PRO A N 8
ATOM 7570 C CA . PRO A 1 6 ? -7.645 13.149 12.045 1.00 0.00 6 PRO A CA 8
ATOM 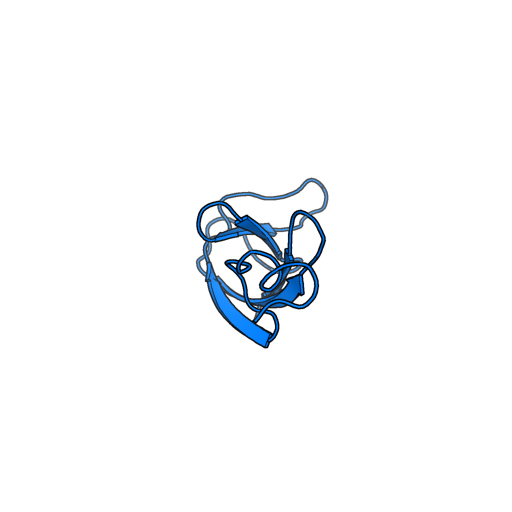7571 C C . PRO A 1 6 ? -7.671 12.913 10.536 1.00 0.00 6 PRO A C 8
ATOM 7572 O O . PRO A 1 6 ? -8.682 12.470 9.983 1.00 0.00 6 PRO A O 8
ATOM 7583 N N . ALA A 1 7 ? -6.541 13.230 9.896 1.00 0.00 7 ALA A N 8
ATOM 7584 C CA . ALA A 1 7 ? -6.308 12.959 8.476 1.00 0.00 7 ALA A CA 8
ATOM 7585 C C . ALA A 1 7 ? -7.146 13.847 7.557 1.00 0.00 7 ALA A C 8
ATOM 7586 O O . ALA A 1 7 ? -8.366 13.931 7.679 1.00 0.00 7 ALA A O 8
ATOM 7593 N N . MET A 1 8 ? -6.476 14.502 6.618 1.00 0.00 8 MET A N 8
ATOM 7594 C CA . MET A 1 8 ? -7.147 15.309 5.607 1.00 0.00 8 MET A CA 8
ATOM 7595 C C . MET A 1 8 ? -7.460 14.456 4.383 1.00 0.00 8 MET A C 8
ATOM 7596 O O . MET A 1 8 ? -7.701 14.968 3.291 1.00 0.00 8 MET A O 8
ATOM 7610 N N . LYS A 1 9 ? -7.457 13.144 4.603 1.00 0.00 9 LYS A N 8
ATOM 7611 C CA . LYS A 1 9 ? -7.778 12.156 3.569 1.00 0.00 9 LYS A CA 8
ATOM 7612 C C . LYS A 1 9 ? -6.789 12.199 2.411 1.00 0.00 9 LYS A C 8
ATOM 7613 O O . LYS A 1 9 ? -7.103 11.803 1.290 1.00 0.00 9 LYS A O 8
ATOM 7632 N N . ASN A 1 10 ? -5.574 12.638 2.700 1.00 0.00 10 ASN A N 8
ATOM 7633 C CA . ASN A 1 10 ? -4.512 12.635 1.709 1.00 0.00 10 ASN A CA 8
ATOM 7634 C C . ASN A 1 10 ? -3.854 11.262 1.707 1.00 0.00 10 ASN A C 8
ATOM 7635 O O . ASN A 1 10 ? -2.707 11.101 2.122 1.00 0.00 10 ASN A O 8
ATOM 7646 N N . VAL A 1 11 ? -4.624 10.272 1.288 1.00 0.00 11 VAL A N 8
ATOM 7647 C CA . VAL A 1 11 ? -4.153 8.905 1.198 1.00 0.00 11 VAL A CA 8
ATOM 7648 C C . VAL A 1 11 ? -3.044 8.802 0.155 1.00 0.00 11 VAL A C 8
ATOM 7649 O O . VAL A 1 11 ? -3.243 9.140 -1.014 1.00 0.00 11 VAL A O 8
ATOM 7662 N N . PRO A 1 12 ? -1.865 8.343 0.583 1.00 0.00 12 PRO A N 8
ATOM 7663 C CA . PRO A 1 12 ? -0.686 8.232 -0.283 1.00 0.00 12 PRO A CA 8
ATOM 7664 C C . PRO A 1 12 ? -0.909 7.260 -1.431 1.00 0.00 12 PRO A C 8
ATOM 7665 O O . PRO A 1 12 ? -0.354 7.416 -2.521 1.00 0.00 12 PRO A O 8
ATOM 7676 N N . VAL A 1 13 ? -1.730 6.260 -1.171 1.00 0.00 13 VAL A N 8
ATOM 7677 C CA . VAL A 1 13 ? -2.002 5.202 -2.128 1.00 0.00 13 VAL A CA 8
ATOM 7678 C C . VAL A 1 13 ? -3.406 5.350 -2.701 1.00 0.00 13 VAL A C 8
ATOM 7679 O O . VAL A 1 13 ? -4.302 5.861 -2.034 1.00 0.00 13 VAL A O 8
ATOM 7692 N N . GLU A 1 14 ? -3.597 4.919 -3.933 1.00 0.00 14 GLU A N 8
ATOM 7693 C CA . GLU A 1 14 ? -4.910 4.975 -4.551 1.00 0.00 14 GLU A CA 8
ATOM 7694 C C . GLU A 1 14 ? -5.328 3.594 -5.034 1.00 0.00 14 GLU A C 8
ATOM 7695 O O . GLU A 1 14 ? -4.528 2.859 -5.618 1.00 0.00 14 GLU A O 8
ATOM 7707 N N . ALA A 1 15 ? -6.582 3.248 -4.785 1.00 0.00 15 ALA A N 8
ATOM 7708 C CA . ALA A 1 15 ? -7.106 1.943 -5.156 1.00 0.00 15 ALA A CA 8
ATOM 7709 C C . ALA A 1 15 ? -7.252 1.823 -6.668 1.00 0.00 15 ALA A C 8
ATOM 7710 O O . ALA A 1 15 ? -8.148 2.420 -7.265 1.00 0.00 15 ALA A O 8
ATOM 7717 N N . GLY A 1 16 ? -6.363 1.054 -7.278 1.00 0.00 16 GLY A N 8
ATOM 7718 C CA . GLY A 1 16 ? -6.399 0.870 -8.712 1.00 0.00 16 GLY A CA 8
ATOM 7719 C C . GLY A 1 16 ? -5.115 1.319 -9.383 1.00 0.00 16 GLY A C 8
ATOM 7720 O O . GLY A 1 16 ? -4.880 1.011 -10.552 1.00 0.00 16 GLY A O 8
ATOM 7724 N N . LYS A 1 17 ? -4.279 2.042 -8.648 1.00 0.00 17 LYS A N 8
ATOM 7725 C CA . LYS A 1 17 ? -3.029 2.546 -9.199 1.00 0.00 17 LYS A CA 8
ATOM 7726 C C . LYS A 1 17 ? -1.849 1.706 -8.727 1.00 0.00 17 LYS A C 8
ATOM 7727 O O . LYS A 1 17 ? -1.924 1.039 -7.691 1.00 0.00 17 LYS A O 8
ATOM 7746 N N . GLU A 1 18 ? -0.765 1.738 -9.492 1.00 0.00 18 GLU A N 8
ATOM 7747 C CA . GLU A 1 18 ? 0.423 0.966 -9.165 1.00 0.00 18 GLU A CA 8
ATOM 7748 C C . GLU A 1 18 ? 1.587 1.874 -8.776 1.00 0.00 18 GLU A C 8
ATOM 7749 O O . GLU A 1 18 ? 1.764 2.955 -9.333 1.00 0.00 18 GLU A O 8
ATOM 7761 N N . TYR A 1 19 ? 2.362 1.438 -7.794 1.00 0.00 19 TYR A N 8
ATOM 7762 C CA . TYR A 1 19 ? 3.456 2.240 -7.266 1.00 0.00 19 TYR A CA 8
ATOM 7763 C C . TYR A 1 19 ? 4.739 1.433 -7.191 1.00 0.00 19 TYR A C 8
ATOM 7764 O O . TYR A 1 19 ? 4.714 0.252 -6.853 1.00 0.00 19 TYR A O 8
ATOM 7782 N N . GLU A 1 20 ? 5.855 2.078 -7.500 1.00 0.00 20 GLU A N 8
ATOM 7783 C CA . GLU A 1 20 ? 7.162 1.456 -7.363 1.00 0.00 20 GLU A CA 8
ATOM 7784 C C . GLU A 1 20 ? 7.593 1.508 -5.906 1.00 0.00 20 GLU A C 8
ATOM 7785 O O . GLU A 1 20 ? 8.060 2.539 -5.418 1.00 0.00 20 GLU A O 8
ATOM 7797 N N . VAL A 1 21 ? 7.398 0.406 -5.211 1.00 0.00 21 VAL A N 8
ATOM 7798 C CA . VAL A 1 21 ? 7.647 0.348 -3.781 1.00 0.00 21 VAL A CA 8
ATOM 7799 C C . VAL A 1 21 ? 8.858 -0.514 -3.460 1.00 0.00 21 VAL A C 8
ATOM 7800 O O . VAL A 1 21 ? 9.250 -1.382 -4.242 1.00 0.00 21 VAL A O 8
ATOM 7813 N N . THR A 1 22 ? 9.452 -0.251 -2.310 1.00 0.00 22 THR A N 8
ATOM 7814 C CA . THR A 1 22 ? 10.564 -1.038 -1.825 1.00 0.00 22 THR A CA 8
ATOM 7815 C C . THR A 1 22 ? 10.096 -1.952 -0.696 1.00 0.00 22 THR A C 8
ATOM 7816 O O . THR A 1 22 ? 9.191 -1.607 0.064 1.00 0.00 22 THR A O 8
ATOM 7827 N N . ILE A 1 23 ? 10.726 -3.109 -0.584 1.00 0.00 23 ILE A N 8
ATOM 7828 C CA . ILE A 1 23 ? 10.321 -4.122 0.361 1.00 0.00 23 ILE A CA 8
ATOM 7829 C C . ILE A 1 23 ? 11.427 -4.282 1.379 1.00 0.00 23 ILE A C 8
ATOM 7830 O O . ILE A 1 23 ? 12.146 -5.284 1.415 1.00 0.00 23 ILE A O 8
ATOM 7846 N N . GLU A 1 24 ? 11.608 -3.221 2.130 1.00 0.00 24 GLU A N 8
ATOM 7847 C CA . GLU A 1 24 ? 12.603 -3.160 3.189 1.00 0.00 24 GLU A CA 8
ATOM 7848 C C . GLU A 1 24 ? 12.326 -4.191 4.278 1.00 0.00 24 GLU A C 8
ATOM 7849 O O . GLU A 1 24 ? 13.243 -4.620 4.978 1.00 0.00 24 GLU A O 8
ATOM 7861 N N . ASP A 1 25 ? 11.069 -4.594 4.406 1.00 0.00 25 ASP A N 8
ATOM 7862 C CA . ASP A 1 25 ? 10.648 -5.409 5.540 1.00 0.00 25 ASP A CA 8
ATOM 7863 C C . ASP A 1 25 ? 9.792 -6.584 5.084 1.00 0.00 25 ASP A C 8
ATOM 7864 O O . ASP A 1 25 ? 9.127 -6.508 4.049 1.00 0.00 25 ASP A O 8
ATOM 7873 N N . MET A 1 26 ? 9.818 -7.671 5.846 1.00 0.00 26 MET A N 8
ATOM 7874 C CA . MET A 1 26 ? 8.979 -8.825 5.550 1.00 0.00 26 MET A CA 8
ATOM 7875 C C . MET A 1 26 ? 8.215 -9.268 6.790 1.00 0.00 26 MET A C 8
ATOM 7876 O O . MET A 1 26 ? 8.567 -8.910 7.913 1.00 0.00 26 MET A O 8
ATOM 7890 N N . GLY A 1 27 ? 7.161 -10.042 6.571 1.00 0.00 27 GLY A N 8
ATOM 7891 C CA . GLY A 1 27 ? 6.385 -10.578 7.670 1.00 0.00 27 GLY A CA 8
ATOM 7892 C C . GLY A 1 27 ? 6.661 -12.052 7.893 1.00 0.00 27 GLY A C 8
ATOM 7893 O O . GLY A 1 27 ? 7.787 -12.440 8.197 1.00 0.00 27 GLY A O 8
ATOM 7897 N N . LYS A 1 28 ? 5.634 -12.878 7.725 1.00 0.00 28 LYS A N 8
ATOM 7898 C CA . LYS A 1 28 ? 5.753 -14.326 7.915 1.00 0.00 28 LYS A CA 8
ATOM 7899 C C . LYS A 1 28 ? 6.451 -15.018 6.751 1.00 0.00 28 LYS A C 8
ATOM 7900 O O . LYS A 1 28 ? 6.331 -16.230 6.574 1.00 0.00 28 LYS A O 8
ATOM 7919 N N . GLY A 1 29 ? 7.184 -14.254 5.975 1.00 0.00 29 GLY A N 8
ATOM 7920 C CA . GLY A 1 29 ? 7.925 -14.815 4.862 1.00 0.00 29 GLY A CA 8
ATOM 7921 C C . GLY A 1 29 ? 7.254 -14.562 3.527 1.00 0.00 29 GLY A C 8
ATOM 7922 O O . GLY A 1 29 ? 7.917 -14.221 2.553 1.00 0.00 29 GLY A O 8
ATOM 7926 N N . GLY A 1 30 ? 5.940 -14.721 3.483 1.00 0.00 30 GLY A N 8
ATOM 7927 C CA . GLY A 1 30 ? 5.203 -14.473 2.259 1.00 0.00 30 GLY A CA 8
ATOM 7928 C C . GLY A 1 30 ? 4.524 -13.123 2.280 1.00 0.00 30 GLY A C 8
ATOM 7929 O O . GLY A 1 30 ? 3.575 -12.879 1.536 1.00 0.00 30 GLY A O 8
ATOM 7933 N N . ASP A 1 31 ? 5.006 -12.249 3.150 1.00 0.00 31 ASP A N 8
ATOM 7934 C CA . ASP A 1 31 ? 4.465 -10.906 3.265 1.00 0.00 31 ASP A CA 8
ATOM 7935 C C . ASP A 1 31 ? 5.572 -9.889 3.089 1.00 0.00 31 ASP A C 8
ATOM 7936 O O . ASP A 1 31 ? 6.496 -9.823 3.898 1.00 0.00 31 ASP A O 8
ATOM 7945 N N . GLY A 1 32 ? 5.492 -9.123 2.020 1.00 0.00 32 GLY A N 8
ATOM 7946 C CA . GLY A 1 32 ? 6.425 -8.041 1.812 1.00 0.00 32 GLY A CA 8
ATOM 7947 C C . GLY A 1 32 ? 5.836 -6.734 2.287 1.00 0.00 32 GLY A C 8
ATOM 7948 O O . GLY A 1 32 ? 4.763 -6.334 1.837 1.00 0.00 32 GLY A O 8
ATOM 7952 N N . ILE A 1 33 ? 6.515 -6.076 3.208 1.00 0.00 33 ILE A N 8
ATOM 7953 C CA . ILE A 1 33 ? 6.000 -4.848 3.778 1.00 0.00 33 ILE A CA 8
ATOM 7954 C C . ILE A 1 33 ? 6.581 -3.645 3.059 1.00 0.00 33 ILE A C 8
ATOM 7955 O O . ILE A 1 33 ? 7.739 -3.271 3.263 1.00 0.00 33 ILE A O 8
ATOM 7971 N N . ALA A 1 34 ? 5.789 -3.087 2.166 1.00 0.00 34 ALA A N 8
ATOM 7972 C CA . ALA A 1 34 ? 6.102 -1.806 1.585 1.00 0.00 34 ALA A CA 8
ATOM 7973 C C . ALA A 1 34 ? 5.310 -0.749 2.285 1.00 0.00 34 ALA A C 8
ATOM 7974 O O . ALA A 1 34 ? 4.346 -1.043 2.983 1.00 0.00 34 ALA A O 8
ATOM 7981 N N . ARG A 1 35 ? 5.735 0.475 2.136 1.00 0.00 35 ARG A N 8
ATOM 7982 C CA . ARG A 1 35 ? 5.079 1.551 2.811 1.00 0.00 35 ARG A CA 8
ATOM 7983 C C . ARG A 1 35 ? 5.325 2.865 2.098 1.00 0.00 35 ARG A C 8
ATOM 7984 O O . ARG A 1 35 ? 6.463 3.306 1.940 1.00 0.00 35 ARG A O 8
ATOM 8005 N N . ILE A 1 36 ? 4.243 3.477 1.661 1.00 0.00 36 ILE A N 8
ATOM 8006 C CA . ILE A 1 36 ? 4.309 4.684 0.874 1.00 0.00 36 ILE A CA 8
ATOM 8007 C C . ILE A 1 36 ? 4.128 5.902 1.760 1.00 0.00 36 ILE A C 8
ATOM 8008 O O . ILE A 1 36 ? 3.054 6.132 2.316 1.00 0.00 36 ILE A O 8
ATOM 8024 N N . ASP A 1 37 ? 5.213 6.652 1.899 1.00 0.00 37 ASP A N 8
ATOM 8025 C CA . ASP A 1 37 ? 5.260 7.844 2.747 1.00 0.00 37 ASP A CA 8
ATOM 8026 C C . ASP A 1 37 ? 4.903 7.497 4.194 1.00 0.00 37 ASP A C 8
ATOM 8027 O O . ASP A 1 37 ? 4.395 8.331 4.946 1.00 0.00 37 ASP A O 8
ATOM 8036 N N . GLY A 1 38 ? 5.202 6.263 4.583 1.00 0.00 38 GLY A N 8
ATOM 8037 C CA . GLY A 1 38 ? 4.924 5.819 5.936 1.00 0.00 38 GLY A CA 8
ATOM 8038 C C . GLY A 1 38 ? 3.706 4.924 6.009 1.00 0.00 38 GLY A C 8
ATOM 8039 O O . GLY A 1 38 ? 3.562 4.126 6.937 1.00 0.00 38 GLY A O 8
ATOM 8043 N N . PHE A 1 39 ? 2.839 5.048 5.016 1.00 0.00 39 PHE A N 8
ATOM 8044 C CA . PHE A 1 39 ? 1.603 4.284 4.963 1.00 0.00 39 PHE A CA 8
ATOM 8045 C C . PHE A 1 39 ? 1.900 2.840 4.574 1.00 0.00 39 PHE A C 8
ATOM 8046 O O . PHE A 1 39 ? 2.320 2.569 3.450 1.00 0.00 39 PHE A O 8
ATOM 8063 N N . VAL A 1 40 ? 1.685 1.928 5.511 1.00 0.00 40 VAL A N 8
ATOM 8064 C CA . VAL A 1 40 ? 2.029 0.527 5.319 1.00 0.00 40 VAL A CA 8
ATOM 8065 C C . VAL A 1 40 ? 1.129 -0.142 4.283 1.00 0.00 40 VAL A C 8
ATOM 8066 O O . VAL A 1 40 ? -0.099 -0.142 4.402 1.00 0.00 40 VAL A O 8
ATOM 8079 N N . VAL A 1 41 ? 1.760 -0.708 3.271 1.00 0.00 41 VAL A N 8
ATOM 8080 C CA . VAL A 1 41 ? 1.066 -1.386 2.195 1.00 0.00 41 VAL A CA 8
ATOM 8081 C C . VAL A 1 41 ? 1.551 -2.833 2.118 1.00 0.00 41 VAL A C 8
ATOM 8082 O O . VAL A 1 41 ? 2.695 -3.096 1.743 1.00 0.00 41 VAL A O 8
ATOM 8095 N N . PHE A 1 42 ? 0.687 -3.758 2.503 1.00 0.00 42 PHE A N 8
ATOM 8096 C CA . PHE A 1 42 ? 1.050 -5.168 2.552 1.00 0.00 42 PHE A CA 8
ATOM 8097 C C . PHE A 1 42 ? 1.059 -5.781 1.162 1.00 0.00 42 PHE A C 8
ATOM 8098 O O . PHE A 1 42 ? 0.069 -5.714 0.430 1.00 0.00 42 PHE A O 8
ATOM 8115 N N . VAL A 1 43 ? 2.190 -6.368 0.799 1.00 0.00 43 VAL A N 8
ATOM 8116 C CA . VAL A 1 43 ? 2.345 -6.983 -0.505 1.00 0.00 43 VAL A CA 8
ATOM 8117 C C . VAL A 1 43 ? 2.711 -8.461 -0.361 1.00 0.00 43 VAL A C 8
ATOM 8118 O O . VAL A 1 43 ? 3.871 -8.804 -0.145 1.00 0.00 43 VAL A O 8
ATOM 8131 N N . PRO A 1 44 ? 1.726 -9.359 -0.489 1.00 0.00 44 PRO A N 8
ATOM 8132 C CA . PRO A 1 44 ? 1.933 -10.801 -0.282 1.00 0.00 44 PRO A CA 8
ATOM 8133 C C . PRO A 1 44 ? 2.691 -11.478 -1.426 1.00 0.00 44 PRO A C 8
ATOM 8134 O O . PRO A 1 44 ? 2.930 -12.685 -1.396 1.00 0.00 44 PRO A O 8
ATOM 8145 N N . ASN A 1 45 ? 3.055 -10.701 -2.438 1.00 0.00 45 ASN A N 8
ATOM 8146 C CA . ASN A 1 45 ? 3.690 -11.252 -3.633 1.00 0.00 45 ASN A CA 8
ATOM 8147 C C . ASN A 1 45 ? 5.015 -10.551 -3.918 1.00 0.00 45 ASN A C 8
ATOM 8148 O O . ASN A 1 45 ? 5.633 -10.760 -4.961 1.00 0.00 45 ASN A O 8
ATOM 8159 N N . ALA A 1 46 ? 5.449 -9.717 -2.989 1.00 0.00 46 ALA A N 8
ATOM 8160 C CA . ALA A 1 46 ? 6.658 -8.926 -3.180 1.00 0.00 46 ALA A CA 8
ATOM 8161 C C . ALA A 1 46 ? 7.897 -9.641 -2.661 1.00 0.00 46 ALA A C 8
ATOM 8162 O O . ALA A 1 46 ? 7.817 -10.463 -1.750 1.00 0.00 46 ALA A O 8
ATOM 8169 N N . GLU A 1 47 ? 9.038 -9.305 -3.250 1.00 0.00 47 GLU A N 8
ATOM 8170 C CA . GLU A 1 47 ? 10.325 -9.835 -2.826 1.00 0.00 47 GLU A CA 8
ATOM 8171 C C . GLU A 1 47 ? 11.106 -8.781 -2.058 1.00 0.00 47 GLU A C 8
ATOM 8172 O O . GLU A 1 47 ? 11.163 -7.618 -2.467 1.00 0.00 47 GLU A O 8
ATOM 8184 N N . LYS A 1 48 ? 11.708 -9.186 -0.953 1.00 0.00 48 LYS A N 8
ATOM 8185 C CA . LYS A 1 48 ? 12.485 -8.279 -0.125 1.00 0.00 48 LYS A CA 8
ATOM 8186 C C . LYS A 1 48 ? 13.711 -7.782 -0.883 1.00 0.00 48 LYS A C 8
ATOM 8187 O O . LYS A 1 48 ? 14.385 -8.553 -1.569 1.00 0.00 48 LYS A O 8
ATOM 8206 N N . GLY A 1 49 ? 13.977 -6.488 -0.768 1.00 0.00 49 GLY A N 8
ATOM 8207 C CA . GLY A 1 49 ? 15.128 -5.901 -1.426 1.00 0.00 49 GLY A CA 8
ATOM 8208 C C . GLY A 1 49 ? 14.965 -5.835 -2.932 1.00 0.00 49 GLY A C 8
ATOM 8209 O O . GLY A 1 49 ? 15.950 -5.787 -3.667 1.00 0.00 49 GLY A O 8
ATOM 8213 N N . SER A 1 50 ? 13.726 -5.839 -3.390 1.00 0.00 50 SER A N 8
ATOM 8214 C CA . SER A 1 50 ? 13.437 -5.769 -4.812 1.00 0.00 50 SER A CA 8
ATOM 8215 C C . SER A 1 50 ? 12.554 -4.560 -5.101 1.00 0.00 50 SER A C 8
ATOM 8216 O O . SER A 1 50 ? 11.724 -4.179 -4.273 1.00 0.00 50 SER A O 8
ATOM 8224 N N . VAL A 1 51 ? 12.753 -3.950 -6.259 1.00 0.00 51 VAL A N 8
ATOM 8225 C CA . VAL A 1 51 ? 11.941 -2.814 -6.667 1.00 0.00 51 VAL A CA 8
ATOM 8226 C C . VAL A 1 51 ? 10.733 -3.307 -7.448 1.00 0.00 51 VAL A C 8
ATOM 8227 O O . VAL A 1 51 ? 10.836 -3.662 -8.624 1.00 0.00 51 VAL A O 8
ATOM 8240 N N . ILE A 1 52 ? 9.596 -3.346 -6.781 1.00 0.00 52 ILE A N 8
ATOM 8241 C CA . ILE A 1 52 ? 8.386 -3.889 -7.369 1.00 0.00 52 ILE A CA 8
ATOM 8242 C C . ILE A 1 52 ? 7.298 -2.841 -7.437 1.00 0.00 52 ILE A C 8
ATOM 8243 O O . ILE A 1 52 ? 7.140 -2.022 -6.534 1.00 0.00 52 ILE A O 8
ATOM 8259 N N . ASN A 1 53 ? 6.566 -2.867 -8.527 1.00 0.00 53 ASN A N 8
ATOM 8260 C CA . ASN A 1 53 ? 5.436 -1.975 -8.697 1.00 0.00 53 ASN A CA 8
ATOM 8261 C C . ASN A 1 53 ? 4.162 -2.716 -8.334 1.00 0.00 53 ASN A C 8
ATOM 8262 O O . ASN A 1 53 ? 3.828 -3.749 -8.921 1.00 0.00 53 ASN A O 8
ATOM 8273 N N . VAL A 1 54 ? 3.489 -2.215 -7.317 1.00 0.00 54 VAL A N 8
ATOM 8274 C CA . VAL A 1 54 ? 2.331 -2.892 -6.767 1.00 0.00 54 VAL A CA 8
ATOM 8275 C C . VAL A 1 54 ? 1.049 -2.123 -7.037 1.00 0.00 54 VAL A C 8
ATOM 8276 O O . VAL A 1 54 ? 1.021 -0.896 -6.977 1.00 0.00 54 VAL A O 8
ATOM 8289 N N . LYS A 1 55 ? -0.006 -2.855 -7.340 1.00 0.00 55 LYS A N 8
ATOM 8290 C CA . LYS A 1 55 ? -1.307 -2.259 -7.567 1.00 0.00 55 LYS A CA 8
ATOM 8291 C C . LYS A 1 55 ? -2.111 -2.302 -6.273 1.00 0.00 55 LYS A C 8
ATOM 8292 O O . LYS A 1 55 ? -2.513 -3.380 -5.825 1.00 0.00 55 LYS A O 8
ATOM 8311 N N . VAL A 1 56 ? -2.317 -1.146 -5.659 1.00 0.00 56 VAL A N 8
ATOM 8312 C CA . VAL A 1 56 ? -3.081 -1.073 -4.422 1.00 0.00 56 VAL A CA 8
ATOM 8313 C C . VAL A 1 56 ? -4.553 -1.345 -4.715 1.00 0.00 56 VAL A C 8
ATOM 8314 O O . VAL A 1 56 ? -5.211 -0.566 -5.400 1.00 0.00 56 VAL A O 8
ATOM 8327 N N . THR A 1 57 ? -5.056 -2.459 -4.210 1.00 0.00 57 THR A N 8
ATOM 8328 C CA . THR A 1 57 ? -6.400 -2.902 -4.542 1.00 0.00 57 THR A CA 8
ATOM 8329 C C . THR A 1 57 ? -7.350 -2.814 -3.351 1.00 0.00 57 THR A C 8
ATOM 8330 O O . THR A 1 57 ? -8.569 -2.861 -3.517 1.00 0.00 57 THR A O 8
ATOM 8341 N N . ALA A 1 58 ? -6.796 -2.661 -2.153 1.00 0.00 58 ALA A N 8
ATOM 8342 C CA . ALA A 1 58 ? -7.607 -2.648 -0.945 1.00 0.00 58 ALA A CA 8
ATOM 8343 C C . ALA A 1 58 ? -7.025 -1.700 0.094 1.00 0.00 58 ALA A C 8
ATOM 8344 O O . ALA A 1 58 ? -6.137 -2.069 0.859 1.00 0.00 58 ALA A O 8
ATOM 8351 N N . VAL A 1 59 ? -7.504 -0.468 0.089 1.00 0.00 59 VAL A N 8
ATOM 8352 C CA . VAL A 1 59 ? -7.094 0.515 1.085 1.00 0.00 59 VAL A CA 8
ATOM 8353 C C . VAL A 1 59 ? -7.987 0.410 2.317 1.00 0.00 59 VAL A C 8
ATOM 8354 O O . VAL A 1 59 ? -9.210 0.513 2.215 1.00 0.00 59 VAL A O 8
ATOM 8367 N N . LYS A 1 60 ? -7.381 0.184 3.473 1.00 0.00 60 LYS A N 8
ATOM 8368 C CA . LYS A 1 60 ? -8.134 0.069 4.714 1.00 0.00 60 LYS A CA 8
ATOM 8369 C C . LYS A 1 60 ? -7.888 1.288 5.600 1.00 0.00 60 LYS A C 8
ATOM 8370 O O . LYS A 1 60 ? -7.370 2.304 5.137 1.00 0.00 60 LYS A O 8
ATOM 8389 N N . GLU A 1 61 ? -8.264 1.175 6.870 1.00 0.00 61 GLU A N 8
ATOM 8390 C CA . GLU A 1 61 ? -8.173 2.284 7.814 1.00 0.00 61 GLU A CA 8
ATOM 8391 C C . GLU A 1 61 ? -6.726 2.706 8.053 1.00 0.00 61 GLU A C 8
ATOM 8392 O O . GLU A 1 61 ? -6.377 3.876 7.896 1.00 0.00 61 GLU A O 8
ATOM 8404 N N . LYS A 1 62 ? -5.891 1.744 8.432 1.00 0.00 62 LYS A N 8
ATOM 8405 C CA . LYS A 1 62 ? -4.528 2.037 8.869 1.00 0.00 62 LYS A CA 8
ATOM 8406 C C . LYS A 1 62 ? -3.491 1.581 7.842 1.00 0.00 62 LYS A C 8
ATOM 8407 O O . LYS A 1 62 ? -2.355 2.049 7.844 1.00 0.00 62 LYS A O 8
ATOM 8426 N N . PHE A 1 63 ? -3.891 0.674 6.968 1.00 0.00 63 PHE A N 8
ATOM 8427 C CA . PHE A 1 63 ? -2.970 0.081 6.006 1.00 0.00 63 PHE A CA 8
ATOM 8428 C C . PHE A 1 63 ? -3.704 -0.308 4.733 1.00 0.00 63 PHE A C 8
ATOM 8429 O O . PHE A 1 63 ? -4.925 -0.196 4.659 1.00 0.00 63 PHE A O 8
ATOM 8446 N N . ALA A 1 64 ? -2.964 -0.765 3.738 1.00 0.00 64 ALA A N 8
ATOM 8447 C CA . ALA A 1 64 ? -3.565 -1.178 2.481 1.00 0.00 64 ALA A CA 8
ATOM 8448 C C . ALA A 1 64 ? -2.942 -2.472 1.977 1.00 0.00 64 ALA A C 8
ATOM 8449 O O . ALA A 1 64 ? -1.915 -2.918 2.488 1.00 0.00 64 ALA A O 8
ATOM 8456 N N . PHE A 1 65 ? -3.584 -3.072 0.985 1.00 0.00 65 PHE A N 8
ATOM 8457 C CA . PHE A 1 65 ? -3.081 -4.284 0.357 1.00 0.00 65 PHE A CA 8
ATOM 8458 C C . PHE A 1 65 ? -2.832 -4.033 -1.124 1.00 0.00 65 PHE A C 8
ATOM 8459 O O . PHE A 1 65 ? -3.660 -3.419 -1.807 1.00 0.00 65 PHE A O 8
ATOM 8476 N N . ALA A 1 66 ? -1.693 -4.495 -1.614 1.00 0.00 66 ALA A N 8
ATOM 8477 C CA . ALA A 1 66 ? -1.330 -4.298 -3.009 1.00 0.00 66 ALA A CA 8
ATOM 8478 C C . ALA A 1 66 ? -0.847 -5.598 -3.637 1.00 0.00 66 ALA A C 8
ATOM 8479 O O . ALA A 1 66 ? -0.369 -6.496 -2.940 1.00 0.00 66 ALA A O 8
ATOM 8486 N N . GLU A 1 67 ? -0.976 -5.696 -4.954 1.00 0.00 67 GLU A N 8
ATOM 8487 C CA . GLU A 1 67 ? -0.563 -6.894 -5.671 1.00 0.00 67 GLU A CA 8
ATOM 8488 C C . GLU A 1 67 ? 0.651 -6.615 -6.555 1.00 0.00 67 GLU A C 8
ATOM 8489 O O . GLU A 1 67 ? 0.790 -5.529 -7.121 1.00 0.00 67 GLU A O 8
ATOM 8501 N N . ARG A 1 68 ? 1.533 -7.600 -6.639 1.00 0.00 68 ARG A N 8
ATOM 8502 C CA . ARG A 1 68 ? 2.681 -7.553 -7.528 1.00 0.00 68 ARG A CA 8
ATOM 8503 C C . ARG A 1 68 ? 2.244 -7.581 -8.997 1.00 0.00 68 ARG A C 8
ATOM 8504 O O . ARG A 1 68 ? 1.667 -8.564 -9.465 1.00 0.00 68 ARG A O 8
ATOM 8525 N N . VAL A 1 69 ? 2.492 -6.488 -9.711 1.00 0.00 69 VAL A N 8
ATOM 8526 C CA . VAL A 1 69 ? 2.185 -6.420 -11.142 1.00 0.00 69 VAL A CA 8
ATOM 8527 C C . VAL A 1 69 ? 3.308 -7.046 -11.972 1.00 0.00 69 VAL A C 8
ATOM 8528 O O . VAL A 1 69 ? 3.295 -7.019 -13.202 1.00 0.00 69 VAL A O 8
ATOM 8541 N N . LEU A 1 70 ? 4.262 -7.627 -11.279 1.00 0.00 70 LEU A N 8
ATOM 8542 C CA . LEU A 1 70 ? 5.428 -8.225 -11.917 1.00 0.00 70 LEU A CA 8
ATOM 8543 C C . LEU A 1 70 ? 5.108 -9.629 -12.408 1.00 0.00 70 LEU A C 8
ATOM 8544 O O . LEU A 1 70 ? 4.978 -10.540 -11.567 1.00 0.00 70 LEU A O 8
ATOM 8561 N N . MET A 1 1 ? 1.358 21.889 -2.567 1.00 0.00 1 MET A N 9
ATOM 8562 C CA . MET A 1 1 ? -0.009 21.711 -2.024 1.00 0.00 1 MET A CA 9
ATOM 8563 C C . MET A 1 1 ? 0.065 21.142 -0.616 1.00 0.00 1 MET A C 9
ATOM 8564 O O . MET A 1 1 ? 1.159 20.946 -0.083 1.00 0.00 1 MET A O 9
ATOM 8580 N N . ALA A 1 2 ? -1.106 20.889 -0.024 1.00 0.00 2 ALA A N 9
ATOM 8581 C CA . ALA A 1 2 ? -1.211 20.241 1.285 1.00 0.00 2 ALA A CA 9
ATOM 8582 C C . ALA A 1 2 ? -0.572 21.076 2.389 1.00 0.00 2 ALA A C 9
ATOM 8583 O O . ALA A 1 2 ? -0.143 20.544 3.414 1.00 0.00 2 ALA A O 9
ATOM 8590 N N . PHE A 1 3 ? -0.535 22.388 2.197 1.00 0.00 3 PHE A N 9
ATOM 8591 C CA . PHE A 1 3 ? 0.099 23.268 3.166 1.00 0.00 3 PHE A CA 9
ATOM 8592 C C . PHE A 1 3 ? -0.887 23.650 4.271 1.00 0.00 3 PHE A C 9
ATOM 8593 O O . PHE A 1 3 ? -1.343 24.793 4.357 1.00 0.00 3 PHE A O 9
ATOM 8610 N N . GLY A 1 4 ? -1.244 22.669 5.094 1.00 0.00 4 GLY A N 9
ATOM 8611 C CA . GLY A 1 4 ? -2.075 22.932 6.252 1.00 0.00 4 GLY A CA 9
ATOM 8612 C C . GLY A 1 4 ? -3.543 22.622 6.024 1.00 0.00 4 GLY A C 9
ATOM 8613 O O . GLY A 1 4 ? -4.077 21.665 6.584 1.00 0.00 4 GLY A O 9
ATOM 8617 N N . LYS A 1 5 ? -4.198 23.437 5.210 1.00 0.00 5 LYS A N 9
ATOM 8618 C CA . LYS A 1 5 ? -5.643 23.330 5.011 1.00 0.00 5 LYS A CA 9
ATOM 8619 C C . LYS A 1 5 ? -6.018 22.472 3.791 1.00 0.00 5 LYS A C 9
ATOM 8620 O O . LYS A 1 5 ? -6.859 21.578 3.908 1.00 0.00 5 LYS A O 9
ATOM 8639 N N . PRO A 1 6 ? -5.441 22.726 2.599 1.00 0.00 6 PRO A N 9
ATOM 8640 C CA . PRO A 1 6 ? -5.765 21.951 1.397 1.00 0.00 6 PRO A CA 9
ATOM 8641 C C . PRO A 1 6 ? -5.137 20.562 1.421 1.00 0.00 6 PRO A C 9
ATOM 8642 O O . PRO A 1 6 ? -4.096 20.362 2.048 1.00 0.00 6 PRO A O 9
ATOM 8653 N N . ALA A 1 7 ? -5.781 19.620 0.732 1.00 0.00 7 ALA A N 9
ATOM 8654 C CA . ALA A 1 7 ? -5.321 18.233 0.662 1.00 0.00 7 ALA A CA 9
ATOM 8655 C C . ALA A 1 7 ? -5.260 17.599 2.049 1.00 0.00 7 ALA A C 9
ATOM 8656 O O . ALA A 1 7 ? -4.194 17.460 2.642 1.00 0.00 7 ALA A O 9
ATOM 8663 N N . MET A 1 8 ? -6.422 17.220 2.560 1.00 0.00 8 MET A N 9
ATOM 8664 C CA . MET A 1 8 ? -6.520 16.607 3.879 1.00 0.00 8 MET A CA 9
ATOM 8665 C C . MET A 1 8 ? -6.577 15.090 3.745 1.00 0.00 8 MET A C 9
ATOM 8666 O O . MET A 1 8 ? -7.125 14.387 4.596 1.00 0.00 8 MET A O 9
ATOM 8680 N N . LYS A 1 9 ? -5.999 14.590 2.664 1.00 0.00 9 LYS A N 9
ATOM 8681 C CA . LYS A 1 9 ? -6.018 13.168 2.377 1.00 0.00 9 LYS A CA 9
ATOM 8682 C C . LYS A 1 9 ? -5.005 12.424 3.238 1.00 0.00 9 LYS A C 9
ATOM 8683 O O . LYS A 1 9 ? -3.803 12.445 2.973 1.00 0.00 9 LYS A O 9
ATOM 8702 N N . ASN A 1 10 ? -5.505 11.773 4.276 1.00 0.00 10 ASN A N 9
ATOM 8703 C CA . ASN A 1 10 ? -4.672 10.991 5.181 1.00 0.00 10 ASN A CA 9
ATOM 8704 C C . ASN A 1 10 ? -4.398 9.599 4.613 1.00 0.00 10 ASN A C 9
ATOM 8705 O O . ASN A 1 10 ? -4.255 8.629 5.358 1.00 0.00 10 ASN A O 9
ATOM 8716 N N . VAL A 1 11 ? -4.231 9.530 3.293 1.00 0.00 11 VAL A N 9
ATOM 8717 C CA . VAL A 1 11 ? -4.084 8.268 2.571 1.00 0.00 11 VAL A CA 9
ATOM 8718 C C . VAL A 1 11 ? -3.397 8.527 1.231 1.00 0.00 11 VAL A C 9
ATOM 8719 O O . VAL A 1 11 ? -3.975 9.128 0.326 1.00 0.00 11 VAL A O 9
ATOM 8732 N N . PRO A 1 12 ? -2.130 8.098 1.114 1.00 0.00 12 PRO A N 9
ATOM 8733 C CA . PRO A 1 12 ? -1.321 8.298 -0.094 1.00 0.00 12 PRO A CA 9
ATOM 8734 C C . PRO A 1 12 ? -1.704 7.343 -1.217 1.00 0.00 12 PRO A C 9
ATOM 8735 O O . PRO A 1 12 ? -1.742 7.716 -2.390 1.00 0.00 12 PRO A O 9
ATOM 8746 N N . VAL A 1 13 ? -1.991 6.114 -0.832 1.00 0.00 13 VAL A N 9
ATOM 8747 C CA . VAL A 1 13 ? -2.242 5.040 -1.778 1.00 0.00 13 VAL A CA 9
ATOM 8748 C C . VAL A 1 13 ? -3.601 5.182 -2.453 1.00 0.00 13 VAL A C 9
ATOM 8749 O O . VAL A 1 13 ? -4.619 5.402 -1.794 1.00 0.00 13 VAL A O 9
ATOM 8762 N N . GLU A 1 14 ? -3.602 5.074 -3.773 1.00 0.00 14 GLU A N 9
ATOM 8763 C CA . GLU A 1 14 ? -4.829 5.142 -4.547 1.00 0.00 14 GLU A CA 9
ATOM 8764 C C . GLU A 1 14 ? -5.243 3.734 -4.964 1.00 0.00 14 GLU A C 9
ATOM 8765 O O . GLU A 1 14 ? -4.498 3.044 -5.663 1.00 0.00 14 GLU A O 9
ATOM 8777 N N . ALA A 1 15 ? -6.420 3.309 -4.525 1.00 0.00 15 ALA A N 9
ATOM 8778 C CA . ALA A 1 15 ? -6.908 1.972 -4.832 1.00 0.00 15 ALA A CA 9
ATOM 8779 C C . ALA A 1 15 ? -7.222 1.840 -6.315 1.00 0.00 15 ALA A C 9
ATOM 8780 O O . ALA A 1 15 ? -8.186 2.420 -6.812 1.00 0.00 15 ALA A O 9
ATOM 8787 N N . GLY A 1 16 ? -6.391 1.086 -7.018 1.00 0.00 16 GLY A N 9
ATOM 8788 C CA . GLY A 1 16 ? -6.586 0.894 -8.435 1.00 0.00 16 GLY A CA 9
ATOM 8789 C C . GLY A 1 16 ? -5.342 1.208 -9.236 1.00 0.00 16 GLY A C 9
ATOM 8790 O O . GLY A 1 16 ? -5.170 0.704 -10.348 1.00 0.00 16 GLY A O 9
ATOM 8794 N N . LYS A 1 17 ? -4.470 2.039 -8.673 1.00 0.00 17 LYS A N 9
ATOM 8795 C CA . LYS A 1 17 ? -3.232 2.407 -9.348 1.00 0.00 17 LYS A CA 9
ATOM 8796 C C . LYS A 1 17 ? -2.039 1.681 -8.747 1.00 0.00 17 LYS A C 9
ATOM 8797 O O . LYS A 1 17 ? -2.126 1.108 -7.656 1.00 0.00 17 LYS A O 9
ATOM 8816 N N . GLU A 1 18 ? -0.926 1.718 -9.460 1.00 0.00 18 GLU A N 9
ATOM 8817 C CA . GLU A 1 18 ? 0.279 1.029 -9.042 1.00 0.00 18 GLU A CA 9
ATOM 8818 C C . GLU A 1 18 ? 1.419 2.016 -8.797 1.00 0.00 18 GLU A C 9
ATOM 8819 O O . GLU A 1 18 ? 1.464 3.092 -9.393 1.00 0.00 18 GLU A O 9
ATOM 8831 N N . TYR A 1 19 ? 2.317 1.645 -7.893 1.00 0.00 19 TYR A N 9
ATOM 8832 C CA . TYR A 1 19 ? 3.473 2.460 -7.552 1.00 0.00 19 TYR A CA 9
ATOM 8833 C C . TYR A 1 19 ? 4.692 1.569 -7.392 1.00 0.00 19 TYR A C 9
ATOM 8834 O O . TYR A 1 19 ? 4.576 0.438 -6.921 1.00 0.00 19 TYR A O 9
ATOM 8852 N N . GLU A 1 20 ? 5.854 2.070 -7.768 1.00 0.00 20 GLU A N 9
ATOM 8853 C CA . GLU A 1 20 ? 7.084 1.319 -7.588 1.00 0.00 20 GLU A CA 9
ATOM 8854 C C . GLU A 1 20 ? 7.622 1.552 -6.181 1.00 0.00 20 GLU A C 9
ATOM 8855 O O . GLU A 1 20 ? 8.115 2.638 -5.864 1.00 0.00 20 GLU A O 9
ATOM 8867 N N . VAL A 1 21 ? 7.518 0.530 -5.344 1.00 0.00 21 VAL A N 9
ATOM 8868 C CA . VAL A 1 21 ? 7.842 0.653 -3.928 1.00 0.00 21 VAL A CA 9
ATOM 8869 C C . VAL A 1 21 ? 8.916 -0.348 -3.526 1.00 0.00 21 VAL A C 9
ATOM 8870 O O . VAL A 1 21 ? 9.198 -1.290 -4.261 1.00 0.00 21 VAL A O 9
ATOM 8883 N N . THR A 1 22 ? 9.505 -0.152 -2.361 1.00 0.00 22 THR A N 9
ATOM 8884 C CA . THR A 1 22 ? 10.538 -1.048 -1.880 1.00 0.00 22 THR A CA 9
ATOM 8885 C C . THR A 1 22 ? 9.976 -1.996 -0.827 1.00 0.00 22 THR A C 9
ATOM 8886 O O . THR A 1 22 ? 9.072 -1.639 -0.071 1.00 0.00 22 THR A O 9
ATOM 8897 N N . ILE A 1 23 ? 10.523 -3.197 -0.786 1.00 0.00 23 ILE A N 9
ATOM 8898 C CA . ILE A 1 23 ? 10.065 -4.228 0.120 1.00 0.00 23 ILE A CA 9
ATOM 8899 C C . ILE A 1 23 ? 11.167 -4.488 1.125 1.00 0.00 23 ILE A C 9
ATOM 8900 O O . ILE A 1 23 ? 11.763 -5.567 1.186 1.00 0.00 23 ILE A O 9
ATOM 8916 N N . GLU A 1 24 ? 11.464 -3.434 1.856 1.00 0.00 24 GLU A N 9
ATOM 8917 C CA . GLU A 1 24 ? 12.531 -3.424 2.851 1.00 0.00 24 GLU A CA 9
ATOM 8918 C C . GLU A 1 24 ? 12.245 -4.398 3.996 1.00 0.00 24 GLU A C 9
ATOM 8919 O O . GLU A 1 24 ? 13.145 -4.776 4.743 1.00 0.00 24 GLU A O 9
ATOM 8931 N N . ASP A 1 25 ? 10.995 -4.816 4.117 1.00 0.00 25 ASP A N 9
ATOM 8932 C CA . ASP A 1 25 ? 10.573 -5.627 5.252 1.00 0.00 25 ASP A CA 9
ATOM 8933 C C . ASP A 1 25 ? 9.516 -6.626 4.818 1.00 0.00 25 ASP A C 9
ATOM 8934 O O . ASP A 1 25 ? 8.795 -6.387 3.852 1.00 0.00 25 ASP A O 9
ATOM 8943 N N . MET A 1 26 ? 9.437 -7.757 5.509 1.00 0.00 26 MET A N 9
ATOM 8944 C CA . MET A 1 26 ? 8.430 -8.760 5.205 1.00 0.00 26 MET A CA 9
ATOM 8945 C C . MET A 1 26 ? 7.661 -9.156 6.456 1.00 0.00 26 MET A C 9
ATOM 8946 O O . MET A 1 26 ? 8.144 -8.998 7.578 1.00 0.00 26 MET A O 9
ATOM 8960 N N . GLY A 1 27 ? 6.461 -9.673 6.251 1.00 0.00 27 GLY A N 9
ATOM 8961 C CA . GLY A 1 27 ? 5.599 -10.022 7.357 1.00 0.00 27 GLY A CA 9
ATOM 8962 C C . GLY A 1 27 ? 5.905 -11.386 7.927 1.00 0.00 27 GLY A C 9
ATOM 8963 O O . GLY A 1 27 ? 6.059 -11.532 9.140 1.00 0.00 27 GLY A O 9
ATOM 8967 N N . LYS A 1 28 ? 6.025 -12.385 7.060 1.00 0.00 28 LYS A N 9
ATOM 8968 C CA . LYS A 1 28 ? 6.274 -13.749 7.514 1.00 0.00 28 LYS A CA 9
ATOM 8969 C C . LYS A 1 28 ? 6.816 -14.622 6.385 1.00 0.00 28 LYS A C 9
ATOM 8970 O O . LYS A 1 28 ? 6.738 -15.851 6.427 1.00 0.00 28 LYS A O 9
ATOM 8989 N N . GLY A 1 29 ? 7.384 -13.984 5.385 1.00 0.00 29 GLY A N 9
ATOM 8990 C CA . GLY A 1 29 ? 8.076 -14.722 4.344 1.00 0.00 29 GLY A CA 9
ATOM 8991 C C . GLY A 1 29 ? 7.549 -14.452 2.950 1.00 0.00 29 GLY A C 9
ATOM 8992 O O . GLY A 1 29 ? 8.329 -14.222 2.029 1.00 0.00 29 GLY A O 9
ATOM 8996 N N . GLY A 1 30 ? 6.237 -14.496 2.789 1.00 0.00 30 GLY A N 9
ATOM 8997 C CA . GLY A 1 30 ? 5.646 -14.264 1.483 1.00 0.00 30 GLY A CA 9
ATOM 8998 C C . GLY A 1 30 ? 5.046 -12.882 1.373 1.00 0.00 30 GLY A C 9
ATOM 8999 O O . GLY A 1 30 ? 5.095 -12.251 0.321 1.00 0.00 30 GLY A O 9
ATOM 9003 N N . ASP A 1 31 ? 4.482 -12.412 2.468 1.00 0.00 31 ASP A N 9
ATOM 9004 C CA . ASP A 1 31 ? 3.914 -11.076 2.523 1.00 0.00 31 ASP A CA 9
ATOM 9005 C C . ASP A 1 31 ? 5.002 -10.073 2.870 1.00 0.00 31 ASP A C 9
ATOM 9006 O O . ASP A 1 31 ? 5.810 -10.309 3.764 1.00 0.00 31 ASP A O 9
ATOM 9015 N N . GLY A 1 32 ? 5.047 -8.977 2.131 1.00 0.00 32 GLY A N 9
ATOM 9016 C CA . GLY A 1 32 ? 6.052 -7.964 2.361 1.00 0.00 32 GLY A CA 9
ATOM 9017 C C . GLY A 1 32 ? 5.445 -6.640 2.762 1.00 0.00 32 GLY A C 9
ATOM 9018 O O . GLY A 1 32 ? 4.267 -6.392 2.504 1.00 0.00 32 GLY A O 9
ATOM 9022 N N . ILE A 1 33 ? 6.237 -5.793 3.402 1.00 0.00 33 ILE A N 9
ATOM 9023 C CA . ILE A 1 33 ? 5.779 -4.480 3.814 1.00 0.00 33 ILE A CA 9
ATOM 9024 C C . ILE A 1 33 ? 6.437 -3.405 2.961 1.00 0.00 33 ILE A C 9
ATOM 9025 O O . ILE A 1 33 ? 7.640 -3.142 3.078 1.00 0.00 33 ILE A O 9
ATOM 9041 N N . ALA A 1 34 ? 5.654 -2.824 2.072 1.00 0.00 34 ALA A N 9
ATOM 9042 C CA . ALA A 1 34 ? 6.091 -1.675 1.305 1.00 0.00 34 ALA A CA 9
ATOM 9043 C C . ALA A 1 34 ? 5.722 -0.397 2.036 1.00 0.00 34 ALA A C 9
ATOM 9044 O O . ALA A 1 34 ? 4.762 -0.370 2.808 1.00 0.00 34 ALA A O 9
ATOM 9051 N N . ARG A 1 35 ? 6.483 0.656 1.799 1.00 0.00 35 ARG A N 9
ATOM 9052 C CA . ARG A 1 35 ? 6.241 1.913 2.472 1.00 0.00 35 ARG A CA 9
ATOM 9053 C C . ARG A 1 35 ? 5.996 3.020 1.462 1.00 0.00 35 ARG A C 9
ATOM 9054 O O . ARG A 1 35 ? 6.890 3.385 0.696 1.00 0.00 35 ARG A O 9
ATOM 9075 N N . ILE A 1 36 ? 4.784 3.539 1.445 1.00 0.00 36 ILE A N 9
ATOM 9076 C CA . ILE A 1 36 ? 4.465 4.669 0.596 1.00 0.00 36 ILE A CA 9
ATOM 9077 C C . ILE A 1 36 ? 4.229 5.898 1.440 1.00 0.00 36 ILE A C 9
ATOM 9078 O O . ILE A 1 36 ? 3.206 6.019 2.115 1.00 0.00 36 ILE A O 9
ATOM 9094 N N . ASP A 1 37 ? 5.205 6.788 1.410 1.00 0.00 37 ASP A N 9
ATOM 9095 C CA . ASP A 1 37 ? 5.169 8.026 2.188 1.00 0.00 37 ASP A CA 9
ATOM 9096 C C . ASP A 1 37 ? 4.952 7.724 3.676 1.00 0.00 37 ASP A C 9
ATOM 9097 O O . ASP A 1 37 ? 4.261 8.457 4.384 1.00 0.00 37 ASP A O 9
ATOM 9106 N N . GLY A 1 38 ? 5.552 6.629 4.143 1.00 0.00 38 GLY A N 9
ATOM 9107 C CA . GLY A 1 38 ? 5.416 6.238 5.536 1.00 0.00 38 GLY A CA 9
ATOM 9108 C C . GLY A 1 38 ? 4.293 5.241 5.760 1.00 0.00 38 GLY A C 9
ATOM 9109 O O . GLY A 1 38 ? 4.282 4.520 6.761 1.00 0.00 38 GLY A O 9
ATOM 9113 N N . PHE A 1 39 ? 3.366 5.178 4.816 1.00 0.00 39 PHE A N 9
ATOM 9114 C CA . PHE A 1 39 ? 2.181 4.344 4.943 1.00 0.00 39 PHE A CA 9
ATOM 9115 C C . PHE A 1 39 ? 2.535 2.889 4.677 1.00 0.00 39 PHE A C 9
ATOM 9116 O O . PHE A 1 39 ? 3.362 2.590 3.813 1.00 0.00 39 PHE A O 9
ATOM 9133 N N . VAL A 1 40 ? 1.911 1.996 5.428 1.00 0.00 40 VAL A N 9
ATOM 9134 C CA . VAL A 1 40 ? 2.219 0.578 5.346 1.00 0.00 40 VAL A CA 9
ATOM 9135 C C . VAL A 1 40 ? 1.377 -0.105 4.278 1.00 0.00 40 VAL A C 9
ATOM 9136 O O . VAL A 1 40 ? 0.150 -0.179 4.388 1.00 0.00 40 VAL A O 9
ATOM 9149 N N . VAL A 1 41 ? 2.037 -0.589 3.241 1.00 0.00 41 VAL A N 9
ATOM 9150 C CA . VAL A 1 41 ? 1.363 -1.313 2.184 1.00 0.00 41 VAL A CA 9
ATOM 9151 C C . VAL A 1 41 ? 1.743 -2.788 2.241 1.00 0.00 41 VAL A C 9
ATOM 9152 O O . VAL A 1 41 ? 2.879 -3.160 1.942 1.00 0.00 41 VAL A O 9
ATOM 9165 N N . PHE A 1 42 ? 0.802 -3.618 2.661 1.00 0.00 42 PHE A N 9
ATOM 9166 C CA . PHE A 1 42 ? 1.029 -5.050 2.737 1.00 0.00 42 PHE A CA 9
ATOM 9167 C C . PHE A 1 42 ? 0.957 -5.667 1.354 1.00 0.00 42 PHE A C 9
ATOM 9168 O O . PHE A 1 42 ? -0.066 -5.595 0.673 1.00 0.00 42 PHE A O 9
ATOM 9185 N N . VAL A 1 43 ? 2.055 -6.261 0.942 1.00 0.00 43 VAL A N 9
ATOM 9186 C CA . VAL A 1 43 ? 2.166 -6.815 -0.388 1.00 0.00 43 VAL A CA 9
ATOM 9187 C C . VAL A 1 43 ? 2.393 -8.324 -0.322 1.00 0.00 43 VAL A C 9
ATOM 9188 O O . VAL A 1 43 ? 3.505 -8.784 -0.072 1.00 0.00 43 VAL A O 9
ATOM 9201 N N . PRO A 1 44 ? 1.327 -9.108 -0.537 1.00 0.00 44 PRO A N 9
ATOM 9202 C CA . PRO A 1 44 ? 1.352 -10.579 -0.417 1.00 0.00 44 PRO A CA 9
ATOM 9203 C C . PRO A 1 44 ? 2.255 -11.281 -1.433 1.00 0.00 44 PRO A C 9
ATOM 9204 O O . PRO A 1 44 ? 2.478 -12.487 -1.335 1.00 0.00 44 PRO A O 9
ATOM 9215 N N . ASN A 1 45 ? 2.756 -10.542 -2.411 1.00 0.00 45 ASN A N 9
ATOM 9216 C CA . ASN A 1 45 ? 3.540 -11.147 -3.480 1.00 0.00 45 ASN A CA 9
ATOM 9217 C C . ASN A 1 45 ? 4.867 -10.420 -3.652 1.00 0.00 45 ASN A C 9
ATOM 9218 O O . ASN A 1 45 ? 5.516 -10.540 -4.679 1.00 0.00 45 ASN A O 9
ATOM 9229 N N . ALA A 1 46 ? 5.252 -9.661 -2.643 1.00 0.00 46 ALA A N 9
ATOM 9230 C CA . ALA A 1 46 ? 6.447 -8.835 -2.697 1.00 0.00 46 ALA A CA 9
ATOM 9231 C C . ALA A 1 46 ? 7.739 -9.644 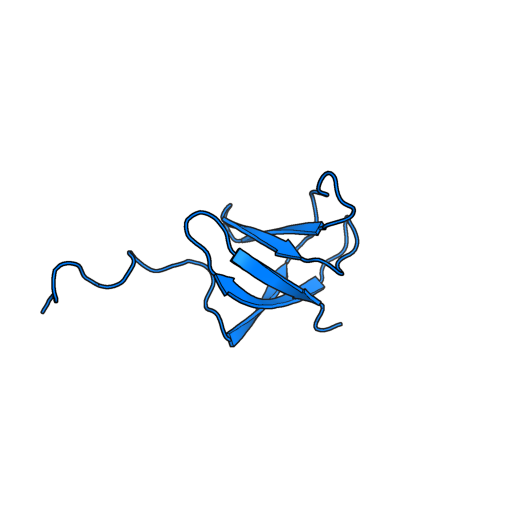-2.741 1.00 0.00 46 ALA A C 9
ATOM 9232 O O . ALA A 1 46 ? 7.801 -10.780 -2.277 1.00 0.00 46 ALA A O 9
ATOM 9239 N N . GLU A 1 47 ? 8.763 -9.022 -3.309 1.00 0.00 47 GLU A N 9
ATOM 9240 C CA . GLU A 1 47 ? 10.104 -9.575 -3.345 1.00 0.00 47 GLU A CA 9
ATOM 9241 C C . GLU A 1 47 ? 10.992 -8.833 -2.349 1.00 0.00 47 GLU A C 9
ATOM 9242 O O . GLU A 1 47 ? 11.152 -7.615 -2.449 1.00 0.00 47 GLU A O 9
ATOM 9254 N N . LYS A 1 48 ? 11.561 -9.563 -1.399 1.00 0.00 48 LYS A N 9
ATOM 9255 C CA . LYS A 1 48 ? 12.382 -8.961 -0.351 1.00 0.00 48 LYS A CA 9
ATOM 9256 C C . LYS A 1 48 ? 13.592 -8.247 -0.949 1.00 0.00 48 LYS A C 9
ATOM 9257 O O . LYS A 1 48 ? 14.372 -8.840 -1.699 1.00 0.00 48 LYS A O 9
ATOM 9276 N N . GLY A 1 49 ? 13.727 -6.965 -0.633 1.00 0.00 49 GLY A N 9
ATOM 9277 C CA . GLY A 1 49 ? 14.860 -6.193 -1.109 1.00 0.00 49 GLY A CA 9
ATOM 9278 C C . GLY A 1 49 ? 14.605 -5.541 -2.454 1.00 0.00 49 GLY A C 9
ATOM 9279 O O . GLY A 1 49 ? 15.097 -4.443 -2.721 1.00 0.00 49 GLY A O 9
ATOM 9283 N N . SER A 1 50 ? 13.836 -6.210 -3.297 1.00 0.00 50 SER A N 9
ATOM 9284 C CA . SER A 1 50 ? 13.531 -5.706 -4.624 1.00 0.00 50 SER A CA 9
ATOM 9285 C C . SER A 1 50 ? 12.587 -4.511 -4.541 1.00 0.00 50 SER A C 9
ATOM 9286 O O . SER A 1 50 ? 11.849 -4.353 -3.565 1.00 0.00 50 SER A O 9
ATOM 9294 N N . VAL A 1 51 ? 12.621 -3.670 -5.562 1.00 0.00 51 VAL A N 9
ATOM 9295 C CA . VAL A 1 51 ? 11.734 -2.524 -5.628 1.00 0.00 51 VAL A CA 9
ATOM 9296 C C . VAL A 1 51 ? 10.608 -2.833 -6.604 1.00 0.00 51 VAL A C 9
ATOM 9297 O O . VAL A 1 51 ? 10.707 -2.561 -7.801 1.00 0.00 51 VAL A O 9
ATOM 9310 N N . ILE A 1 52 ? 9.552 -3.439 -6.086 1.00 0.00 52 ILE A N 9
ATOM 9311 C CA . ILE A 1 52 ? 8.495 -3.963 -6.932 1.00 0.00 52 ILE A CA 9
ATOM 9312 C C . ILE A 1 52 ? 7.392 -2.927 -7.120 1.00 0.00 52 ILE A C 9
ATOM 9313 O O . ILE A 1 52 ? 7.101 -2.132 -6.226 1.00 0.00 52 ILE A O 9
ATOM 9329 N N . ASN A 1 53 ? 6.808 -2.922 -8.302 1.00 0.00 53 ASN A N 9
ATOM 9330 C CA . ASN A 1 53 ? 5.676 -2.066 -8.599 1.00 0.00 53 ASN A CA 9
ATOM 9331 C C . ASN A 1 53 ? 4.388 -2.726 -8.115 1.00 0.00 53 ASN A C 9
ATOM 9332 O O . ASN A 1 53 ? 3.979 -3.770 -8.630 1.00 0.00 53 ASN A O 9
ATOM 9343 N N . VAL A 1 54 ? 3.772 -2.132 -7.107 1.00 0.00 54 VAL A N 9
ATOM 9344 C CA . VAL A 1 54 ? 2.572 -2.696 -6.503 1.00 0.00 54 VAL A CA 9
ATOM 9345 C C . VAL A 1 54 ? 1.331 -1.939 -6.935 1.00 0.00 54 VAL A C 9
ATOM 9346 O O . VAL A 1 54 ? 1.334 -0.715 -6.990 1.00 0.00 54 VAL A O 9
ATOM 9359 N N . LYS A 1 55 ? 0.274 -2.662 -7.245 1.00 0.00 55 LYS A N 9
ATOM 9360 C CA . LYS A 1 55 ? -1.001 -2.030 -7.515 1.00 0.00 55 LYS A CA 9
ATOM 9361 C C . LYS A 1 55 ? -1.906 -2.209 -6.308 1.00 0.00 55 LYS A C 9
ATOM 9362 O O . LYS A 1 55 ? -2.316 -3.329 -5.994 1.00 0.00 55 LYS A O 9
ATOM 9381 N N . VAL A 1 56 ? -2.185 -1.116 -5.612 1.00 0.00 56 VAL A N 9
ATOM 9382 C CA . VAL A 1 56 ? -3.027 -1.160 -4.428 1.00 0.00 56 VAL A CA 9
ATOM 9383 C C . VAL A 1 56 ? -4.444 -1.565 -4.807 1.00 0.00 56 VAL A C 9
ATOM 9384 O O . VAL A 1 56 ? -5.111 -0.874 -5.576 1.00 0.00 56 VAL A O 9
ATOM 9397 N N . THR A 1 57 ? -4.892 -2.690 -4.277 1.00 0.00 57 THR A N 9
ATOM 9398 C CA . THR A 1 57 ? -6.184 -3.238 -4.644 1.00 0.00 57 THR A CA 9
ATOM 9399 C C . THR A 1 57 ? -7.231 -3.011 -3.557 1.00 0.00 57 THR A C 9
ATOM 9400 O O . THR A 1 57 ? -8.428 -2.963 -3.842 1.00 0.00 57 THR A O 9
ATOM 9411 N N . ALA A 1 58 ? -6.785 -2.846 -2.316 1.00 0.00 58 ALA A N 9
ATOM 9412 C CA . ALA A 1 58 ? -7.698 -2.728 -1.195 1.00 0.00 58 ALA A CA 9
ATOM 9413 C C . ALA A 1 58 ? -7.059 -1.961 -0.051 1.00 0.00 58 ALA A C 9
ATOM 9414 O O . ALA A 1 58 ? -6.214 -2.486 0.672 1.00 0.00 58 ALA A O 9
ATOM 9421 N N . VAL A 1 59 ? -7.440 -0.704 0.078 1.00 0.00 59 VAL A N 9
ATOM 9422 C CA . VAL A 1 59 ? -6.999 0.123 1.195 1.00 0.00 59 VAL A CA 9
ATOM 9423 C C . VAL A 1 59 ? -7.953 -0.035 2.377 1.00 0.00 59 VAL A C 9
ATOM 9424 O O . VAL A 1 59 ? -9.156 0.194 2.244 1.00 0.00 59 VAL A O 9
ATOM 9437 N N . LYS A 1 60 ? -7.422 -0.442 3.522 1.00 0.00 60 LYS A N 9
ATOM 9438 C CA . LYS A 1 60 ? -8.225 -0.557 4.731 1.00 0.00 60 LYS A CA 9
ATOM 9439 C C . LYS A 1 60 ? -7.975 0.646 5.633 1.00 0.00 60 LYS A C 9
ATOM 9440 O O . LYS A 1 60 ? -7.318 1.601 5.225 1.00 0.00 60 LYS A O 9
ATOM 9459 N N . GLU A 1 61 ? -8.499 0.595 6.851 1.00 0.00 61 GLU A N 9
ATOM 9460 C CA . GLU A 1 61 ? -8.436 1.727 7.772 1.00 0.00 61 GLU A CA 9
ATOM 9461 C C . GLU A 1 61 ? -7.002 2.150 8.088 1.00 0.00 61 GLU A C 9
ATOM 9462 O O . GLU A 1 61 ? -6.670 3.333 8.028 1.00 0.00 61 GLU A O 9
ATOM 9474 N N . LYS A 1 62 ? -6.153 1.190 8.438 1.00 0.00 62 LYS A N 9
ATOM 9475 C CA . LYS A 1 62 ? -4.816 1.518 8.928 1.00 0.00 62 LYS A CA 9
ATOM 9476 C C . LYS A 1 62 ? -3.718 1.006 8.003 1.00 0.00 62 LYS A C 9
ATOM 9477 O O . LYS A 1 62 ? -2.540 1.283 8.221 1.00 0.00 62 LYS A O 9
ATOM 9496 N N . PHE A 1 63 ? -4.102 0.261 6.978 1.00 0.00 63 PHE A N 9
ATOM 9497 C CA . PHE A 1 63 ? -3.135 -0.353 6.077 1.00 0.00 63 PHE A CA 9
ATOM 9498 C C . PHE A 1 63 ? -3.803 -0.780 4.779 1.00 0.00 63 PHE A C 9
ATOM 9499 O O . PHE A 1 63 ? -5.010 -1.002 4.739 1.00 0.00 63 PHE A O 9
ATOM 9516 N N . ALA A 1 64 ? -3.015 -0.887 3.724 1.00 0.00 64 ALA A N 9
ATOM 9517 C CA . ALA A 1 64 ? -3.535 -1.259 2.417 1.00 0.00 64 ALA A CA 9
ATOM 9518 C C . ALA A 1 64 ? -2.858 -2.520 1.909 1.00 0.00 64 ALA A C 9
ATOM 9519 O O . ALA A 1 64 ? -1.772 -2.872 2.365 1.00 0.00 64 ALA A O 9
ATOM 9526 N N . PHE A 1 65 ? -3.507 -3.198 0.976 1.00 0.00 65 PHE A N 9
ATOM 9527 C CA . PHE A 1 65 ? -2.939 -4.378 0.348 1.00 0.00 65 PHE A CA 9
ATOM 9528 C C . PHE A 1 65 ? -2.728 -4.124 -1.139 1.00 0.00 65 PHE A C 9
ATOM 9529 O O . PHE A 1 65 ? -3.586 -3.534 -1.806 1.00 0.00 65 PHE A O 9
ATOM 9546 N N . ALA A 1 66 ? -1.587 -4.553 -1.654 1.00 0.00 66 ALA A N 9
ATOM 9547 C CA . ALA A 1 66 ? -1.249 -4.332 -3.051 1.00 0.00 66 ALA A CA 9
ATOM 9548 C C . ALA A 1 66 ? -0.630 -5.575 -3.669 1.00 0.00 66 ALA A C 9
ATOM 9549 O O . ALA A 1 66 ? -0.020 -6.385 -2.973 1.00 0.00 66 ALA A O 9
ATOM 9556 N N . GLU A 1 67 ? -0.787 -5.719 -4.978 1.00 0.00 67 GLU A N 9
ATOM 9557 C CA . GLU A 1 67 ? -0.258 -6.877 -5.689 1.00 0.00 67 GLU A CA 9
ATOM 9558 C C . GLU A 1 67 ? 1.017 -6.517 -6.444 1.00 0.00 67 GLU A C 9
ATOM 9559 O O . GLU A 1 67 ? 1.158 -5.403 -6.952 1.00 0.00 67 GLU A O 9
ATOM 9571 N N . ARG A 1 68 ? 1.953 -7.456 -6.494 1.00 0.00 68 ARG A N 9
ATOM 9572 C CA . ARG A 1 68 ? 3.149 -7.302 -7.309 1.00 0.00 68 ARG A CA 9
ATOM 9573 C C . ARG A 1 68 ? 2.797 -7.406 -8.796 1.00 0.00 68 ARG A C 9
ATOM 9574 O O . ARG A 1 68 ? 2.451 -8.481 -9.291 1.00 0.00 68 ARG A O 9
ATOM 9595 N N . VAL A 1 69 ? 2.874 -6.276 -9.491 1.00 0.00 69 VAL A N 9
ATOM 9596 C CA . VAL A 1 69 ? 2.560 -6.212 -10.920 1.00 0.00 69 VAL A CA 9
ATOM 9597 C C . VAL A 1 69 ? 3.760 -6.669 -11.765 1.00 0.00 69 VAL A C 9
ATOM 9598 O O . VAL A 1 69 ? 3.937 -6.252 -12.908 1.00 0.00 69 VAL A O 9
ATOM 9611 N N . LEU A 1 70 ? 4.576 -7.540 -11.195 1.00 0.00 70 LEU A N 9
ATOM 9612 C CA . LEU A 1 70 ? 5.738 -8.081 -11.885 1.00 0.00 70 LEU A CA 9
ATOM 9613 C C . LEU A 1 70 ? 6.103 -9.440 -11.293 1.00 0.00 70 LEU A C 9
ATOM 9614 O O . LEU A 1 70 ? 7.116 -9.537 -10.579 1.00 0.00 70 LEU A O 9
ATOM 9631 N N . MET A 1 1 ? 3.692 25.014 13.661 1.00 0.00 1 MET A N 10
ATOM 9632 C CA . MET A 1 1 ? 3.026 25.393 12.393 1.00 0.00 1 MET A CA 10
ATOM 9633 C C . MET A 1 1 ? 2.283 24.188 11.827 1.00 0.00 1 MET A C 10
ATOM 9634 O O . MET A 1 1 ? 1.101 24.273 11.494 1.00 0.00 1 MET A O 10
ATOM 9650 N N . ALA A 1 2 ? 2.979 23.063 11.729 1.00 0.00 2 ALA A N 10
ATOM 9651 C CA . ALA A 1 2 ? 2.349 21.811 11.357 1.00 0.00 2 ALA A CA 10
ATOM 9652 C C . ALA A 1 2 ? 1.705 21.190 12.587 1.00 0.00 2 ALA A C 10
ATOM 9653 O O . ALA A 1 2 ? 2.386 20.874 13.559 1.00 0.00 2 ALA A O 10
ATOM 9660 N N . PHE A 1 3 ? 0.396 21.026 12.545 1.00 0.00 3 PHE A N 10
ATOM 9661 C CA . PHE A 1 3 ? -0.340 20.560 13.712 1.00 0.00 3 PHE A CA 10
ATOM 9662 C C . PHE A 1 3 ? -0.306 19.041 13.805 1.00 0.00 3 PHE A C 10
ATOM 9663 O O . PHE A 1 3 ? -0.435 18.472 14.886 1.00 0.00 3 PHE A O 10
ATOM 9680 N N . GLY A 1 4 ? -0.134 18.390 12.664 1.00 0.00 4 GLY A N 10
ATOM 9681 C CA . GLY A 1 4 ? -0.120 16.939 12.635 1.00 0.00 4 GLY A CA 10
ATOM 9682 C C . GLY A 1 4 ? -1.473 16.375 12.253 1.00 0.00 4 GLY A C 10
ATOM 9683 O O . GLY A 1 4 ? -1.583 15.237 11.803 1.00 0.00 4 GLY A O 10
ATOM 9687 N N . LYS A 1 5 ? -2.505 17.184 12.451 1.00 0.00 5 LYS A N 10
ATOM 9688 C CA . LYS A 1 5 ? -3.866 16.804 12.090 1.00 0.00 5 LYS A CA 10
ATOM 9689 C C . LYS A 1 5 ? -4.088 16.839 10.572 1.00 0.00 5 LYS A C 10
ATOM 9690 O O . LYS A 1 5 ? -4.586 15.864 10.009 1.00 0.00 5 LYS A O 10
ATOM 9709 N N . PRO A 1 6 ? -3.733 17.947 9.879 1.00 0.00 6 PRO A N 10
ATOM 9710 C CA . PRO A 1 6 ? -3.926 18.057 8.426 1.00 0.00 6 PRO A CA 10
ATOM 9711 C C . PRO A 1 6 ? -3.047 17.076 7.655 1.00 0.00 6 PRO A C 10
ATOM 9712 O O . PRO A 1 6 ? -1.975 16.692 8.133 1.00 0.00 6 PRO A O 10
ATOM 9723 N N . ALA A 1 7 ? -3.528 16.665 6.476 1.00 0.00 7 ALA A N 10
ATOM 9724 C CA . ALA A 1 7 ? -2.842 15.704 5.602 1.00 0.00 7 ALA A CA 10
ATOM 9725 C C . ALA A 1 7 ? -2.888 14.279 6.160 1.00 0.00 7 ALA A C 10
ATOM 9726 O O . ALA A 1 7 ? -2.925 13.312 5.403 1.00 0.00 7 ALA A O 10
ATOM 9733 N N . MET A 1 8 ? -2.917 14.154 7.483 1.00 0.00 8 MET A N 10
ATOM 9734 C CA . MET A 1 8 ? -2.974 12.847 8.135 1.00 0.00 8 MET A CA 10
ATOM 9735 C C . MET A 1 8 ? -4.419 12.350 8.195 1.00 0.00 8 MET A C 10
ATOM 9736 O O . MET A 1 8 ? -4.780 11.496 9.003 1.00 0.00 8 MET A O 10
ATOM 9750 N N . LYS A 1 9 ? -5.239 12.894 7.316 1.00 0.00 9 LYS A N 10
ATOM 9751 C CA . LYS A 1 9 ? -6.626 12.489 7.194 1.00 0.00 9 LYS A CA 10
ATOM 9752 C C . LYS A 1 9 ? -6.955 12.317 5.716 1.00 0.00 9 LYS A C 10
ATOM 9753 O O . LYS A 1 9 ? -8.113 12.385 5.296 1.00 0.00 9 LYS A O 10
ATOM 9772 N N . ASN A 1 10 ? -5.914 12.066 4.937 1.00 0.00 10 ASN A N 10
ATOM 9773 C CA . ASN A 1 10 ? -6.016 11.994 3.498 1.00 0.00 10 ASN A CA 10
ATOM 9774 C C . ASN A 1 10 ? -5.164 10.849 2.994 1.00 0.00 10 ASN A C 10
ATOM 9775 O O . ASN A 1 10 ? -3.936 10.935 3.007 1.00 0.00 10 ASN A O 10
ATOM 9786 N N . VAL A 1 11 ? -5.844 9.769 2.632 1.00 0.00 11 VAL A N 10
ATOM 9787 C CA . VAL A 1 11 ? -5.228 8.582 2.020 1.00 0.00 11 VAL A CA 10
ATOM 9788 C C . VAL A 1 11 ? -4.032 8.963 1.139 1.00 0.00 11 VAL A C 10
ATOM 9789 O O . VAL A 1 11 ? -4.195 9.537 0.064 1.00 0.00 11 VAL A O 10
ATOM 9802 N N . PRO A 1 12 ? -2.808 8.661 1.611 1.00 0.00 12 PRO A N 10
ATOM 9803 C CA . PRO A 1 12 ? -1.568 9.023 0.909 1.00 0.00 12 PRO A CA 10
ATOM 9804 C C . PRO A 1 12 ? -1.303 8.133 -0.293 1.00 0.00 12 PRO A C 10
ATOM 9805 O O . PRO A 1 12 ? -0.326 8.310 -1.020 1.00 0.00 12 PRO A O 10
ATOM 9816 N N . VAL A 1 13 ? -2.178 7.170 -0.479 1.00 0.00 13 VAL A N 10
ATOM 9817 C CA . VAL A 1 13 ? -2.081 6.234 -1.576 1.00 0.00 13 VAL A CA 10
ATOM 9818 C C . VAL A 1 13 ? -3.344 6.300 -2.420 1.00 0.00 13 VAL A C 10
ATOM 9819 O O . VAL A 1 13 ? -4.218 7.130 -2.176 1.00 0.00 13 VAL A O 10
ATOM 9832 N N . GLU A 1 14 ? -3.437 5.437 -3.407 1.00 0.00 14 GLU A N 10
ATOM 9833 C CA . GLU A 1 14 ? -4.618 5.362 -4.244 1.00 0.00 14 GLU A CA 10
ATOM 9834 C C . GLU A 1 14 ? -5.274 3.998 -4.080 1.00 0.00 14 GLU A C 10
ATOM 9835 O O . GLU A 1 14 ? -5.025 3.292 -3.104 1.00 0.00 14 GLU A O 10
ATOM 9847 N N . ALA A 1 15 ? -6.079 3.633 -5.056 1.00 0.00 15 ALA A N 10
ATOM 9848 C CA . ALA A 1 15 ? -6.699 2.321 -5.111 1.00 0.00 15 ALA A CA 10
ATOM 9849 C C . ALA A 1 15 ? -7.196 2.059 -6.522 1.00 0.00 15 ALA A C 10
ATOM 9850 O O . ALA A 1 15 ? -8.232 2.569 -6.946 1.00 0.00 15 ALA A O 10
ATOM 9857 N N . GLY A 1 16 ? -6.415 1.275 -7.250 1.00 0.00 16 GLY A N 10
ATOM 9858 C CA . GLY A 1 16 ? -6.674 1.038 -8.653 1.00 0.00 16 GLY A CA 10
ATOM 9859 C C . GLY A 1 16 ? -5.469 1.380 -9.508 1.00 0.00 16 GLY A C 10
ATOM 9860 O O . GLY A 1 16 ? -5.361 0.931 -10.648 1.00 0.00 16 GLY A O 10
ATOM 9864 N N . LYS A 1 17 ? -4.556 2.167 -8.943 1.00 0.00 17 LYS A N 10
ATOM 9865 C CA . LYS A 1 17 ? -3.358 2.597 -9.663 1.00 0.00 17 LYS A CA 10
ATOM 9866 C C . LYS A 1 17 ? -2.145 1.788 -9.220 1.00 0.00 17 LYS A C 10
ATOM 9867 O O . LYS A 1 17 ? -2.175 1.133 -8.177 1.00 0.00 17 LYS A O 10
ATOM 9886 N N . GLU A 1 18 ? -1.078 1.848 -10.015 1.00 0.00 18 GLU A N 10
ATOM 9887 C CA . GLU A 1 18 ? 0.141 1.112 -9.714 1.00 0.00 18 GLU A CA 10
ATOM 9888 C C . GLU A 1 18 ? 1.276 2.061 -9.335 1.00 0.00 18 GLU A C 10
ATOM 9889 O O . GLU A 1 18 ? 1.384 3.163 -9.873 1.00 0.00 18 GLU A O 10
ATOM 9901 N N . TYR A 1 19 ? 2.104 1.621 -8.401 1.00 0.00 19 TYR A N 10
ATOM 9902 C CA . TYR A 1 19 ? 3.313 2.341 -8.017 1.00 0.00 19 TYR A CA 10
ATOM 9903 C C . TYR A 1 19 ? 4.485 1.374 -7.967 1.00 0.00 19 TYR A C 10
ATOM 9904 O O . TYR A 1 19 ? 4.324 0.187 -8.227 1.00 0.00 19 TYR A O 10
ATOM 9922 N N . GLU A 1 20 ? 5.656 1.879 -7.625 1.00 0.00 20 GLU A N 10
ATOM 9923 C CA . GLU A 1 20 ? 6.824 1.033 -7.441 1.00 0.00 20 GLU A CA 10
ATOM 9924 C C . GLU A 1 20 ? 7.404 1.264 -6.057 1.00 0.00 20 GLU A C 10
ATOM 9925 O O . GLU A 1 20 ? 7.893 2.348 -5.735 1.00 0.00 20 GLU A O 10
ATOM 9937 N N . VAL A 1 21 ? 7.319 0.241 -5.235 1.00 0.00 21 VAL A N 10
ATOM 9938 C CA . VAL A 1 21 ? 7.691 0.346 -3.831 1.00 0.00 21 VAL A CA 10
ATOM 9939 C C . VAL A 1 21 ? 8.868 -0.562 -3.504 1.00 0.00 21 VAL A C 10
ATOM 9940 O O . VAL A 1 21 ? 9.302 -1.356 -4.338 1.00 0.00 21 VAL A O 10
ATOM 9953 N N . THR A 1 22 ? 9.369 -0.452 -2.283 1.00 0.00 22 THR A N 10
ATOM 9954 C CA . THR A 1 22 ? 10.483 -1.268 -1.841 1.00 0.00 22 THR A CA 10
ATOM 9955 C C . THR A 1 22 ? 10.024 -2.234 -0.756 1.00 0.00 22 THR A C 10
ATOM 9956 O O . THR A 1 22 ? 9.084 -1.951 -0.017 1.00 0.00 22 THR A O 10
ATOM 9967 N N . ILE A 1 23 ? 10.699 -3.365 -0.660 1.00 0.00 23 ILE A N 10
ATOM 9968 C CA . ILE A 1 23 ? 10.322 -4.408 0.267 1.00 0.00 23 ILE A CA 10
ATOM 9969 C C . ILE A 1 23 ? 11.430 -4.562 1.288 1.00 0.00 23 ILE A C 10
ATOM 9970 O O . ILE A 1 23 ? 12.095 -5.596 1.377 1.00 0.00 23 ILE A O 10
ATOM 9986 N N . GLU A 1 24 ? 11.654 -3.478 2.004 1.00 0.00 24 GLU A N 10
ATOM 9987 C CA . GLU A 1 24 ? 12.688 -3.406 3.032 1.00 0.00 24 GLU A CA 10
ATOM 9988 C C . GLU A 1 24 ? 12.375 -4.334 4.203 1.00 0.00 24 GLU A C 10
ATOM 9989 O O . GLU A 1 24 ? 13.256 -4.674 4.993 1.00 0.00 24 GLU A O 10
ATOM 10001 N N . ASP A 1 25 ? 11.120 -4.747 4.308 1.00 0.00 25 ASP A N 10
ATOM 10002 C CA . ASP A 1 25 ? 10.668 -5.497 5.468 1.00 0.00 25 ASP A CA 10
ATOM 10003 C C . ASP A 1 25 ? 9.746 -6.643 5.067 1.00 0.00 25 ASP A C 10
ATOM 10004 O O . ASP A 1 25 ? 8.893 -6.489 4.196 1.00 0.00 25 ASP A O 10
ATOM 10013 N N . MET A 1 26 ? 9.953 -7.797 5.683 1.00 0.00 26 MET A N 10
ATOM 10014 C CA . MET A 1 26 ? 9.090 -8.953 5.490 1.00 0.00 26 MET A CA 10
ATOM 10015 C C . MET A 1 26 ? 8.366 -9.308 6.775 1.00 0.00 26 MET A C 10
ATOM 10016 O O . MET A 1 26 ? 8.922 -9.171 7.863 1.00 0.00 26 MET A O 10
ATOM 10030 N N . GLY A 1 27 ? 7.124 -9.755 6.646 1.00 0.00 27 GLY A N 10
ATOM 10031 C CA . GLY A 1 27 ? 6.403 -10.263 7.793 1.00 0.00 27 GLY A CA 10
ATOM 10032 C C . GLY A 1 27 ? 6.977 -11.589 8.245 1.00 0.00 27 GLY A C 10
ATOM 10033 O O . GLY A 1 27 ? 7.832 -11.630 9.130 1.00 0.00 27 GLY A O 10
ATOM 10037 N N . LYS A 1 28 ? 6.505 -12.675 7.649 1.00 0.00 28 LYS A N 10
ATOM 10038 C CA . LYS A 1 28 ? 7.097 -13.987 7.878 1.00 0.00 28 LYS A CA 10
ATOM 10039 C C . LYS A 1 28 ? 6.673 -15.002 6.832 1.00 0.00 28 LYS A C 10
ATOM 10040 O O . LYS A 1 28 ? 7.414 -15.925 6.508 1.00 0.00 28 LYS A O 10
ATOM 10059 N N . GLY A 1 29 ? 5.495 -14.806 6.298 1.00 0.00 29 GLY A N 10
ATOM 10060 C CA . GLY A 1 29 ? 4.938 -15.741 5.338 1.00 0.00 29 GLY A CA 10
ATOM 10061 C C . GLY A 1 29 ? 4.973 -15.229 3.909 1.00 0.00 29 GLY A C 10
ATOM 10062 O O . GLY A 1 29 ? 4.033 -15.447 3.148 1.00 0.00 29 GLY A O 10
ATOM 10066 N N . GLY A 1 30 ? 6.049 -14.539 3.547 1.00 0.00 30 GLY A N 10
ATOM 10067 C CA . GLY A 1 30 ? 6.195 -14.046 2.184 1.00 0.00 30 GLY A CA 10
ATOM 10068 C C . GLY A 1 30 ? 5.471 -12.735 1.950 1.00 0.00 30 GLY A C 10
ATOM 10069 O O . GLY A 1 30 ? 5.582 -12.136 0.880 1.00 0.00 30 GLY A O 10
ATOM 10073 N N . ASP A 1 31 ? 4.724 -12.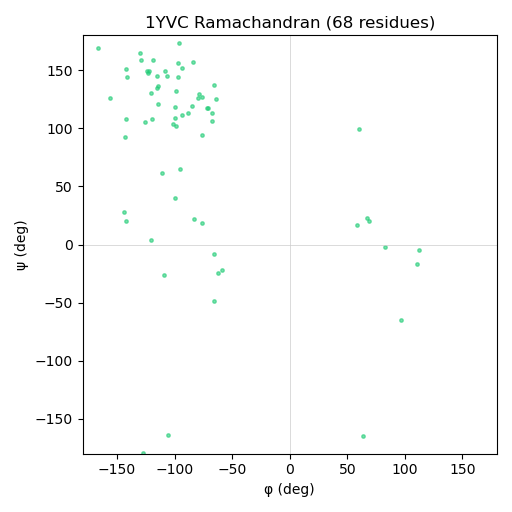290 2.950 1.00 0.00 31 ASP A N 10
ATOM 10074 C CA . ASP A 1 31 ? 4.006 -11.027 2.864 1.00 0.00 31 ASP A CA 10
ATOM 10075 C C . ASP A 1 31 ? 4.959 -9.892 3.210 1.00 0.00 31 ASP A C 10
ATOM 10076 O O . ASP A 1 31 ? 5.502 -9.842 4.319 1.00 0.00 31 ASP A O 10
ATOM 10085 N N . GLY A 1 32 ? 5.183 -9.004 2.254 1.00 0.00 32 GLY A N 10
ATOM 10086 C CA . GLY A 1 32 ? 6.174 -7.961 2.428 1.00 0.00 32 GLY A CA 10
ATOM 10087 C C . GLY A 1 32 ? 5.571 -6.640 2.847 1.00 0.00 32 GLY A C 10
ATOM 10088 O O . GLY A 1 32 ? 4.406 -6.359 2.566 1.00 0.00 32 GLY A O 10
ATOM 10092 N N . ILE A 1 33 ? 6.370 -5.828 3.519 1.00 0.00 33 ILE A N 10
ATOM 10093 C CA . ILE A 1 33 ? 5.934 -4.523 3.971 1.00 0.00 33 ILE A CA 10
ATOM 10094 C C . ILE A 1 33 ? 6.558 -3.427 3.115 1.00 0.00 33 ILE A C 10
ATOM 10095 O O . ILE A 1 33 ? 7.778 -3.228 3.121 1.00 0.00 33 ILE A O 10
ATOM 10111 N N . ALA A 1 34 ? 5.717 -2.732 2.368 1.00 0.00 34 ALA A N 10
ATOM 10112 C CA . ALA A 1 34 ? 6.153 -1.602 1.569 1.00 0.00 34 ALA A CA 10
ATOM 10113 C C . ALA A 1 34 ? 5.687 -0.303 2.211 1.00 0.00 34 ALA A C 10
ATOM 10114 O O . ALA A 1 34 ? 4.763 -0.303 3.032 1.00 0.00 34 ALA A O 10
ATOM 10121 N N . ARG A 1 35 ? 6.318 0.801 1.845 1.00 0.00 35 ARG A N 10
ATOM 10122 C CA . ARG A 1 35 ? 6.027 2.078 2.473 1.00 0.00 35 ARG A CA 10
ATOM 10123 C C . ARG A 1 35 ? 5.770 3.156 1.428 1.00 0.00 35 ARG A C 10
ATOM 10124 O O . ARG A 1 35 ? 6.572 3.348 0.514 1.00 0.00 35 ARG A O 10
ATOM 10145 N N . ILE A 1 36 ? 4.653 3.849 1.563 1.00 0.00 36 ILE A N 10
ATOM 10146 C CA . ILE A 1 36 ? 4.375 5.010 0.736 1.00 0.00 36 ILE A CA 10
ATOM 10147 C C . ILE A 1 36 ? 4.028 6.197 1.616 1.00 0.00 36 ILE A C 10
ATOM 10148 O O . ILE A 1 36 ? 2.985 6.220 2.267 1.00 0.00 36 ILE A O 10
ATOM 10164 N N . ASP A 1 37 ? 4.933 7.160 1.649 1.00 0.00 37 ASP A N 10
ATOM 10165 C CA . ASP A 1 37 ? 4.806 8.340 2.511 1.00 0.00 37 ASP A CA 10
ATOM 10166 C C . ASP A 1 37 ? 4.686 7.949 3.983 1.00 0.00 37 ASP A C 10
ATOM 10167 O O . ASP A 1 37 ? 4.169 8.718 4.793 1.00 0.00 37 ASP A O 10
ATOM 10176 N N . GLY A 1 38 ? 5.180 6.759 4.325 1.00 0.00 38 GLY A N 10
ATOM 10177 C CA . GLY A 1 38 ? 5.088 6.282 5.694 1.00 0.00 38 GLY A CA 10
ATOM 10178 C C . GLY A 1 38 ? 3.945 5.303 5.879 1.00 0.00 38 GLY A C 10
ATOM 10179 O O . GLY A 1 38 ? 3.871 4.603 6.889 1.00 0.00 38 GLY A O 10
ATOM 10183 N N . PHE A 1 39 ? 3.076 5.245 4.884 1.00 0.00 39 PHE A N 10
ATOM 10184 C CA . PHE A 1 39 ? 1.902 4.389 4.915 1.00 0.00 39 PHE A CA 10
ATOM 10185 C C . PHE A 1 39 ? 2.313 2.947 4.655 1.00 0.00 39 PHE A C 10
ATOM 10186 O O . PHE A 1 39 ? 3.171 2.682 3.809 1.00 0.00 39 PHE A O 10
ATOM 10203 N N . VAL A 1 40 ? 1.712 2.028 5.390 1.00 0.00 40 VAL A N 10
ATOM 10204 C CA . VAL A 1 40 ? 2.083 0.624 5.309 1.00 0.00 40 VAL A CA 10
ATOM 10205 C C . VAL A 1 40 ? 1.271 -0.095 4.240 1.00 0.00 40 VAL A C 10
ATOM 10206 O O . VAL A 1 40 ? 0.051 -0.218 4.344 1.00 0.00 40 VAL A O 10
ATOM 10219 N N . VAL A 1 41 ? 1.954 -0.552 3.206 1.00 0.00 41 VAL A N 10
ATOM 10220 C CA . VAL A 1 41 ? 1.309 -1.270 2.122 1.00 0.00 41 VAL A CA 10
ATOM 10221 C C . VAL A 1 41 ? 1.817 -2.711 2.080 1.00 0.00 41 VAL A C 10
ATOM 10222 O O . VAL A 1 41 ? 3.009 -2.950 1.893 1.00 0.00 41 VAL A O 10
ATOM 10235 N N . PHE A 1 42 ? 0.913 -3.658 2.272 1.00 0.00 42 PHE A N 10
ATOM 10236 C CA . PHE A 1 42 ? 1.276 -5.071 2.309 1.00 0.00 42 PHE A CA 10
ATOM 10237 C C . PHE A 1 42 ? 1.275 -5.665 0.909 1.00 0.00 42 PHE A C 10
ATOM 10238 O O . PHE A 1 42 ? 0.427 -5.326 0.078 1.00 0.00 42 PHE A O 10
ATOM 10255 N N . VAL A 1 43 ? 2.229 -6.549 0.658 1.00 0.00 43 VAL A N 10
ATOM 10256 C CA . VAL A 1 43 ? 2.372 -7.192 -0.642 1.00 0.00 43 VAL A CA 10
ATOM 10257 C C . VAL A 1 43 ? 2.699 -8.677 -0.480 1.00 0.00 43 VAL A C 10
ATOM 10258 O O . VAL A 1 43 ? 3.839 -9.052 -0.204 1.00 0.00 43 VAL A O 10
ATOM 10271 N N . PRO A 1 44 ? 1.694 -9.544 -0.681 1.00 0.00 44 PRO A N 10
ATOM 10272 C CA . PRO A 1 44 ? 1.787 -10.978 -0.381 1.00 0.00 44 PRO A CA 10
ATOM 10273 C C . PRO A 1 44 ? 2.573 -11.781 -1.421 1.00 0.00 44 PRO A C 10
ATOM 10274 O O . PRO A 1 44 ? 2.661 -13.006 -1.326 1.00 0.00 44 PRO A O 10
ATOM 10285 N N . ASN A 1 45 ? 3.130 -11.103 -2.416 1.00 0.00 45 ASN A N 10
ATOM 10286 C CA . ASN A 1 45 ? 3.891 -11.783 -3.466 1.00 0.00 45 ASN A CA 10
ATOM 10287 C C . ASN A 1 45 ? 5.169 -11.019 -3.777 1.00 0.00 45 ASN A C 10
ATOM 10288 O O . ASN A 1 45 ? 5.716 -11.110 -4.875 1.00 0.00 45 ASN A O 10
ATOM 10299 N N . ALA A 1 46 ? 5.645 -10.267 -2.802 1.00 0.00 46 ALA A N 10
ATOM 10300 C CA . ALA A 1 46 ? 6.853 -9.479 -2.963 1.00 0.00 46 ALA A CA 10
ATOM 10301 C C . ALA A 1 46 ? 8.101 -10.292 -2.656 1.00 0.00 46 ALA A C 10
ATOM 10302 O O . ALA A 1 46 ? 8.031 -11.362 -2.053 1.00 0.00 46 ALA A O 10
ATOM 10309 N N . GLU A 1 47 ? 9.241 -9.773 -3.091 1.00 0.00 47 GLU A N 10
ATOM 10310 C CA . GLU A 1 47 ? 10.530 -10.329 -2.744 1.00 0.00 47 GLU A CA 10
ATOM 10311 C C . GLU A 1 47 ? 11.321 -9.304 -1.944 1.00 0.00 47 GLU A C 10
ATOM 10312 O O . GLU A 1 47 ? 11.358 -8.124 -2.302 1.00 0.00 47 GLU A O 10
ATOM 10324 N N . LYS A 1 48 ? 11.935 -9.748 -0.856 1.00 0.00 48 LYS A N 10
ATOM 10325 C CA . LYS A 1 48 ? 12.619 -8.846 0.060 1.00 0.00 48 LYS A CA 10
ATOM 10326 C C . LYS A 1 48 ? 13.826 -8.186 -0.602 1.00 0.00 48 LYS A C 10
ATOM 10327 O O . LYS A 1 48 ? 14.559 -8.822 -1.363 1.00 0.00 48 LYS A O 10
ATOM 10346 N N . GLY A 1 49 ? 14.010 -6.900 -0.308 1.00 0.00 49 GLY A N 10
ATOM 10347 C CA . GLY A 1 49 ? 15.148 -6.166 -0.822 1.00 0.00 49 GLY A CA 10
ATOM 10348 C C . GLY A 1 49 ? 15.054 -5.910 -2.311 1.00 0.00 49 GLY A C 10
ATOM 10349 O O . GLY A 1 49 ? 16.057 -5.945 -3.022 1.00 0.00 49 GLY A O 10
ATOM 10353 N N . SER A 1 50 ? 13.846 -5.674 -2.790 1.00 0.00 50 SER A N 10
ATOM 10354 C CA . SER A 1 50 ? 13.633 -5.395 -4.199 1.00 0.00 50 SER A CA 10
ATOM 10355 C C . SER A 1 50 ? 12.556 -4.335 -4.382 1.00 0.00 50 SER A C 10
ATOM 10356 O O . SER A 1 50 ? 11.784 -4.059 -3.459 1.00 0.00 50 SER A O 10
ATOM 10364 N N . VAL A 1 51 ? 12.524 -3.736 -5.564 1.00 0.00 51 VAL A N 10
ATOM 10365 C CA . VAL A 1 51 ? 11.477 -2.793 -5.922 1.00 0.00 51 VAL A CA 10
ATOM 10366 C C . VAL A 1 51 ? 10.431 -3.510 -6.762 1.00 0.00 51 VAL A C 10
ATOM 10367 O O . VAL A 1 51 ? 10.757 -4.104 -7.787 1.00 0.00 51 VAL A O 10
ATOM 10380 N N . ILE A 1 52 ? 9.189 -3.488 -6.316 1.00 0.00 52 ILE A N 10
ATOM 10381 C CA . ILE A 1 52 ? 8.132 -4.168 -7.040 1.00 0.00 52 ILE A CA 10
ATOM 10382 C C . ILE A 1 52 ? 7.038 -3.183 -7.430 1.00 0.00 52 ILE A C 10
ATOM 10383 O O . ILE A 1 52 ? 6.741 -2.241 -6.689 1.00 0.00 52 ILE A O 10
ATOM 10399 N N . ASN A 1 53 ? 6.474 -3.378 -8.611 1.00 0.00 53 ASN A N 10
ATOM 10400 C CA . ASN A 1 53 ? 5.336 -2.589 -9.043 1.00 0.00 53 ASN A CA 10
ATOM 10401 C C . ASN A 1 53 ? 4.091 -3.101 -8.329 1.00 0.00 53 ASN A C 10
ATOM 10402 O O . ASN A 1 53 ? 3.841 -4.304 -8.315 1.00 0.00 53 ASN A O 10
ATOM 10413 N N . VAL A 1 54 ? 3.332 -2.208 -7.721 1.00 0.00 54 VAL A N 10
ATOM 10414 C CA . VAL A 1 54 ? 2.168 -2.608 -6.944 1.00 0.00 54 VAL A CA 10
ATOM 10415 C C . VAL A 1 54 ? 0.921 -1.851 -7.357 1.00 0.00 54 VAL A C 10
ATOM 10416 O O . VAL A 1 54 ? 0.917 -0.624 -7.431 1.00 0.00 54 VAL A O 10
ATOM 10429 N N . LYS A 1 55 ? -0.133 -2.586 -7.633 1.00 0.00 55 LYS A N 10
ATOM 10430 C CA . LYS A 1 55 ? -1.432 -1.987 -7.830 1.00 0.00 55 LYS A CA 10
ATOM 10431 C C . LYS A 1 55 ? -2.229 -2.121 -6.541 1.00 0.00 55 LYS A C 10
ATOM 10432 O O . LYS A 1 55 ? -2.705 -3.208 -6.214 1.00 0.00 55 LYS A O 10
ATOM 10451 N N . VAL A 1 56 ? -2.317 -1.035 -5.782 1.00 0.00 56 VAL A N 10
ATOM 10452 C CA . VAL A 1 56 ? -3.084 -1.038 -4.544 1.00 0.00 56 VAL A CA 10
ATOM 10453 C C . VAL A 1 56 ? -4.560 -1.216 -4.863 1.00 0.00 56 VAL A C 10
ATOM 10454 O O . VAL A 1 56 ? -5.198 -0.318 -5.406 1.00 0.00 56 VAL A O 10
ATOM 10467 N N . THR A 1 57 ? -5.088 -2.387 -4.553 1.00 0.00 57 THR A N 10
ATOM 10468 C CA . THR A 1 57 ? -6.451 -2.720 -4.916 1.00 0.00 57 THR A CA 10
ATOM 10469 C C . THR A 1 57 ? -7.373 -2.785 -3.704 1.00 0.00 57 THR A C 10
ATOM 10470 O O . THR A 1 57 ? -8.595 -2.785 -3.853 1.00 0.00 57 THR A O 10
ATOM 10481 N N . ALA A 1 58 ? -6.799 -2.820 -2.509 1.00 0.00 58 ALA A N 10
ATOM 10482 C CA . ALA A 1 58 ? -7.592 -2.956 -1.300 1.00 0.00 58 ALA A CA 10
ATOM 10483 C C . ALA A 1 58 ? -7.008 -2.131 -0.161 1.00 0.00 58 ALA A C 10
ATOM 10484 O O . ALA A 1 58 ? -6.136 -2.591 0.576 1.00 0.00 58 ALA A O 10
ATOM 10491 N N . VAL A 1 59 ? -7.483 -0.908 -0.032 1.00 0.00 59 VAL A N 10
ATOM 10492 C CA . VAL A 1 59 ? -7.049 -0.027 1.047 1.00 0.00 59 VAL A CA 10
ATOM 10493 C C . VAL A 1 59 ? -7.866 -0.310 2.301 1.00 0.00 59 VAL A C 10
ATOM 10494 O O . VAL A 1 59 ? -9.057 -0.610 2.219 1.00 0.00 59 VAL A O 10
ATOM 10507 N N . LYS A 1 60 ? -7.225 -0.241 3.457 1.00 0.00 60 LYS A N 10
ATOM 10508 C CA . LYS A 1 60 ? -7.895 -0.504 4.720 1.00 0.00 60 LYS A CA 10
ATOM 10509 C C . LYS A 1 60 ? -7.668 0.643 5.703 1.00 0.00 60 LYS A C 10
ATOM 10510 O O . LYS A 1 60 ? -7.283 1.739 5.298 1.00 0.00 60 LYS A O 10
ATOM 10529 N N . GLU A 1 61 ? -7.909 0.370 6.984 1.00 0.00 61 GLU A N 10
ATOM 10530 C CA . GLU A 1 61 ? -7.905 1.382 8.047 1.00 0.00 61 GLU A CA 10
ATOM 10531 C C . GLU A 1 61 ? -6.681 2.299 7.987 1.00 0.00 61 GLU A C 10
ATOM 10532 O O . GLU A 1 61 ? -6.809 3.506 7.787 1.00 0.00 61 GLU A O 10
ATOM 10544 N N . LYS A 1 62 ? -5.502 1.728 8.184 1.00 0.00 62 LYS A N 10
ATOM 10545 C CA . LYS A 1 62 ? -4.265 2.501 8.174 1.00 0.00 62 LYS A CA 10
ATOM 10546 C C . LYS A 1 62 ? -3.178 1.743 7.427 1.00 0.00 62 LYS A C 10
ATOM 10547 O O . LYS A 1 62 ? -1.985 2.005 7.581 1.00 0.00 62 LYS A O 10
ATOM 10566 N N . PHE A 1 63 ? -3.617 0.811 6.599 1.00 0.00 63 PHE A N 10
ATOM 10567 C CA . PHE A 1 63 ? -2.723 -0.013 5.809 1.00 0.00 63 PHE A CA 10
ATOM 10568 C C . PHE A 1 63 ? -3.449 -0.463 4.554 1.00 0.00 63 PHE A C 10
ATOM 10569 O O . PHE A 1 63 ? -4.674 -0.544 4.545 1.00 0.00 63 PHE A O 10
ATOM 10586 N N . ALA A 1 64 ? -2.710 -0.733 3.496 1.00 0.00 64 ALA A N 10
ATOM 10587 C CA . ALA A 1 64 ? -3.323 -1.122 2.238 1.00 0.00 64 ALA A CA 10
ATOM 10588 C C . ALA A 1 64 ? -2.727 -2.413 1.717 1.00 0.00 64 ALA A C 10
ATOM 10589 O O . ALA A 1 64 ? -1.601 -2.767 2.054 1.00 0.00 64 ALA A O 10
ATOM 10596 N N . PHE A 1 65 ? -3.494 -3.113 0.902 1.00 0.00 65 PHE A N 10
ATOM 10597 C CA . PHE A 1 65 ? -3.031 -4.329 0.265 1.00 0.00 65 PHE A CA 10
ATOM 10598 C C . PHE A 1 65 ? -2.826 -4.077 -1.219 1.00 0.00 65 PHE A C 10
ATOM 10599 O O . PHE A 1 65 ? -3.735 -3.609 -1.915 1.00 0.00 65 PHE A O 10
ATOM 10616 N N . ALA A 1 66 ? -1.630 -4.359 -1.695 1.00 0.00 66 ALA A N 10
ATOM 10617 C CA . ALA A 1 66 ? -1.301 -4.143 -3.089 1.00 0.00 66 ALA A CA 10
ATOM 10618 C C . ALA A 1 66 ? -0.778 -5.418 -3.720 1.00 0.00 66 ALA A C 10
ATOM 10619 O O . ALA A 1 66 ? -0.193 -6.267 -3.045 1.00 0.00 66 ALA A O 10
ATOM 10626 N N . GLU A 1 67 ? -0.991 -5.556 -5.011 1.00 0.00 67 GLU A N 10
ATOM 10627 C CA . GLU A 1 67 ? -0.560 -6.740 -5.720 1.00 0.00 67 GLU A CA 10
ATOM 10628 C C . GLU A 1 67 ? 0.595 -6.425 -6.664 1.00 0.00 67 GLU A C 10
ATOM 10629 O O . GLU A 1 67 ? 0.540 -5.474 -7.448 1.00 0.00 67 GLU A O 10
ATOM 10641 N N . ARG A 1 68 ? 1.653 -7.214 -6.538 1.00 0.00 68 ARG A N 10
ATOM 10642 C CA . ARG A 1 68 ? 2.833 -7.090 -7.375 1.00 0.00 68 ARG A CA 10
ATOM 10643 C C . ARG A 1 68 ? 2.503 -7.329 -8.848 1.00 0.00 68 ARG A C 10
ATOM 10644 O O . ARG A 1 68 ? 2.094 -8.421 -9.248 1.00 0.00 68 ARG A O 10
ATOM 10665 N N . VAL A 1 69 ? 2.675 -6.280 -9.635 1.00 0.00 69 VAL A N 10
ATOM 10666 C CA . VAL A 1 69 ? 2.430 -6.306 -11.070 1.00 0.00 69 VAL A CA 10
ATOM 10667 C C . VAL A 1 69 ? 3.632 -6.894 -11.819 1.00 0.00 69 VAL A C 10
ATOM 10668 O O . VAL A 1 69 ? 3.733 -6.833 -13.042 1.00 0.00 69 VAL A O 10
ATOM 10681 N N . LEU A 1 70 ? 4.536 -7.492 -11.069 1.00 0.00 70 LEU A N 10
ATOM 10682 C CA . LEU A 1 70 ? 5.747 -8.067 -11.643 1.00 0.00 70 LEU A CA 10
ATOM 10683 C C . LEU A 1 70 ? 5.655 -9.586 -11.682 1.00 0.00 70 LEU A C 10
ATOM 10684 O O . LEU A 1 70 ? 6.531 -10.248 -11.087 1.00 0.00 70 LEU A O 10
#

CATH classification: 2.40.50.140

Radius of gyration: 12.85 Å; Cα contacts (8 Å, |Δi|>4): 157; chains: 1; bounding box: 35×36×22 Å

InterPro domains:
  IPR002792 TRAM domain [PF01938] (13-67)
  IPR002792 TRAM domain [PS50926] (12-69)
  IPR012340 Nucleic acid-binding, OB-fold [G3DSA:2.40.50.140] (1-69)
  IPR012340 Nucleic acid-binding, OB-fold [SSF50249] (5-68)

Sequence (70 aa):
MAFGKPAMKNVPVEAGKEYEVTIEDMGKGGDGIARIDGFVVFVPNAEKGSVINVKVTAVKEKFAFAERVLMAFGKPAMKNVPVEAGKEYEVTIEDMGKGGDGIARIDGFVVFVPNAEKGSVINVKVTAVKEKFAFAERVLMAFGKPAMKNVPVEAGKEYEVTIEDMGKGGDGIARIDGFVVFVPNAEKGSVINVKVTAVKEKFAFAERVLMAFGKPAMKNVPVEAGKEYEVTIEDMGKGGDGIARIDGFVVFVPNAEKGSVINVKVTAVKEKFAFAERVLMAFGKPAMKNVPVEAGKEYEVTIEDMGKGGDGIARIDGFVVFVPNAEKGSVINVKVTAVKEKFAFAERVLMAFGKPAMKNVPVEAGKEYEVTIEDMGKGGDGIARIDGFVVFVPNAEKGSVINVKVTAVKEKFAFAERVLMAFGKPAMKNVPVEAGKEYEVTIEDMGKGGDGIARIDGFVVFVPNAEKGSVINVKVTAVKEKFAFAERVLMAFGKPAMKNVPVEAGKEYEVTIEDMGKGGDGIARIDGFVVFVPNAEKGSVINVKVTAVKEKFAFAERVLMAFGKPAMKNVPVEAGKEYEVTIEDMGKGGDGIARIDGFVVFVPNAEKGSVINVKVTAVKEKFAFAERVLMAFGKPAMKNVPVEAGKEYEVTIEDMGKGGDGIARIDGFVVFVPNAEKGSVINVKVTAVKEKFAFAERVL